Protein AF-A0A368TFW4-F1 (afdb_monomer)

Mean predicted aligned error: 17.04 Å

Solvent-accessible surface area (backbone atoms only — not comparable to full-atom values): 28746 Å² total; per-residue (Å²): 116,70,68,64,53,52,52,52,53,51,52,50,52,54,53,52,58,66,72,67,67,72,83,80,75,79,77,83,87,84,88,86,86,84,82,77,64,47,76,47,78,40,59,46,103,83,73,48,50,38,52,70,18,41,33,41,33,24,38,76,96,69,44,78,70,52,73,53,54,20,38,91,74,5,36,40,76,46,64,74,58,86,94,60,53,45,37,41,40,36,41,39,44,97,95,45,77,50,76,52,74,50,75,55,80,89,58,84,88,70,88,71,88,81,86,79,85,81,70,85,92,66,80,78,73,50,82,61,28,66,27,33,24,32,29,52,56,48,83,82,41,60,89,50,38,79,80,45,50,70,63,49,43,66,22,31,29,33,40,38,63,51,59,43,35,63,33,44,64,45,86,73,63,79,77,48,58,82,68,46,32,46,54,38,82,41,79,43,66,46,64,62,69,52,71,47,80,45,70,35,27,53,52,46,59,56,58,74,43,47,53,91,67,42,27,46,53,34,40,37,53,49,71,61,30,61,62,60,23,80,50,58,85,68,51,43,33,62,61,40,17,51,53,34,20,55,57,35,33,28,30,50,66,84,77,60,82,38,48,90,84,70,77,59,56,54,44,35,38,23,56,26,36,36,55,32,43,38,72,88,61,95,56,93,79,52,36,65,37,38,44,60,52,37,40,62,30,37,36,48,26,31,36,55,18,30,43,67,52,31,73,84,45,42,38,26,46,20,27,33,53,36,29,40,40,74,78,28,48,76,67,90,45,75,50,57,49,50,62,55,46,32,49,55,42,32,59,75,65,56,12,83,83,51,60,59,46,32,71,32,48,31,28,29,51,69,62,55,76,93,50,61,76,54,50,57,66,54,52,50,51,54,52,48,55,44,30,76,73,68,76,42,89,69,53,33,31,33,64,30,31,51,77,78,68,42,72,43,100,83,74,50,81,64,37,49,66,69,57,46,55,53,47,53,55,49,43,55,53,51,41,50,76,68,61,39,61,34,41,16,37,51,59,75,64,86,84,63,73,45,82,69,81,68,92,72,71,101,64,90,66,61,54,53,101,84,70,49,80,63,84,86,80,91,78,82,84,85,78,84,86,72,87,78,81,89,86,88,81,88,79,94,130

pLDDT: mean 77.1, std 22.79, range [19.92, 98.75]

Structure (mmCIF, N/CA/C/O backbone):
data_AF-A0A368TFW4-F1
#
_entry.id   AF-A0A368TFW4-F1
#
loop_
_atom_site.group_PDB
_atom_site.id
_atom_site.type_symbol
_atom_site.label_atom_id
_atom_site.label_alt_id
_atom_site.label_comp_id
_atom_site.label_asym_id
_atom_site.label_entity_id
_atom_site.label_seq_id
_atom_site.pdbx_PDB_ins_code
_atom_site.Cartn_x
_atom_site.Cartn_y
_atom_site.Cartn_z
_atom_site.occupancy
_atom_site.B_iso_or_equiv
_atom_site.auth_seq_id
_atom_site.auth_comp_id
_atom_site.auth_asym_id
_atom_site.auth_atom_id
_atom_site.pdbx_PDB_model_num
ATOM 1 N N . MET A 1 1 ? -26.581 0.869 65.854 1.00 58.53 1 MET A N 1
ATOM 2 C CA . MET A 1 1 ? -27.158 1.339 64.569 1.00 58.53 1 MET A CA 1
ATOM 3 C C . MET A 1 1 ? -26.109 1.580 63.481 1.00 58.53 1 MET A C 1
ATOM 5 O O . MET A 1 1 ? -26.321 1.097 62.381 1.00 58.53 1 MET A O 1
ATOM 9 N N . LYS A 1 2 ? -24.965 2.227 63.761 1.00 63.44 2 LYS A N 1
ATOM 10 C CA . LYS A 1 2 ? -23.959 2.586 62.735 1.00 63.44 2 LYS A CA 1
ATOM 11 C C . LYS A 1 2 ? -23.296 1.399 62.000 1.00 63.44 2 LYS A C 1
ATOM 13 O O . LYS A 1 2 ? -23.147 1.460 60.789 1.00 63.44 2 LYS A O 1
ATOM 18 N N . ALA A 1 3 ? -22.988 0.296 62.691 1.00 66.06 3 ALA A N 1
ATOM 19 C CA . ALA A 1 3 ? -22.341 -0.876 62.075 1.00 66.06 3 ALA A CA 1
ATOM 20 C C . ALA A 1 3 ? -23.249 -1.656 61.100 1.00 66.06 3 ALA A C 1
ATOM 22 O O . ALA A 1 3 ? -22.788 -2.145 60.076 1.00 66.06 3 ALA A O 1
ATOM 23 N N . LYS A 1 4 ? -24.558 -1.724 61.385 1.00 71.19 4 LYS A N 1
ATOM 24 C CA . LYS A 1 4 ? -25.537 -2.389 60.506 1.00 71.19 4 LYS A CA 1
ATOM 25 C C . LYS A 1 4 ? -25.762 -1.608 59.208 1.00 71.19 4 LYS A C 1
ATOM 27 O O . LYS A 1 4 ? -25.954 -2.216 58.165 1.00 71.19 4 LYS A O 1
ATOM 32 N N . LEU A 1 5 ? -25.694 -0.276 59.279 1.00 76.81 5 LEU A N 1
ATOM 33 C CA . LEU A 1 5 ? -25.795 0.593 58.107 1.00 76.81 5 LEU A CA 1
ATOM 34 C C . LEU A 1 5 ? -24.551 0.474 57.215 1.00 76.81 5 LEU A C 1
ATOM 36 O O . LEU A 1 5 ? -24.685 0.358 56.006 1.00 76.81 5 LEU A O 1
ATOM 40 N N . PHE A 1 6 ? -23.356 0.412 57.813 1.00 82.50 6 PHE A N 1
ATOM 41 C CA . PHE A 1 6 ? -22.107 0.206 57.071 1.00 82.50 6 PHE A CA 1
ATOM 42 C C . PHE A 1 6 ? -22.077 -1.138 56.339 1.00 82.50 6 PHE A C 1
ATOM 44 O O . PHE A 1 6 ? -21.709 -1.198 55.171 1.00 82.50 6 PHE A O 1
ATOM 51 N N . PHE A 1 7 ? -22.521 -2.205 57.008 1.00 85.94 7 PHE A N 1
ATOM 52 C CA . PHE A 1 7 ? -22.602 -3.528 56.395 1.00 85.94 7 PHE A CA 1
ATOM 53 C C . PHE A 1 7 ? -23.613 -3.563 55.240 1.00 85.94 7 PHE A C 1
ATOM 55 O O . PHE A 1 7 ? -23.322 -4.122 54.189 1.00 85.94 7 PHE A O 1
ATOM 62 N N . ALA A 1 8 ? -24.767 -2.907 55.395 1.00 85.44 8 ALA A N 1
ATOM 63 C CA . ALA A 1 8 ? -25.769 -2.823 54.334 1.00 85.44 8 ALA A CA 1
ATOM 64 C C . ALA A 1 8 ? -25.259 -2.055 53.101 1.00 85.44 8 ALA A C 1
ATOM 66 O O . ALA A 1 8 ? -25.474 -2.499 51.977 1.00 85.44 8 ALA A O 1
ATOM 67 N N . VAL A 1 9 ? -24.541 -0.944 53.303 1.00 86.31 9 VAL A N 1
ATOM 68 C CA . VAL A 1 9 ? -23.943 -0.163 52.205 1.00 86.31 9 VAL A CA 1
ATOM 69 C C . VAL A 1 9 ? -22.837 -0.952 51.505 1.00 86.31 9 VAL A C 1
ATOM 71 O O . VAL A 1 9 ? -22.772 -0.953 50.280 1.00 86.31 9 VAL A O 1
ATOM 74 N N . PHE A 1 10 ? -22.004 -1.671 52.261 1.00 86.62 10 PHE A N 1
ATOM 75 C CA . PHE A 1 10 ? -20.952 -2.508 51.686 1.00 86.62 10 PHE A CA 1
ATOM 76 C C . PHE A 1 10 ? -21.528 -3.642 50.829 1.00 86.62 10 PHE A C 1
ATOM 78 O O . PHE A 1 10 ? -21.095 -3.832 49.698 1.00 86.62 10 PHE A O 1
ATOM 85 N N . VAL A 1 11 ? -22.559 -4.339 51.320 1.00 88.75 11 VAL A N 1
ATOM 86 C CA . VAL A 1 11 ? -23.254 -5.385 50.550 1.00 88.75 11 VAL A CA 1
ATOM 87 C C . VAL A 1 11 ? -23.915 -4.800 49.300 1.00 88.75 11 VAL A C 1
ATOM 89 O O . VAL A 1 11 ? -23.832 -5.401 48.236 1.00 88.75 11 VAL A O 1
ATOM 92 N N . MET A 1 12 ? -24.516 -3.612 49.394 1.00 86.31 12 MET A N 1
ATOM 93 C CA . MET A 1 12 ? -25.129 -2.944 48.244 1.00 86.31 12 MET A CA 1
ATOM 94 C C . MET A 1 12 ? -24.098 -2.571 47.169 1.00 86.31 12 MET A C 1
ATOM 96 O O . MET A 1 12 ? -24.350 -2.803 45.991 1.00 86.31 12 MET A O 1
ATOM 100 N N . LEU A 1 13 ? -22.929 -2.051 47.557 1.00 83.75 13 LEU A N 1
ATOM 101 C CA . LEU A 1 13 ? -21.840 -1.742 46.622 1.00 83.75 13 LEU A CA 1
ATOM 102 C C . LEU A 1 13 ? -21.283 -3.004 45.954 1.00 83.75 13 LEU A C 1
ATOM 104 O O . LEU A 1 13 ? -20.993 -2.986 44.762 1.00 83.75 13 LEU A O 1
ATOM 108 N N . LEU A 1 14 ? -21.196 -4.107 46.698 1.00 81.50 14 LEU A N 1
ATOM 109 C CA . LEU A 1 14 ? -20.710 -5.390 46.190 1.00 81.50 14 LEU A CA 1
ATOM 110 C C . LEU A 1 14 ? -21.706 -6.017 45.198 1.00 81.50 14 LEU A C 1
ATOM 112 O O . LEU A 1 14 ? -21.310 -6.537 44.157 1.00 81.50 14 LEU A O 1
ATOM 116 N N . VAL A 1 15 ? -23.010 -5.872 45.453 1.00 81.31 15 VAL A N 1
ATOM 117 C CA . VAL A 1 15 ? -24.065 -6.272 44.508 1.00 81.31 15 VAL A CA 1
ATOM 118 C C . VAL A 1 15 ? -24.055 -5.384 43.260 1.00 81.31 15 VAL A C 1
ATOM 120 O O . VAL A 1 15 ? -24.158 -5.911 42.155 1.00 81.31 15 VAL A O 1
ATOM 123 N N . LEU A 1 16 ? -23.861 -4.065 43.400 1.00 77.12 16 LEU A N 1
ATOM 124 C CA . LEU A 1 16 ? -23.712 -3.170 42.246 1.00 77.12 16 LEU A CA 1
ATOM 125 C C . LEU A 1 16 ? -22.474 -3.515 41.405 1.00 77.12 16 LEU A C 1
ATOM 127 O O . LEU A 1 16 ? -22.570 -3.495 40.184 1.00 77.12 16 LEU A O 1
ATOM 131 N N . SER A 1 17 ? -21.345 -3.893 42.019 1.00 72.44 17 SER A N 1
ATOM 132 C CA . SER A 1 17 ? -20.151 -4.301 41.260 1.00 72.44 17 SER A CA 1
ATOM 133 C C . SER A 1 17 ? -20.359 -5.580 40.447 1.00 72.44 17 SER A C 1
ATOM 135 O O . SER A 1 17 ? -19.805 -5.706 39.359 1.00 72.44 17 SER A O 1
ATOM 137 N N . CYS A 1 18 ? -21.202 -6.503 40.921 1.00 66.00 18 CYS A N 1
ATOM 138 C CA . CYS A 1 18 ? -21.540 -7.723 40.184 1.00 66.00 18 CYS A CA 1
ATOM 139 C C . CYS A 1 18 ? -22.518 -7.473 39.023 1.00 66.00 18 CYS A C 1
ATOM 141 O O . CYS A 1 18 ? 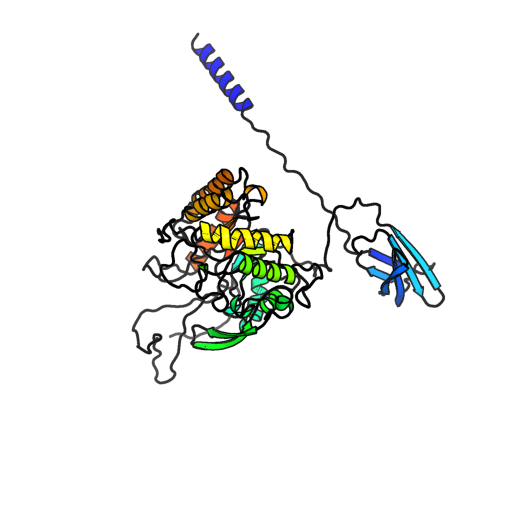-22.589 -8.291 38.112 1.00 66.00 18 CYS A O 1
ATOM 143 N N . LEU A 1 19 ? -23.252 -6.355 39.038 1.00 67.44 19 LEU A N 1
ATOM 144 C CA . LEU A 1 19 ? -24.162 -5.945 37.961 1.00 67.44 19 LEU A CA 1
ATOM 145 C C . LEU A 1 19 ? -23.455 -5.146 36.848 1.00 67.44 19 LEU A C 1
ATOM 147 O O . LEU A 1 19 ? -24.068 -4.885 35.818 1.00 67.44 19 LEU A O 1
ATOM 151 N N . CYS A 1 20 ? -22.178 -4.789 37.035 1.00 54.66 20 CYS A N 1
ATOM 152 C CA . CYS A 1 20 ? -21.348 -4.081 36.051 1.00 54.66 20 CYS A CA 1
ATOM 153 C C . CYS A 1 20 ? -20.426 -5.006 35.233 1.00 54.66 20 CYS A C 1
ATOM 155 O O . CYS A 1 20 ? -19.519 -4.521 34.561 1.00 54.66 20 CYS A O 1
ATOM 157 N N . ILE A 1 21 ? -20.619 -6.327 35.293 1.00 57.03 21 ILE A N 1
ATOM 158 C CA . ILE A 1 21 ? -19.877 -7.266 34.446 1.00 57.03 21 ILE A CA 1
ATOM 159 C C . ILE A 1 21 ? -20.567 -7.267 33.079 1.00 57.03 21 ILE A C 1
ATOM 161 O O . ILE A 1 21 ? -21.636 -7.854 32.922 1.00 57.03 21 ILE A O 1
ATOM 165 N N . SER A 1 22 ? -19.996 -6.552 32.110 1.00 48.38 22 SER A N 1
ATOM 166 C CA . SER A 1 22 ? -20.436 -6.606 30.717 1.00 48.38 22 SER A CA 1
ATOM 167 C C . SER A 1 22 ? -20.271 -8.021 30.156 1.00 48.38 22 SER A C 1
ATOM 169 O O . SER A 1 22 ? -19.372 -8.767 30.548 1.00 48.38 22 SER A O 1
ATOM 171 N N . GLU A 1 23 ? -21.163 -8.398 29.239 1.00 44.56 23 GLU A N 1
ATOM 172 C CA . GLU A 1 23 ? -21.076 -9.661 28.509 1.00 44.56 23 GLU A CA 1
ATOM 173 C C . GLU A 1 23 ? -19.721 -9.753 27.795 1.00 44.56 23 GLU A C 1
ATOM 175 O O . GLU A 1 23 ? -19.417 -8.972 26.893 1.00 44.56 23 GLU A O 1
ATOM 180 N N . VAL A 1 24 ? -18.894 -10.719 28.196 1.00 45.94 24 VAL A N 1
ATOM 181 C CA . VAL A 1 24 ? -17.722 -11.117 27.417 1.00 45.94 24 VAL A CA 1
ATOM 182 C C . VAL A 1 24 ? -18.252 -11.861 26.197 1.00 45.94 24 VAL A C 1
ATOM 184 O O . VAL A 1 24 ? -18.666 -13.018 26.291 1.00 45.94 24 VAL A O 1
ATOM 187 N N . GLY A 1 25 ? -18.293 -11.171 25.059 1.00 39.31 25 GLY A N 1
ATOM 188 C CA . GLY A 1 25 ? -18.660 -11.758 23.779 1.00 39.31 25 GLY A CA 1
ATOM 189 C C . GLY A 1 25 ? -17.682 -12.870 23.415 1.00 39.31 25 GLY A C 1
ATOM 190 O O . GLY A 1 25 ? -16.526 -12.616 23.088 1.00 39.31 25 GLY A O 1
ATOM 191 N N . ALA A 1 26 ? -18.138 -14.119 23.463 1.00 37.06 26 ALA A N 1
ATOM 192 C CA . ALA A 1 26 ? -17.438 -15.213 22.810 1.00 37.06 26 ALA A CA 1
ATOM 193 C C . ALA A 1 26 ? -17.388 -14.909 21.301 1.00 37.06 26 ALA A C 1
ATOM 195 O O . ALA A 1 26 ? -18.423 -14.893 20.632 1.00 37.06 26 ALA A O 1
ATOM 196 N N . HIS A 1 27 ? -16.196 -14.616 20.775 1.00 35.97 27 HIS A N 1
ATOM 197 C CA . HIS A 1 27 ? -15.994 -14.354 19.352 1.00 35.97 27 HIS A CA 1
ATOM 198 C C . HIS A 1 27 ? -16.419 -15.565 18.508 1.00 35.97 27 HIS A C 1
ATOM 200 O O . HIS A 1 27 ? -16.182 -16.723 18.858 1.00 35.97 27 HIS A O 1
ATOM 206 N N . ARG A 1 28 ? -17.099 -15.272 17.398 1.00 35.91 28 ARG A N 1
ATOM 207 C CA . ARG A 1 28 ? -17.723 -16.237 16.488 1.00 35.91 28 ARG A CA 1
ATOM 208 C C . ARG A 1 28 ? -16.647 -17.107 15.823 1.00 35.91 28 ARG A C 1
ATOM 210 O O . ARG A 1 28 ? -15.728 -16.588 15.198 1.00 35.91 28 ARG A O 1
ATOM 217 N N . LEU A 1 29 ? -16.769 -18.428 15.948 1.00 27.78 29 LEU A N 1
ATOM 218 C CA . LEU A 1 29 ? -15.907 -19.397 15.269 1.00 27.78 29 LEU A CA 1
ATOM 219 C C . LEU A 1 29 ? -16.358 -19.540 13.808 1.00 27.78 29 LEU A C 1
ATOM 221 O O . LEU A 1 29 ? -17.495 -19.935 13.553 1.00 27.78 29 LEU A O 1
ATOM 225 N N . HIS A 1 30 ? -15.467 -19.245 12.864 1.00 27.64 30 HIS A N 1
ATOM 226 C CA . HIS A 1 30 ? -15.687 -19.469 11.437 1.00 27.64 30 HIS A CA 1
ATOM 227 C C . HIS A 1 30 ? -14.925 -20.720 10.993 1.00 27.64 30 HIS A C 1
ATOM 229 O O . HIS A 1 30 ? -13.729 -20.846 11.244 1.00 27.64 30 HIS A O 1
ATOM 235 N N . VAL A 1 31 ? -15.624 -21.650 10.341 1.00 27.42 31 VAL A N 1
ATOM 236 C CA . VAL A 1 31 ? -15.033 -22.842 9.721 1.00 27.42 31 VAL A CA 1
ATOM 237 C C . VAL A 1 31 ? -15.202 -22.700 8.215 1.00 27.42 31 VAL A C 1
ATOM 239 O O . VAL A 1 31 ? -16.324 -22.561 7.734 1.00 27.42 31 VAL A O 1
ATOM 242 N N . VAL A 1 32 ? -14.090 -22.732 7.484 1.00 31.92 32 VAL A N 1
ATOM 243 C CA . VAL A 1 32 ? -14.053 -22.725 6.016 1.00 31.92 32 VAL A CA 1
ATOM 244 C C . VAL A 1 32 ? -13.461 -24.056 5.559 1.00 31.92 32 VAL A C 1
ATOM 246 O O . VAL A 1 32 ? -12.475 -24.516 6.131 1.00 31.92 32 VAL A O 1
ATOM 249 N N . HIS A 1 33 ? -14.064 -24.688 4.550 1.00 38.50 33 HIS A N 1
ATOM 250 C CA . HIS A 1 33 ? -13.560 -25.918 3.935 1.00 38.50 33 HIS A CA 1
ATOM 251 C C . HIS A 1 33 ? -13.345 -25.698 2.431 1.00 38.50 33 HIS A C 1
ATOM 253 O O . HIS A 1 33 ? -14.092 -24.954 1.801 1.00 38.50 33 HIS A O 1
ATOM 259 N N . ARG A 1 34 ? -12.328 -26.344 1.850 1.00 46.00 34 ARG A N 1
ATOM 260 C CA . ARG A 1 34 ? -11.967 -26.227 0.428 1.00 46.00 34 ARG A CA 1
ATOM 261 C C . ARG A 1 34 ? -11.634 -27.609 -0.128 1.00 46.00 34 ARG A C 1
ATOM 263 O O . ARG A 1 34 ? -10.999 -28.400 0.561 1.00 46.00 34 ARG A O 1
ATOM 270 N N . ILE A 1 35 ? -12.068 -27.890 -1.355 1.00 57.44 35 ILE A N 1
ATOM 271 C CA . ILE A 1 35 ? -11.681 -29.088 -2.113 1.00 57.44 35 ILE A CA 1
ATOM 272 C C . ILE A 1 35 ? -10.736 -28.609 -3.215 1.00 57.44 35 ILE A C 1
ATOM 274 O O . ILE A 1 35 ? -11.165 -27.878 -4.104 1.00 57.44 35 ILE A O 1
ATOM 278 N N . SER A 1 36 ? -9.451 -28.948 -3.118 1.00 53.94 36 SER A N 1
ATOM 279 C CA . SER A 1 36 ? -8.413 -28.502 -4.061 1.00 53.94 36 SER A CA 1
ATOM 280 C C . SER A 1 36 ? -8.238 -29.432 -5.263 1.00 53.94 36 SER A C 1
ATOM 282 O O . SER A 1 36 ? -7.769 -28.984 -6.304 1.00 53.94 36 SER A O 1
ATOM 284 N N . GLU A 1 37 ? -8.619 -30.704 -5.139 1.00 79.88 37 GLU A N 1
ATOM 285 C CA . GLU A 1 37 ? -8.364 -31.732 -6.150 1.00 79.88 37 GLU A CA 1
ATOM 286 C C . GLU A 1 37 ? -9.423 -32.840 -6.086 1.00 79.88 37 GLU A C 1
ATOM 288 O O . GLU A 1 37 ? -9.891 -33.210 -5.007 1.00 79.88 37 GLU A O 1
ATOM 293 N N . ILE A 1 38 ? -9.819 -33.345 -7.255 1.00 80.38 38 ILE A N 1
ATOM 294 C CA . ILE A 1 38 ? -10.622 -34.553 -7.426 1.00 80.38 38 ILE A CA 1
ATOM 295 C C . ILE A 1 38 ? -9.689 -35.632 -7.964 1.00 80.38 38 ILE A C 1
ATOM 297 O O . ILE A 1 38 ? -9.145 -35.491 -9.057 1.00 80.38 38 ILE A O 1
ATOM 301 N N . GLU A 1 39 ? -9.538 -36.713 -7.207 1.00 88.56 39 GLU A N 1
ATOM 302 C CA . GLU A 1 39 ? -8.779 -37.889 -7.621 1.00 88.56 39 GLU A CA 1
ATOM 303 C C . GLU A 1 39 ? -9.738 -38.987 -8.088 1.00 88.56 39 GLU A C 1
ATOM 305 O O . GLU A 1 39 ? -10.761 -39.261 -7.451 1.00 88.56 39 GLU A O 1
ATOM 310 N N . ILE A 1 40 ? -9.401 -39.623 -9.208 1.00 89.50 40 ILE A N 1
ATOM 311 C CA . ILE A 1 40 ? -10.006 -40.886 -9.627 1.00 89.50 40 ILE A CA 1
ATOM 312 C C . ILE A 1 40 ? -8.944 -41.971 -9.642 1.00 89.50 40 ILE A C 1
ATOM 314 O O . ILE A 1 40 ? -7.808 -41.728 -10.037 1.00 89.50 40 ILE A O 1
ATOM 318 N N . GLU A 1 41 ? -9.346 -43.177 -9.261 1.00 89.50 41 GLU A N 1
ATOM 319 C CA . GLU A 1 41 ? -8.516 -44.373 -9.329 1.00 89.50 41 GLU A CA 1
ATOM 320 C C . GLU A 1 41 ? -9.159 -45.366 -10.300 1.00 89.50 41 GLU A C 1
ATOM 322 O O . GLU A 1 41 ? -10.354 -45.672 -10.210 1.00 89.50 41 GLU A O 1
ATOM 327 N N . ALA A 1 42 ? -8.370 -45.863 -11.247 1.00 87.00 42 ALA A N 1
ATOM 328 C CA . ALA A 1 42 ? -8.790 -46.845 -12.231 1.00 87.00 42 ALA A CA 1
ATOM 329 C C . ALA A 1 42 ? -8.025 -48.157 -12.034 1.00 87.00 42 ALA A C 1
ATOM 331 O O . ALA A 1 42 ? -6.796 -48.195 -12.062 1.00 87.00 42 ALA A O 1
ATOM 332 N N . TYR A 1 43 ? -8.765 -49.257 -11.899 1.00 86.06 43 TYR A N 1
ATOM 333 C CA . TYR A 1 43 ? -8.212 -50.599 -11.727 1.00 86.06 43 TYR A CA 1
ATOM 334 C C . TYR A 1 43 ? -8.988 -51.638 -12.544 1.00 86.06 43 TYR A C 1
ATOM 336 O O . TYR A 1 43 ? -10.198 -51.532 -12.757 1.00 86.06 43 TYR A O 1
ATOM 344 N N . PHE A 1 44 ? -8.294 -52.685 -12.988 1.00 79.31 44 PHE A N 1
ATOM 345 C CA . PHE A 1 44 ? -8.917 -53.865 -13.587 1.00 79.31 44 PHE A CA 1
ATOM 346 C C . PHE A 1 44 ? -9.582 -54.731 -12.507 1.00 79.31 44 PHE A C 1
ATOM 348 O O . PHE A 1 44 ? -9.229 -54.652 -11.333 1.00 79.31 44 PHE A O 1
ATOM 355 N N . GLY A 1 45 ? -10.493 -55.636 -12.892 1.00 66.31 45 GLY A N 1
ATOM 356 C CA . GLY A 1 45 ? -11.282 -56.485 -11.976 1.00 66.31 45 GLY A CA 1
ATOM 357 C C . GLY A 1 45 ? -10.504 -57.420 -11.025 1.00 66.31 45 GLY A C 1
ATOM 358 O O . GLY A 1 45 ? -11.126 -58.178 -10.288 1.00 66.31 45 GLY A O 1
ATOM 359 N N . GLY A 1 46 ? -9.168 -57.374 -11.027 1.00 71.62 46 GLY A N 1
ATOM 360 C CA . GLY A 1 46 ? -8.277 -58.027 -10.061 1.00 71.62 46 GLY A CA 1
ATOM 361 C C . GLY A 1 46 ? -7.514 -57.064 -9.137 1.00 71.62 46 GLY A C 1
ATOM 362 O O . GLY A 1 46 ? -6.594 -57.506 -8.457 1.00 71.62 46 GLY A O 1
ATOM 363 N N . GLY A 1 47 ? -7.845 -55.767 -9.135 1.00 73.94 47 GLY A N 1
ATOM 364 C CA . GLY A 1 47 ? -7.163 -54.733 -8.343 1.00 73.94 47 GLY A CA 1
ATOM 365 C C . GLY A 1 47 ? -5.843 -54.240 -8.944 1.00 73.94 47 GLY A C 1
ATOM 366 O O . GLY A 1 47 ? -5.119 -53.493 -8.300 1.00 73.94 47 GLY A O 1
ATOM 367 N N . THR A 1 48 ? -5.501 -54.663 -10.165 1.00 83.19 48 THR A N 1
ATOM 368 C CA . THR A 1 48 ? -4.328 -54.149 -10.883 1.00 83.19 48 THR A CA 1
ATOM 369 C C . THR A 1 48 ? -4.606 -52.725 -11.369 1.00 83.19 48 THR A C 1
ATOM 371 O O . THR A 1 48 ? -5.587 -52.555 -12.099 1.00 83.19 48 THR A O 1
ATOM 374 N N . PRO A 1 49 ? -3.761 -51.735 -11.035 1.00 86.75 49 PRO A N 1
ATOM 375 C CA . PRO A 1 49 ? -3.919 -50.371 -11.523 1.00 86.75 49 PRO A CA 1
ATOM 376 C C . PRO A 1 49 ? -3.887 -50.274 -13.048 1.00 86.75 49 PRO A C 1
ATOM 378 O O . PRO A 1 49 ? -3.060 -50.906 -13.713 1.00 86.75 49 PRO A O 1
ATOM 381 N N . CYS A 1 50 ? -4.774 -49.459 -13.605 1.00 86.62 50 CYS A N 1
ATOM 382 C CA . CYS A 1 50 ? -4.773 -49.103 -15.016 1.00 86.62 50 CYS A CA 1
ATOM 383 C C . CYS A 1 50 ? -3.743 -47.991 -15.238 1.00 86.62 50 CYS A C 1
ATOM 385 O O . CYS A 1 50 ? -4.102 -46.825 -15.135 1.00 86.62 50 CYS A O 1
ATOM 387 N N . ARG A 1 51 ? -2.481 -48.336 -15.511 1.00 90.25 51 ARG A N 1
ATOM 388 C CA . ARG A 1 51 ? -1.403 -47.367 -15.796 1.00 90.25 51 ARG A CA 1
ATOM 389 C C . ARG A 1 51 ? -1.508 -46.802 -17.207 1.00 90.25 51 ARG A C 1
ATOM 391 O O . ARG A 1 51 ? -1.899 -47.541 -18.115 1.00 90.25 51 ARG A O 1
ATOM 398 N N . ASP A 1 52 ? -1.144 -45.533 -17.377 1.00 91.56 52 ASP A N 1
ATOM 399 C CA . ASP A 1 52 ? -1.129 -44.822 -18.663 1.00 91.56 52 ASP A CA 1
ATOM 400 C C . ASP A 1 52 ? -2.472 -44.894 -19.426 1.00 91.56 52 ASP A C 1
ATOM 402 O O . ASP A 1 52 ? -2.520 -44.844 -20.660 1.00 91.56 52 ASP A O 1
ATOM 406 N N . ALA A 1 53 ? -3.588 -45.059 -18.708 1.00 91.50 53 ALA A N 1
ATOM 407 C CA . ALA A 1 53 ? -4.916 -45.131 -19.303 1.00 91.50 53 ALA A CA 1
ATOM 408 C C . ALA A 1 53 ? -5.391 -43.721 -19.653 1.00 91.50 53 ALA A C 1
ATOM 410 O O . ALA A 1 53 ? -5.279 -42.816 -18.832 1.00 91.50 53 ALA A O 1
ATOM 411 N N . ASN A 1 54 ? -5.952 -43.531 -20.849 1.00 93.81 54 ASN A N 1
ATOM 412 C CA . ASN A 1 54 ? -6.436 -42.222 -21.281 1.00 93.81 54 ASN A CA 1
ATOM 413 C C . ASN A 1 54 ? -7.676 -41.836 -20.463 1.00 93.81 54 ASN A C 1
ATOM 415 O O . ASN A 1 54 ? -8.663 -42.573 -20.439 1.00 93.81 54 ASN A O 1
ATOM 419 N N . VAL A 1 55 ? -7.629 -40.677 -19.812 1.00 95.44 55 VAL A N 1
ATOM 420 C CA . VAL A 1 55 ? -8.726 -40.109 -19.035 1.00 95.44 55 VAL A CA 1
ATOM 421 C C . VAL A 1 55 ? -9.261 -38.876 -19.744 1.00 95.44 55 VAL A C 1
ATOM 423 O O . VAL A 1 55 ? -8.522 -37.930 -19.993 1.00 95.44 55 VAL A O 1
ATOM 426 N N . LYS A 1 56 ? -10.570 -38.846 -19.999 1.00 95.25 56 LYS A N 1
ATOM 427 C CA . LYS A 1 56 ? -11.302 -37.672 -20.488 1.00 95.25 56 LYS A CA 1
ATOM 428 C C . LYS A 1 56 ? -12.363 -37.265 -19.485 1.00 95.25 56 LYS A C 1
ATOM 430 O O . LYS A 1 56 ? -13.259 -38.048 -19.167 1.00 95.25 56 LYS A O 1
ATOM 435 N N . VAL A 1 57 ? -12.288 -36.025 -19.025 1.00 93.31 57 VAL A N 1
ATOM 436 C CA . VAL A 1 57 ? -13.242 -35.437 -18.088 1.00 93.31 57 VAL A CA 1
ATOM 437 C C . VAL A 1 57 ? -14.102 -34.428 -18.834 1.00 93.31 57 VAL A C 1
ATOM 439 O O . VAL A 1 57 ? -13.587 -33.508 -19.464 1.00 93.31 57 VAL A O 1
ATOM 442 N N . TYR A 1 58 ? -15.417 -34.580 -18.747 1.00 90.00 58 TYR A N 1
ATOM 443 C CA . TYR A 1 58 ? -16.399 -33.703 -19.371 1.00 90.00 58 TYR A CA 1
ATOM 444 C C . TYR A 1 58 ? -17.186 -32.945 -18.307 1.00 90.00 58 TYR A C 1
ATOM 446 O O . TYR A 1 58 ? -17.584 -33.517 -17.290 1.00 90.00 58 TYR A O 1
ATOM 454 N N . GLY A 1 59 ? -17.427 -31.663 -18.570 1.00 85.62 59 GLY A N 1
ATOM 455 C CA . GLY A 1 59 ? -18.303 -30.814 -17.773 1.00 85.62 59 GLY A CA 1
ATOM 456 C C . GLY A 1 59 ? -19.746 -30.792 -18.280 1.00 85.62 59 GLY A C 1
ATOM 457 O O . GLY A 1 59 ? -20.157 -31.592 -19.127 1.00 85.62 59 GLY A O 1
ATOM 458 N N . LYS A 1 60 ? -20.521 -29.822 -17.781 1.00 74.75 60 LYS A N 1
ATOM 459 C CA . LYS A 1 60 ? -21.910 -29.578 -18.200 1.00 74.75 60 LYS A CA 1
ATOM 460 C C . LYS A 1 60 ? -22.002 -29.411 -19.728 1.00 74.75 60 LYS A C 1
ATOM 462 O O . LYS A 1 60 ? -21.125 -28.813 -20.343 1.00 74.75 60 LYS A O 1
ATOM 467 N N . GLU A 1 61 ? -23.065 -29.950 -20.327 1.00 73.06 61 GLU A N 1
ATOM 468 C CA . GLU A 1 61 ? -23.338 -29.898 -21.780 1.00 73.06 61 GLU A CA 1
ATOM 469 C C . GLU A 1 61 ? -22.310 -30.628 -22.671 1.00 73.06 61 GLU A C 1
ATOM 471 O O . GLU A 1 61 ? -22.338 -30.491 -23.891 1.00 73.06 61 GLU A O 1
ATOM 476 N N . GLY A 1 62 ? -21.443 -31.470 -22.090 1.00 77.38 62 GLY A N 1
ATOM 477 C CA . GLY A 1 62 ? -20.522 -32.328 -22.846 1.00 77.38 62 GLY A CA 1
ATOM 478 C C . GLY A 1 62 ? -19.230 -31.640 -23.294 1.00 77.38 62 GLY A C 1
ATOM 479 O O . GLY A 1 62 ? -18.501 -32.200 -24.113 1.00 77.38 62 GLY A O 1
ATOM 480 N N . PHE A 1 63 ? -18.921 -30.455 -22.759 1.00 81.69 63 PHE A N 1
ATOM 481 C CA . PHE A 1 63 ? -17.636 -29.791 -22.985 1.00 81.69 63 PHE A CA 1
ATOM 482 C C . PHE A 1 63 ? -16.490 -30.610 -22.373 1.00 81.69 63 PHE A C 1
ATOM 484 O O . PHE A 1 63 ? -16.532 -30.941 -21.186 1.00 81.69 63 PHE A O 1
ATOM 491 N N . LEU A 1 64 ? -15.462 -30.924 -23.168 1.00 88.81 64 LEU A N 1
ATOM 492 C CA . LEU A 1 64 ? -14.249 -31.587 -22.685 1.00 88.81 64 LEU A CA 1
ATOM 493 C C . LEU A 1 64 ? -13.475 -30.622 -21.780 1.00 88.81 64 LEU A C 1
ATOM 495 O O . LEU A 1 64 ? -12.978 -29.601 -22.244 1.00 88.81 64 LEU A O 1
ATOM 499 N N . TYR A 1 65 ? -13.396 -30.947 -20.493 1.00 87.31 65 TYR A N 1
ATOM 500 C CA . TYR A 1 65 ? -12.746 -30.124 -19.481 1.00 87.31 65 TYR A CA 1
ATOM 501 C C . TYR A 1 65 ? -11.236 -30.366 -19.428 1.00 87.31 65 TYR A C 1
ATOM 503 O O . TYR A 1 65 ? -10.465 -29.415 -19.525 1.00 87.31 65 TYR A O 1
ATOM 511 N N . ILE A 1 66 ? -10.823 -31.627 -19.297 1.00 89.19 66 ILE A N 1
ATOM 512 C CA . ILE A 1 66 ? -9.413 -32.019 -19.289 1.00 89.19 66 ILE A CA 1
ATOM 513 C C . ILE A 1 66 ? -9.254 -33.431 -19.860 1.00 89.19 66 ILE A C 1
ATOM 515 O O . ILE A 1 66 ? -10.135 -34.281 -19.705 1.00 89.19 66 ILE A O 1
ATOM 519 N N . GLU A 1 67 ? -8.135 -33.662 -20.539 1.00 94.50 67 GLU A N 1
ATOM 520 C CA . GLU A 1 67 ? -7.680 -34.978 -20.983 1.00 94.50 67 GLU A CA 1
ATOM 521 C C . GLU A 1 67 ? -6.286 -35.238 -20.407 1.00 94.50 67 GLU A C 1
ATOM 523 O O . GLU A 1 67 ? -5.478 -34.314 -20.293 1.00 94.50 67 GLU A O 1
ATOM 528 N N . GLY A 1 68 ? -6.008 -36.481 -20.028 1.00 93.94 68 GLY A N 1
ATOM 529 C CA . GLY A 1 68 ? -4.726 -36.878 -19.463 1.00 93.94 68 GLY A CA 1
ATOM 530 C C . GLY A 1 68 ? -4.559 -38.390 -19.417 1.00 93.94 68 GLY A C 1
ATOM 531 O O . GLY A 1 68 ? -5.284 -39.125 -20.087 1.00 93.94 68 GLY A O 1
ATOM 532 N N . ALA A 1 69 ? -3.593 -38.851 -18.631 1.00 94.50 69 ALA A N 1
ATOM 533 C CA . ALA A 1 69 ? -3.355 -40.268 -18.408 1.00 94.50 69 ALA A CA 1
ATOM 534 C C . ALA A 1 69 ? -3.195 -40.554 -16.915 1.00 94.50 69 ALA A C 1
ATOM 536 O O . ALA A 1 69 ? -2.694 -39.704 -16.178 1.00 94.50 69 ALA A O 1
ATOM 537 N N . THR A 1 70 ? -3.632 -41.731 -16.478 1.00 92.44 70 THR A N 1
ATOM 538 C CA . THR A 1 70 ? -3.384 -42.212 -15.115 1.00 92.44 70 THR A CA 1
ATOM 539 C C . THR A 1 70 ? -1.900 -42.498 -14.870 1.00 92.44 70 THR A C 1
ATOM 541 O O . THR A 1 70 ? -1.180 -42.894 -15.786 1.00 92.44 70 THR A O 1
ATOM 544 N N . ASP A 1 71 ? -1.456 -42.335 -13.626 1.00 90.75 71 ASP A N 1
ATOM 545 C CA . ASP A 1 71 ? -0.086 -42.617 -13.189 1.00 90.75 71 ASP A CA 1
ATOM 546 C C . ASP A 1 71 ? 0.196 -44.123 -12.962 1.00 90.75 71 ASP A C 1
ATOM 548 O O . ASP A 1 71 ? -0.624 -45.002 -13.257 1.00 90.75 71 ASP A O 1
ATOM 552 N N . ASP A 1 72 ? 1.376 -44.437 -12.412 1.00 91.81 72 ASP A N 1
ATOM 553 C CA . ASP A 1 72 ? 1.806 -45.804 -12.082 1.00 91.81 72 ASP A CA 1
ATOM 554 C C . ASP A 1 72 ? 0.931 -46.501 -11.017 1.00 91.81 72 ASP A C 1
ATOM 556 O O . ASP A 1 72 ? 0.945 -47.738 -10.901 1.00 91.81 72 ASP A O 1
ATOM 560 N N . GLU A 1 73 ? 0.156 -45.733 -10.250 1.00 88.56 73 GLU A N 1
ATOM 561 C CA . GLU A 1 73 ? -0.824 -46.210 -9.273 1.00 88.56 73 GLU A CA 1
ATOM 562 C C . GLU A 1 73 ? -2.250 -46.248 -9.844 1.00 88.56 73 GLU A C 1
ATOM 564 O O . GLU A 1 73 ? -3.176 -46.659 -9.149 1.00 88.56 73 GLU A O 1
ATOM 569 N N . GLY A 1 74 ? -2.439 -45.909 -11.125 1.00 88.44 74 GLY A N 1
ATOM 570 C CA . GLY A 1 74 ? -3.749 -45.878 -11.774 1.00 88.44 74 GLY A CA 1
ATOM 571 C C . GLY A 1 74 ? -4.586 -44.660 -11.386 1.00 88.44 74 GLY A C 1
ATOM 572 O O . GLY A 1 74 ? -5.803 -44.678 -11.586 1.00 88.44 74 GLY A O 1
ATOM 573 N N . LYS A 1 75 ? -3.958 -43.617 -10.837 1.00 91.12 75 LYS A N 1
ATOM 574 C CA . LYS A 1 75 ? -4.622 -42.408 -10.356 1.00 91.12 75 LYS A CA 1
ATOM 575 C C . LYS A 1 75 ? -4.535 -41.277 -11.359 1.00 91.12 75 LYS A C 1
ATOM 577 O O . LYS A 1 75 ? -3.565 -41.145 -12.100 1.00 91.12 75 LYS A O 1
ATOM 582 N N . PHE A 1 76 ? -5.564 -40.443 -11.375 1.00 88.00 76 PHE A N 1
ATOM 583 C CA . PHE A 1 76 ? -5.574 -39.197 -12.126 1.00 88.00 76 PHE A CA 1
ATOM 584 C C . PHE A 1 76 ? -6.255 -38.106 -11.297 1.00 88.00 76 PHE A C 1
ATOM 586 O O . PHE A 1 76 ? -7.425 -38.236 -10.930 1.00 88.00 76 PHE A O 1
ATOM 593 N N . GLY A 1 77 ? -5.506 -37.047 -10.996 1.00 88.75 77 GLY A N 1
ATOM 594 C CA . GLY A 1 77 ? -5.973 -35.881 -10.251 1.00 88.75 77 GLY A CA 1
ATOM 595 C C . GLY A 1 77 ? -6.312 -34.716 -11.176 1.00 88.75 77 GLY A C 1
ATOM 596 O O . GLY A 1 77 ? -5.607 -34.454 -12.153 1.00 88.75 77 GLY A O 1
ATOM 597 N N . PHE A 1 78 ? -7.403 -34.007 -10.890 1.00 84.06 78 PHE A N 1
ATOM 598 C CA . PHE A 1 78 ? -7.731 -32.752 -11.565 1.00 84.06 78 PHE A CA 1
ATOM 599 C C . PHE A 1 78 ? -8.438 -31.765 -10.623 1.00 84.06 78 PHE A C 1
ATOM 601 O O . PHE A 1 78 ? -9.220 -32.177 -9.761 1.00 84.06 78 PHE A O 1
ATOM 608 N N . PRO A 1 79 ? -8.208 -30.447 -10.768 1.00 81.00 79 PRO A N 1
ATOM 609 C CA . PRO A 1 79 ? -8.876 -29.456 -9.933 1.00 81.00 79 PRO A CA 1
ATOM 610 C C . PRO A 1 79 ? -10.359 -29.309 -10.325 1.00 81.00 79 PRO A C 1
ATOM 612 O O . PRO A 1 79 ? -10.688 -29.356 -11.512 1.00 81.00 79 PRO A O 1
ATOM 615 N N . PRO A 1 80 ? -11.281 -29.086 -9.371 1.00 78.94 80 PRO A N 1
ATOM 616 C CA . PRO A 1 80 ? -12.654 -28.728 -9.706 1.00 78.94 80 PRO A CA 1
ATOM 617 C C . PRO A 1 80 ? -12.734 -27.295 -10.271 1.00 78.94 80 PRO A C 1
ATOM 619 O O . PRO A 1 80 ? -12.255 -26.338 -9.668 1.00 78.94 80 PRO A O 1
ATOM 622 N N . LYS A 1 81 ? -13.409 -27.120 -11.411 1.00 76.50 81 LYS A N 1
ATOM 623 C CA . LYS A 1 81 ? -13.816 -25.827 -11.976 1.00 76.50 81 LYS A CA 1
ATOM 624 C C . LYS A 1 81 ? -14.985 -25.209 -11.198 1.00 76.50 81 LYS A C 1
ATOM 626 O O . LYS A 1 81 ? -16.025 -25.840 -10.998 1.00 76.50 81 LYS A O 1
ATOM 631 N N . ILE A 1 82 ? -14.837 -23.938 -10.826 1.00 65.62 82 ILE A N 1
ATOM 632 C CA . ILE A 1 82 ? -15.874 -23.138 -10.156 1.00 65.62 82 ILE A CA 1
ATOM 633 C C . ILE A 1 82 ? -17.141 -23.079 -11.023 1.00 65.62 82 ILE A C 1
ATOM 635 O O . ILE A 1 82 ? -17.073 -22.901 -12.239 1.00 65.62 82 ILE A O 1
ATOM 639 N N . GLY A 1 83 ? -18.305 -23.261 -10.393 1.00 65.62 83 GLY A N 1
ATOM 640 C CA . GLY A 1 83 ? -19.607 -23.280 -11.070 1.00 65.62 83 GLY A CA 1
ATOM 641 C C . GLY A 1 83 ? -19.974 -24.613 -11.739 1.00 65.62 83 GLY A C 1
ATOM 642 O O . GLY A 1 83 ? -21.068 -24.731 -12.292 1.00 65.62 83 GLY A O 1
ATOM 643 N N . MET A 1 84 ? -19.111 -25.634 -11.675 1.00 71.69 84 MET A N 1
ATOM 644 C CA . MET A 1 84 ? -19.384 -26.968 -12.212 1.00 71.69 84 MET A CA 1
ATOM 645 C C . MET A 1 84 ? -19.794 -27.933 -11.094 1.00 71.69 84 MET A C 1
ATOM 647 O O . MET A 1 84 ? -18.976 -28.343 -10.277 1.00 71.69 84 MET A O 1
ATOM 651 N N . GLY A 1 85 ? -21.082 -28.283 -11.050 1.00 74.94 85 GLY A N 1
ATOM 652 C CA . GLY A 1 85 ? -21.640 -29.166 -10.016 1.00 74.94 85 GLY A CA 1
ATOM 653 C C . GLY A 1 85 ? -21.496 -30.667 -10.294 1.00 74.94 85 GLY A C 1
ATOM 654 O O . GLY A 1 85 ? -21.734 -31.464 -9.390 1.00 74.94 85 GLY A O 1
ATOM 655 N N . GLU A 1 86 ? -21.125 -31.054 -11.517 1.00 84.88 86 GLU A N 1
ATOM 656 C CA . GLU A 1 86 ? -21.039 -32.451 -11.955 1.00 84.88 86 GLU A CA 1
ATOM 657 C C . GLU A 1 86 ? -19.927 -32.632 -13.002 1.00 84.88 86 GLU A C 1
ATOM 659 O O . GLU A 1 86 ? -19.765 -31.782 -13.883 1.00 84.88 86 GLU A O 1
ATOM 664 N N . TYR A 1 87 ? -19.204 -33.754 -12.925 1.00 89.31 87 TYR A N 1
ATOM 665 C CA . TYR A 1 87 ? -18.239 -34.202 -13.934 1.00 89.31 87 TYR A CA 1
ATOM 666 C C . TYR A 1 87 ? -18.585 -35.597 -14.429 1.00 89.31 87 TYR A C 1
ATOM 668 O O . TYR A 1 87 ? -18.860 -36.488 -13.626 1.00 89.31 87 TYR A O 1
ATOM 676 N N . LYS A 1 88 ? -18.462 -35.823 -15.738 1.00 92.88 88 LYS A N 1
ATOM 677 C CA . LYS A 1 88 ? -18.414 -37.168 -16.315 1.00 92.88 88 LYS A CA 1
ATOM 678 C C . LYS A 1 88 ? -16.967 -37.525 -16.635 1.00 92.88 88 LYS A C 1
ATOM 680 O O . LYS A 1 88 ? -16.345 -36.873 -17.467 1.00 92.88 88 LYS A O 1
ATOM 685 N N . VAL A 1 89 ? -16.448 -38.580 -16.020 1.00 93.69 89 VAL A N 1
ATOM 686 C CA . VAL A 1 89 ? -15.088 -39.082 -16.257 1.00 93.69 89 VAL A CA 1
ATOM 687 C C . VAL A 1 89 ? -15.169 -40.346 -17.098 1.00 93.69 89 VAL A C 1
ATOM 689 O O . VAL A 1 89 ? -15.955 -41.240 -16.793 1.00 93.69 89 VAL A O 1
ATOM 692 N N . VAL A 1 90 ? -14.367 -40.421 -18.154 1.00 95.06 90 VAL A N 1
ATOM 693 C CA . VAL A 1 90 ? -14.241 -41.581 -19.038 1.00 95.06 90 VAL A CA 1
ATOM 694 C C . VAL A 1 90 ? -12.787 -42.031 -19.034 1.00 95.06 90 VAL A C 1
ATOM 696 O O . VAL A 1 90 ? -11.912 -41.239 -19.366 1.00 95.06 90 VAL A O 1
ATOM 699 N N . VAL A 1 91 ? -12.538 -43.292 -18.688 1.00 93.12 91 VAL A N 1
ATOM 700 C CA . VAL A 1 91 ? -11.201 -43.901 -18.685 1.00 93.12 91 VAL A CA 1
ATOM 701 C C . VAL A 1 91 ? -11.148 -44.990 -19.752 1.00 93.12 91 VAL A C 1
ATOM 703 O O . VAL A 1 91 ? -11.994 -45.888 -19.770 1.00 93.12 91 VAL A O 1
ATOM 706 N N . GLU A 1 92 ? -10.162 -44.914 -20.640 1.00 92.62 92 GLU A N 1
ATOM 707 C CA . GLU A 1 92 ? -9.936 -45.835 -21.752 1.00 92.62 92 GLU A CA 1
ATOM 708 C C . GLU A 1 92 ? -8.533 -46.450 -21.648 1.00 92.62 92 GLU A C 1
ATOM 710 O O . GLU A 1 92 ? -7.516 -45.763 -21.697 1.00 92.62 92 GLU A O 1
ATOM 715 N N . ALA A 1 93 ? -8.482 -47.774 -21.532 1.00 86.19 93 ALA A N 1
ATOM 716 C CA . ALA A 1 93 ? -7.263 -48.576 -21.580 1.00 86.19 93 ALA A CA 1
ATOM 717 C C . ALA A 1 93 ? -7.365 -49.575 -22.750 1.00 86.19 93 ALA A C 1
ATOM 719 O O . ALA A 1 93 ? -8.466 -49.802 -23.263 1.00 86.19 93 ALA A O 1
ATOM 720 N N . PRO A 1 94 ? -6.269 -50.211 -23.207 1.00 82.19 94 PRO A N 1
ATOM 721 C CA . PRO A 1 94 ? -6.331 -51.174 -24.306 1.00 82.19 94 PRO A CA 1
ATOM 722 C C . PRO A 1 94 ? -7.414 -52.251 -24.091 1.00 82.19 94 PRO A C 1
ATOM 724 O O . PRO A 1 94 ? -7.330 -53.094 -23.197 1.00 82.19 94 PRO A O 1
ATOM 727 N N . GLY A 1 95 ? -8.471 -52.194 -24.909 1.00 83.06 95 GLY A N 1
ATOM 728 C CA . GLY A 1 95 ? -9.611 -53.116 -24.861 1.00 83.06 95 GLY A CA 1
ATOM 729 C C . GLY A 1 95 ? -10.650 -52.865 -23.758 1.00 83.06 95 GLY A C 1
ATOM 730 O O . GLY A 1 95 ? -11.577 -53.664 -23.646 1.00 83.06 95 GLY A O 1
ATOM 731 N N . HIS A 1 96 ? -10.536 -51.792 -22.965 1.00 84.62 96 HIS A N 1
ATOM 732 C CA . HIS A 1 96 ? -11.410 -51.517 -21.818 1.00 84.62 96 HIS A CA 1
ATOM 733 C C . HIS A 1 96 ? -11.815 -50.040 -21.750 1.00 84.62 96 HIS A C 1
ATOM 735 O O . HIS A 1 96 ? -11.002 -49.148 -21.977 1.00 84.62 96 HIS A O 1
ATOM 741 N N . LYS A 1 97 ? -13.078 -49.781 -21.402 1.00 90.81 97 LYS A N 1
ATOM 742 C CA . LYS A 1 97 ? -13.621 -48.436 -21.195 1.00 90.81 97 LYS A CA 1
ATOM 743 C C . LYS A 1 97 ? -14.544 -48.436 -19.986 1.00 90.81 97 LYS A C 1
ATOM 745 O O . LYS A 1 97 ? -15.419 -49.295 -19.891 1.00 90.81 97 LYS A O 1
ATOM 750 N N . ALA A 1 98 ? -14.370 -47.463 -19.105 1.00 87.12 98 ALA A N 1
ATOM 751 C CA . ALA A 1 98 ? -15.241 -47.227 -17.963 1.00 87.12 98 ALA A CA 1
ATOM 752 C C . ALA A 1 98 ? -15.635 -45.751 -17.903 1.00 87.12 98 ALA A C 1
ATOM 754 O O . ALA A 1 98 ? -14.886 -44.881 -18.346 1.00 87.12 98 ALA A O 1
ATOM 755 N N . GLU A 1 99 ? -16.815 -45.467 -17.360 1.00 91.81 99 GLU A N 1
ATOM 756 C CA . GLU A 1 99 ? -17.254 -44.101 -17.102 1.00 91.81 99 GLU A CA 1
ATOM 757 C C . GLU A 1 99 ? -17.904 -43.978 -15.726 1.00 91.81 99 GLU A C 1
ATOM 759 O O . GLU A 1 99 ? -18.531 -44.919 -15.239 1.00 91.81 99 GLU A O 1
ATOM 764 N N . THR A 1 100 ? -17.745 -42.814 -15.104 1.00 86.81 100 THR A N 1
ATOM 765 C CA . THR A 1 100 ? -18.379 -42.475 -13.829 1.00 86.81 100 THR A CA 1
ATOM 766 C C . THR A 1 100 ? -18.808 -41.014 -13.809 1.00 86.81 100 THR A C 1
ATOM 768 O O . THR A 1 100 ? -18.327 -40.198 -14.600 1.00 86.81 100 THR A O 1
ATOM 771 N N . VAL A 1 101 ? -19.729 -40.694 -12.904 1.00 88.38 101 VAL A N 1
ATOM 772 C CA . VAL A 1 101 ? -20.229 -39.339 -12.680 1.00 88.38 101 VAL A CA 1
ATOM 773 C C . VAL A 1 101 ? -19.893 -38.919 -11.256 1.00 88.38 101 VAL A C 1
ATOM 775 O O . VAL A 1 101 ? -20.234 -39.613 -10.299 1.00 88.38 101 VAL A O 1
ATOM 778 N N . ILE A 1 102 ? -19.233 -37.774 -11.123 1.00 83.25 102 ILE A N 1
ATOM 779 C CA . ILE A 1 102 ? -18.846 -37.179 -9.845 1.00 83.25 102 ILE A CA 1
ATOM 780 C C . ILE A 1 102 ? -19.769 -35.991 -9.590 1.00 83.25 102 ILE A C 1
ATOM 782 O O . ILE A 1 102 ? -19.733 -35.012 -10.331 1.00 83.25 102 ILE A O 1
ATOM 786 N N . ASN A 1 103 ? -20.593 -36.087 -8.545 1.00 81.38 103 ASN A N 1
ATOM 787 C CA . ASN A 1 103 ? -21.543 -35.052 -8.138 1.00 81.38 103 ASN A CA 1
ATOM 788 C C . ASN A 1 103 ? -21.007 -34.255 -6.946 1.00 81.38 103 ASN A C 1
ATOM 790 O O . ASN A 1 103 ? -20.736 -34.823 -5.890 1.00 81.38 103 ASN A O 1
ATOM 794 N N . LEU A 1 104 ? -20.905 -32.934 -7.097 1.00 71.44 104 LEU A N 1
ATOM 795 C CA . LEU A 1 104 ? -20.413 -32.021 -6.059 1.00 71.44 104 LEU A CA 1
ATOM 796 C C . LEU A 1 104 ? -21.542 -31.314 -5.282 1.00 71.44 104 LEU A C 1
ATOM 798 O O . LEU A 1 104 ? -21.277 -30.560 -4.349 1.00 71.44 104 LEU A O 1
ATOM 802 N N . THR A 1 105 ? -22.814 -31.573 -5.607 1.00 56.16 105 THR A N 1
ATOM 803 C CA . THR A 1 105 ? -23.995 -30.875 -5.051 1.00 56.16 105 THR A CA 1
ATOM 804 C C . THR A 1 105 ? -24.393 -31.275 -3.616 1.00 56.16 105 THR A C 1
ATOM 806 O O . THR A 1 105 ? -25.543 -31.102 -3.223 1.00 56.16 105 THR A O 1
ATOM 809 N N . GLY A 1 106 ? -23.461 -31.790 -2.807 1.00 44.59 106 GLY A N 1
ATOM 810 C CA . GLY A 1 106 ? -23.629 -32.018 -1.360 1.00 44.59 106 GLY A CA 1
ATOM 811 C C . GLY A 1 106 ? -23.106 -30.876 -0.478 1.00 44.59 106 GLY A C 1
ATOM 812 O O . GLY A 1 106 ? -23.141 -30.976 0.745 1.00 44.59 106 GLY A O 1
ATOM 813 N N . VAL A 1 107 ? -22.617 -29.800 -1.095 1.00 36.75 107 VAL A N 1
ATOM 814 C CA . VAL A 1 107 ? -22.023 -28.637 -0.436 1.00 36.75 107 VAL A CA 1
ATOM 815 C C . VAL A 1 107 ? -22.799 -27.402 -0.886 1.00 36.75 107 VAL A C 1
ATOM 817 O O . VAL A 1 107 ? -22.856 -27.094 -2.075 1.00 36.75 107 VAL A O 1
ATOM 820 N N . THR A 1 108 ? -23.448 -26.713 0.053 1.00 27.80 108 THR A N 1
ATOM 821 C CA . THR A 1 108 ? -24.114 -25.432 -0.212 1.00 27.80 108 THR A CA 1
ATOM 822 C C . THR A 1 108 ? -23.097 -24.399 -0.697 1.00 27.80 108 THR A C 1
ATOM 824 O O . THR A 1 108 ? -22.044 -24.265 -0.071 1.00 27.80 108 THR A O 1
ATOM 827 N N . PRO A 1 109 ? -23.393 -23.658 -1.777 1.00 32.97 109 PRO A N 1
ATOM 828 C CA . PRO A 1 109 ? -22.438 -22.753 -2.386 1.00 32.97 109 PRO A CA 1
ATOM 829 C C . PRO A 1 109 ? -22.329 -21.490 -1.530 1.00 32.97 109 PRO A C 1
ATOM 831 O O . PRO A 1 109 ? -23.207 -20.631 -1.561 1.00 32.97 109 PRO A O 1
ATOM 834 N N . HIS A 1 110 ? -21.248 -21.384 -0.762 1.00 27.16 110 HIS A N 1
ATOM 835 C CA . HIS A 1 110 ? -20.671 -20.077 -0.496 1.00 27.16 110 HIS A CA 1
ATOM 836 C C . HIS A 1 110 ? -19.588 -19.816 -1.535 1.00 27.16 110 HIS A C 1
ATOM 838 O O . HIS A 1 110 ? -18.782 -20.687 -1.861 1.00 27.16 110 HIS A O 1
ATOM 844 N N . GLU A 1 111 ? -19.689 -18.621 -2.096 1.00 30.84 111 GLU A N 1
ATOM 845 C CA . GLU A 1 111 ? -18.829 -18.028 -3.100 1.00 30.84 111 GLU A CA 1
ATOM 846 C C . GLU A 1 111 ? -17.348 -18.236 -2.789 1.00 30.84 111 GLU A C 1
ATOM 848 O O . GLU A 1 111 ? -16.905 -18.041 -1.658 1.00 30.84 111 GLU A O 1
ATOM 853 N N . ASN A 1 112 ? -16.610 -18.608 -3.833 1.00 27.23 112 ASN A N 1
ATOM 854 C CA . ASN A 1 112 ? -15.386 -17.958 -4.304 1.00 27.23 112 ASN A CA 1
ATOM 855 C C . ASN A 1 112 ? -14.440 -18.997 -4.922 1.00 27.23 112 ASN A C 1
ATOM 857 O O . ASN A 1 112 ? -14.056 -19.984 -4.297 1.00 27.23 112 ASN A O 1
ATOM 861 N N . TYR A 1 113 ? -14.093 -18.778 -6.197 1.00 26.56 113 TYR A N 1
ATOM 862 C CA . TYR A 1 113 ? -12.761 -18.257 -6.531 1.00 26.56 113 TYR A CA 1
ATOM 863 C C . TYR A 1 113 ? -11.688 -18.736 -5.530 1.00 26.56 113 TYR A C 1
ATOM 865 O O . TYR A 1 113 ? -11.688 -18.334 -4.374 1.00 26.56 113 TYR A O 1
ATOM 873 N N . LEU A 1 114 ? -10.759 -19.638 -5.879 1.00 34.53 114 LEU A N 1
ATOM 874 C CA . LEU A 1 114 ? -9.604 -19.325 -6.732 1.00 34.53 114 LEU A CA 1
ATOM 875 C C . LEU A 1 114 ? -8.557 -20.475 -6.706 1.00 34.53 114 LEU A C 1
ATOM 877 O O . LEU A 1 114 ? -8.587 -21.283 -5.788 1.00 34.53 114 LEU A O 1
ATOM 881 N N . LEU A 1 115 ? -7.603 -20.452 -7.651 1.00 27.28 115 LEU A N 1
ATOM 882 C CA . LEU A 1 115 ? -6.133 -20.640 -7.509 1.00 27.28 115 LEU A CA 1
ATOM 883 C C . LEU A 1 115 ? -5.433 -22.028 -7.386 1.00 27.28 115 LEU A C 1
ATOM 885 O O . LEU A 1 115 ? -6.019 -22.990 -6.888 1.00 27.28 115 LEU A O 1
ATOM 889 N N . PRO A 1 116 ? -4.150 -22.092 -7.840 1.00 30.58 116 PRO A N 1
ATOM 890 C CA . PRO A 1 116 ? -3.342 -23.280 -8.134 1.00 30.58 116 PRO A CA 1
ATOM 891 C C . PRO A 1 116 ? -2.825 -24.012 -6.890 1.00 30.58 116 PRO A C 1
ATOM 893 O O . PRO A 1 116 ? -2.931 -23.529 -5.763 1.00 30.58 116 PRO A O 1
ATOM 896 N N . THR A 1 117 ? -2.228 -25.181 -7.135 1.00 29.72 117 THR A N 1
ATOM 897 C CA . THR A 1 117 ? -1.558 -26.055 -6.160 1.00 29.72 117 THR A CA 1
ATOM 898 C C . THR A 1 117 ? -0.624 -25.295 -5.211 1.00 29.72 117 THR A C 1
ATOM 900 O O . THR A 1 117 ? 0.200 -24.507 -5.692 1.00 29.72 117 THR A O 1
ATOM 903 N N . PRO A 1 118 ? -0.692 -25.554 -3.889 1.00 30.28 118 PRO A N 1
ATOM 904 C CA . PRO A 1 118 ? 0.243 -24.975 -2.941 1.00 30.28 118 PRO A CA 1
ATOM 905 C C . PRO A 1 118 ? 1.638 -25.573 -3.168 1.00 30.28 118 PRO A C 1
ATOM 907 O O . PRO A 1 118 ? 1.764 -26.747 -3.530 1.00 30.28 118 PRO A O 1
ATOM 910 N N . PRO A 1 119 ? 2.695 -24.782 -2.967 1.00 33.88 119 PRO A N 1
ATOM 911 C CA . PRO A 1 119 ? 4.056 -25.279 -3.050 1.00 33.88 119 PRO A CA 1
ATOM 912 C C . PRO A 1 119 ? 4.365 -26.141 -1.801 1.00 33.88 119 PRO A C 1
ATOM 914 O O . PRO A 1 119 ? 3.614 -26.088 -0.822 1.00 33.88 119 PRO A O 1
ATOM 917 N N . PRO A 1 120 ? 5.428 -26.970 -1.815 1.00 33.38 120 PRO A N 1
ATOM 918 C CA . PRO A 1 120 ? 5.711 -27.923 -0.741 1.00 33.38 120 PRO A CA 1
ATOM 919 C C . PRO A 1 120 ? 5.723 -27.280 0.657 1.00 33.38 120 PRO A C 1
ATOM 921 O O . PRO A 1 120 ? 6.278 -26.195 0.853 1.00 33.38 120 PRO A O 1
ATOM 924 N N . GLU A 1 121 ? 5.106 -27.966 1.624 1.00 36.50 121 GLU A N 1
ATOM 925 C CA . GLU A 1 121 ? 4.999 -27.535 3.022 1.00 36.50 121 GLU A CA 1
ATOM 926 C C . GLU A 1 121 ? 6.391 -27.313 3.641 1.00 36.50 121 GLU A C 1
ATOM 928 O O . GLU A 1 121 ? 7.209 -28.228 3.752 1.00 36.50 121 GLU A O 1
ATOM 933 N N . GLN A 1 122 ? 6.637 -26.077 4.073 1.00 42.34 122 GLN A N 1
ATOM 934 C CA . GLN A 1 122 ? 7.725 -25.676 4.963 1.00 42.34 122 GLN A CA 1
ATOM 935 C C . GLN A 1 122 ? 7.130 -25.188 6.297 1.00 42.34 122 GLN A C 1
ATOM 937 O O . GLN A 1 122 ? 5.911 -25.007 6.376 1.00 42.34 122 GLN A O 1
ATOM 942 N N . PRO A 1 123 ? 7.937 -25.047 7.373 1.00 37.47 123 PRO A N 1
ATOM 943 C CA . PRO A 1 123 ? 7.432 -24.808 8.722 1.00 37.47 123 PRO A CA 1
ATOM 944 C C . PRO A 1 123 ? 6.466 -23.632 8.710 1.00 37.47 123 PRO A C 1
ATOM 946 O O . PRO A 1 123 ? 6.793 -22.599 8.132 1.00 37.47 123 PRO A O 1
ATOM 949 N N . LYS A 1 124 ? 5.286 -23.803 9.325 1.00 38.41 124 LYS A N 1
ATOM 950 C CA . LYS A 1 124 ? 4.296 -22.731 9.485 1.00 38.41 124 LYS A CA 1
ATOM 951 C C . LYS A 1 124 ? 5.027 -21.432 9.806 1.00 38.41 124 LYS A C 1
ATOM 953 O O . LYS A 1 124 ? 5.731 -21.389 10.821 1.00 38.41 124 LYS A O 1
ATOM 958 N N . ALA A 1 125 ? 4.863 -20.433 8.938 1.00 44.97 125 ALA A N 1
ATOM 959 C CA . ALA A 1 125 ? 5.351 -19.090 9.183 1.00 44.97 125 ALA A CA 1
ATOM 960 C C . ALA A 1 125 ? 5.003 -18.723 10.628 1.00 44.97 125 ALA A C 1
ATOM 962 O O . ALA A 1 125 ? 3.895 -18.979 11.116 1.00 44.97 125 ALA A O 1
ATOM 963 N N . THR A 1 126 ? 5.999 -18.257 11.375 1.00 51.28 126 THR A N 1
ATOM 964 C CA . THR A 1 126 ? 5.742 -17.862 12.760 1.00 51.28 126 THR A CA 1
ATOM 965 C C . THR A 1 126 ? 4.741 -16.707 12.753 1.00 51.28 126 THR A C 1
ATOM 967 O O . THR A 1 126 ? 4.726 -15.908 11.825 1.00 51.28 126 THR A O 1
ATOM 970 N N . PHE A 1 127 ? 3.915 -16.576 13.792 1.00 51.47 127 PHE A N 1
ATOM 971 C CA . PHE A 1 127 ? 2.932 -15.485 13.899 1.00 51.47 127 PHE A CA 1
ATOM 972 C C . PHE A 1 127 ? 3.529 -14.081 13.650 1.00 51.47 127 PHE A C 1
ATOM 974 O O . PHE A 1 127 ? 2.829 -13.183 13.191 1.00 51.47 127 PHE A O 1
ATOM 981 N N . CYS A 1 128 ? 4.821 -13.893 13.940 1.00 56.16 128 CYS A N 1
ATOM 982 C CA . CYS A 1 128 ? 5.546 -12.657 13.652 1.00 56.16 128 CYS A CA 1
ATOM 983 C C . CYS A 1 128 ? 5.898 -12.492 12.165 1.00 56.16 128 CYS A C 1
ATOM 985 O O . CYS A 1 128 ? 5.854 -11.376 11.664 1.00 56.16 128 CYS A O 1
ATOM 987 N N . GLN A 1 129 ? 6.212 -13.576 11.452 1.00 64.44 129 GLN A N 1
ATOM 988 C CA . GLN A 1 129 ? 6.573 -13.539 10.032 1.00 64.44 129 GLN A CA 1
ATOM 989 C C . GLN A 1 129 ? 5.430 -12.979 9.176 1.00 64.44 129 GLN A C 1
ATOM 991 O O . GLN A 1 129 ? 5.663 -12.060 8.405 1.00 64.44 129 GLN A O 1
ATOM 996 N N . ASP A 1 130 ? 4.189 -13.425 9.385 1.00 75.00 130 ASP A N 1
ATOM 997 C CA . ASP A 1 130 ? 3.029 -12.969 8.594 1.00 75.00 130 ASP A CA 1
ATOM 998 C C . ASP A 1 130 ? 2.642 -11.496 8.838 1.00 75.00 130 ASP A C 1
ATOM 1000 O O . ASP A 1 130 ? 1.892 -10.896 8.060 1.00 75.00 130 ASP A O 1
ATOM 1004 N N . ARG A 1 131 ? 3.113 -10.913 9.948 1.00 81.88 131 ARG A N 1
ATOM 1005 C CA . ARG A 1 131 ? 2.752 -9.558 10.397 1.00 81.88 131 ARG A CA 1
ATOM 1006 C C . ARG A 1 131 ? 3.862 -8.533 10.200 1.00 81.88 131 ARG A C 1
ATOM 1008 O O . ARG A 1 131 ? 3.571 -7.337 10.197 1.00 81.88 131 ARG A O 1
ATOM 1015 N N . THR A 1 132 ? 5.102 -8.979 10.025 1.00 88.62 132 THR A N 1
ATOM 1016 C CA . THR A 1 132 ? 6.237 -8.100 9.750 1.00 88.62 132 THR A CA 1
ATOM 1017 C C . THR A 1 132 ? 6.487 -8.015 8.253 1.00 88.62 132 THR A C 1
ATOM 1019 O O . THR A 1 132 ? 6.547 -9.025 7.550 1.00 88.62 132 THR A O 1
ATOM 1022 N N . GLY A 1 133 ? 6.663 -6.791 7.780 1.00 91.44 133 GLY A N 1
ATOM 1023 C CA . GLY A 1 133 ? 7.040 -6.478 6.421 1.00 91.44 133 GLY A CA 1
ATOM 1024 C C . GLY A 1 133 ? 8.332 -5.694 6.319 1.00 91.44 133 GLY A C 1
ATOM 1025 O O . GLY A 1 133 ? 8.921 -5.284 7.321 1.00 91.44 133 GLY A O 1
ATOM 1026 N N . MET A 1 134 ? 8.739 -5.472 5.079 1.00 90.38 134 MET A N 1
ATOM 1027 C CA . MET A 1 134 ? 9.948 -4.736 4.743 1.00 90.38 134 MET A CA 1
ATOM 1028 C C . MET A 1 134 ? 9.677 -3.759 3.602 1.00 90.38 134 MET A C 1
ATOM 1030 O O . MET A 1 134 ? 9.042 -4.138 2.615 1.00 90.38 134 MET A O 1
ATOM 1034 N N . ASN A 1 135 ? 10.160 -2.523 3.727 1.00 89.62 135 ASN A N 1
ATOM 1035 C CA . ASN A 1 135 ? 10.219 -1.599 2.604 1.00 89.62 135 ASN A CA 1
ATOM 1036 C C . ASN A 1 135 ? 11.419 -1.980 1.735 1.00 89.62 135 ASN A C 1
ATOM 1038 O O . ASN A 1 135 ? 12.565 -1.962 2.198 1.00 89.62 135 ASN A O 1
ATOM 1042 N N . ALA A 1 136 ? 11.140 -2.421 0.513 1.00 85.50 136 ALA A N 1
ATOM 1043 C CA . ALA A 1 136 ? 12.141 -3.061 -0.322 1.00 85.50 136 ALA A CA 1
ATOM 1044 C C . ALA A 1 136 ? 12.743 -2.152 -1.382 1.00 85.50 136 ALA A C 1
ATOM 1046 O O . ALA A 1 136 ? 13.704 -2.622 -1.969 1.00 85.50 136 ALA A O 1
ATOM 1047 N N . HIS A 1 137 ? 12.235 -0.934 -1.617 1.00 78.94 137 HIS A N 1
ATOM 1048 C CA . HIS A 1 137 ? 12.722 0.026 -2.623 1.00 78.94 137 HIS A CA 1
ATOM 1049 C C . HIS A 1 137 ? 13.437 -0.619 -3.815 1.00 78.94 137 HIS A C 1
ATOM 1051 O O . HIS A 1 137 ? 14.590 -0.287 -4.107 1.00 78.94 137 HIS A O 1
ATOM 1057 N N . TRP A 1 138 ? 12.806 -1.592 -4.474 1.00 79.50 138 TRP A N 1
ATOM 1058 C CA . TRP A 1 138 ? 13.488 -2.458 -5.438 1.00 79.50 138 TRP A CA 1
ATOM 1059 C C . TRP A 1 138 ? 14.224 -1.669 -6.525 1.00 79.50 138 TRP A C 1
ATOM 1061 O O . TRP A 1 138 ? 15.273 -2.107 -6.996 1.00 79.50 138 TRP A O 1
ATOM 1071 N N . GLN A 1 139 ? 13.707 -0.488 -6.886 1.00 75.56 139 GLN A N 1
ATOM 1072 C CA . GLN A 1 139 ? 14.303 0.425 -7.849 1.00 75.56 139 GLN A CA 1
ATOM 1073 C C . GLN A 1 139 ? 15.748 0.791 -7.512 1.00 75.56 139 GLN A C 1
ATOM 1075 O O . GLN A 1 139 ? 16.473 1.111 -8.442 1.00 75.56 139 GLN A O 1
ATOM 1080 N N . ASN A 1 140 ? 16.149 0.737 -6.234 1.00 73.38 140 ASN A N 1
ATOM 1081 C CA . ASN A 1 140 ? 17.476 1.083 -5.712 1.00 73.38 140 ASN A CA 1
ATOM 1082 C C . ASN A 1 140 ? 18.512 -0.039 -5.839 1.00 73.38 140 ASN A C 1
ATOM 1084 O O . ASN A 1 140 ? 19.702 0.176 -5.603 1.00 73.38 140 ASN A O 1
ATOM 1088 N N . TRP A 1 141 ? 18.073 -1.251 -6.179 1.00 70.44 141 TRP A N 1
ATOM 1089 C CA . TRP A 1 141 ? 18.931 -2.435 -6.208 1.00 70.44 141 TRP A CA 1
ATOM 1090 C C . TRP A 1 141 ? 18.340 -3.563 -7.053 1.00 70.44 141 TRP A C 1
ATOM 1092 O O . TRP A 1 141 ? 18.507 -4.743 -6.739 1.00 70.44 141 TRP A O 1
ATOM 1102 N N . ALA A 1 142 ? 17.663 -3.220 -8.150 1.00 69.38 142 ALA A N 1
ATOM 1103 C CA . ALA A 1 142 ? 17.002 -4.193 -9.016 1.00 69.38 142 ALA A CA 1
ATOM 1104 C C . ALA A 1 142 ? 17.970 -5.288 -9.510 1.00 69.38 142 ALA A C 1
ATOM 1106 O O . ALA A 1 142 ? 17.588 -6.453 -9.602 1.00 69.38 142 ALA A O 1
ATOM 1107 N N . GLU A 1 143 ? 19.245 -4.945 -9.745 1.00 70.44 143 GLU A N 1
ATOM 1108 C CA . GLU A 1 143 ? 20.289 -5.906 -10.135 1.00 70.44 143 GLU A CA 1
ATOM 1109 C C . GLU A 1 143 ? 20.643 -6.913 -9.028 1.00 70.44 143 GLU A C 1
ATOM 1111 O O . GLU A 1 143 ? 20.923 -8.074 -9.320 1.00 70.44 143 GLU A O 1
ATOM 1116 N N . MET A 1 144 ? 20.589 -6.486 -7.763 1.00 71.75 144 MET A N 1
ATOM 1117 C CA . MET A 1 144 ? 20.911 -7.315 -6.596 1.00 71.75 144 MET A CA 1
ATOM 1118 C C . MET A 1 144 ? 19.675 -8.003 -6.027 1.00 71.75 144 MET A C 1
ATOM 1120 O O . MET A 1 144 ? 19.780 -8.768 -5.072 1.00 71.75 144 MET A O 1
ATOM 1124 N N . PHE A 1 145 ? 18.484 -7.763 -6.581 1.00 74.75 145 PHE A N 1
ATOM 1125 C CA . PHE A 1 145 ? 17.275 -8.392 -6.068 1.00 74.75 145 PHE A CA 1
ATOM 1126 C C . PHE A 1 145 ? 17.382 -9.920 -5.940 1.00 74.75 145 PHE A C 1
ATOM 1128 O O . PHE A 1 145 ? 16.930 -10.438 -4.918 1.00 74.75 145 PHE A O 1
ATOM 1135 N N . PRO A 1 146 ? 18.011 -10.668 -6.875 1.00 75.12 146 PRO A N 1
ATOM 1136 C CA . PRO A 1 146 ? 18.249 -12.097 -6.683 1.00 75.12 146 PRO A CA 1
ATOM 1137 C C . PRO A 1 146 ? 18.967 -12.443 -5.366 1.00 75.12 146 PRO A C 1
ATOM 1139 O O . PRO A 1 146 ? 18.625 -13.459 -4.761 1.00 75.12 146 PRO A O 1
ATOM 1142 N N . ASP A 1 147 ? 19.873 -11.584 -4.891 1.00 78.12 147 ASP A N 1
ATOM 1143 C CA . ASP A 1 147 ? 20.652 -11.768 -3.657 1.00 78.12 147 ASP A CA 1
ATOM 1144 C C . ASP A 1 147 ? 19.828 -11.485 -2.389 1.00 78.12 147 ASP A C 1
ATOM 1146 O O . ASP A 1 147 ? 20.094 -12.035 -1.316 1.00 78.12 147 ASP A O 1
ATOM 1150 N N . TYR A 1 148 ? 18.800 -10.637 -2.497 1.00 77.81 148 TYR A N 1
ATOM 1151 C CA . TYR A 1 148 ? 17.906 -10.289 -1.386 1.00 77.81 148 TYR A CA 1
ATOM 1152 C C . TYR A 1 148 ? 16.579 -11.050 -1.409 1.00 77.81 148 TYR A C 1
ATOM 1154 O O . TYR A 1 148 ? 15.886 -11.100 -0.393 1.00 77.81 148 TYR A O 1
ATOM 1162 N N . ARG A 1 149 ? 16.240 -11.699 -2.526 1.00 78.75 149 ARG A N 1
ATOM 1163 C CA . ARG A 1 149 ? 14.973 -12.413 -2.722 1.00 78.75 149 ARG A CA 1
ATOM 1164 C C . ARG A 1 149 ? 14.701 -13.424 -1.615 1.00 78.75 149 ARG A C 1
ATOM 1166 O O . ARG A 1 149 ? 13.586 -13.482 -1.109 1.00 78.75 149 ARG A O 1
ATOM 1173 N N . ASP A 1 150 ? 15.702 -14.210 -1.227 1.00 80.06 150 ASP A N 1
ATOM 1174 C CA . ASP A 1 150 ? 15.516 -15.228 -0.188 1.00 80.06 150 ASP A CA 1
ATOM 1175 C C . ASP A 1 150 ? 15.375 -14.618 1.213 1.00 80.06 150 ASP A C 1
ATOM 1177 O O . ASP A 1 150 ? 14.651 -15.169 2.039 1.00 80.06 150 ASP A O 1
ATOM 1181 N N . LYS A 1 151 ? 15.969 -13.443 1.463 1.00 81.12 151 LYS A N 1
ATOM 1182 C CA . LYS A 1 151 ? 15.744 -12.687 2.705 1.00 81.12 151 LYS A CA 1
ATOM 1183 C C . LYS A 1 151 ? 14.326 -12.127 2.750 1.00 81.12 151 LYS A C 1
ATOM 1185 O O . LYS A 1 151 ? 13.678 -12.189 3.781 1.00 81.12 151 LYS A O 1
ATOM 1190 N N . LEU A 1 152 ? 13.801 -11.639 1.628 1.00 83.12 152 LEU A N 1
ATOM 1191 C CA . LEU A 1 152 ? 12.438 -11.104 1.572 1.00 83.12 152 LEU A CA 1
ATOM 1192 C C . LEU A 1 152 ? 11.359 -12.156 1.872 1.00 83.12 152 LEU A C 1
ATOM 1194 O O . LEU A 1 152 ? 10.305 -11.807 2.395 1.00 83.12 152 LEU A O 1
ATOM 1198 N N . LYS A 1 153 ? 11.633 -13.446 1.636 1.00 83.31 153 LYS A N 1
ATOM 1199 C CA . LYS A 1 153 ? 10.729 -14.555 2.007 1.00 83.31 153 LYS A CA 1
ATOM 1200 C C . LYS A 1 153 ? 10.535 -14.710 3.521 1.00 83.31 153 LYS A C 1
ATOM 1202 O O . LYS A 1 153 ? 9.609 -15.396 3.949 1.00 83.31 153 LYS A O 1
ATOM 1207 N N . THR A 1 154 ? 11.384 -14.095 4.351 1.00 82.12 154 THR A N 1
ATOM 1208 C CA . THR A 1 154 ? 11.211 -14.108 5.814 1.00 82.12 154 THR A CA 1
ATOM 1209 C C . THR A 1 154 ? 10.193 -13.083 6.305 1.00 82.12 154 THR A C 1
ATOM 1211 O O . THR A 1 154 ? 9.956 -13.003 7.508 1.00 82.12 154 THR A O 1
ATOM 1214 N N . PHE A 1 155 ? 9.612 -12.292 5.405 1.00 87.56 155 PHE A N 1
ATOM 1215 C CA . PHE A 1 155 ? 8.576 -11.312 5.700 1.00 87.56 155 PHE A CA 1
ATOM 1216 C C . PHE A 1 155 ? 7.249 -11.764 5.094 1.00 87.56 155 PHE A C 1
ATOM 1218 O O . PHE A 1 155 ? 7.221 -12.443 4.070 1.00 87.56 155 PHE A O 1
ATOM 1225 N N . GLY A 1 156 ? 6.142 -11.396 5.731 1.00 88.56 156 GLY A N 1
ATOM 1226 C CA . GLY A 1 156 ? 4.798 -11.691 5.234 1.00 88.56 156 GLY A CA 1
ATOM 1227 C C . GLY A 1 156 ? 4.351 -10.707 4.159 1.00 88.56 156 GLY A C 1
ATOM 1228 O O . GLY A 1 156 ? 3.500 -11.031 3.334 1.00 88.56 156 GLY A O 1
ATOM 1229 N N . ILE A 1 157 ? 4.936 -9.508 4.152 1.00 93.75 157 ILE A N 1
ATOM 1230 C CA . ILE A 1 157 ? 4.610 -8.455 3.198 1.00 93.75 157 ILE A CA 1
ATOM 1231 C C . ILE A 1 157 ? 5.849 -7.644 2.818 1.00 93.75 157 ILE A C 1
ATOM 1233 O O . ILE A 1 157 ? 6.731 -7.394 3.636 1.00 93.75 157 ILE A O 1
ATOM 1237 N N . VAL A 1 158 ? 5.901 -7.199 1.575 1.00 94.62 158 VAL A N 1
ATOM 1238 C CA . VAL A 1 158 ? 6.837 -6.193 1.099 1.00 94.62 158 VAL A CA 1
ATOM 1239 C C . VAL A 1 158 ? 6.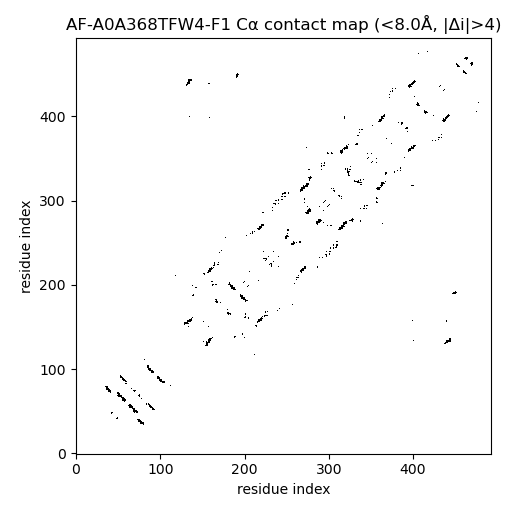052 -4.982 0.651 1.00 94.62 158 VAL A C 1
ATOM 1241 O O . VAL A 1 158 ? 5.056 -5.112 -0.052 1.00 94.62 158 VAL A O 1
ATOM 1244 N N . ARG A 1 159 ? 6.505 -3.811 1.081 1.00 94.75 159 ARG A N 1
ATOM 1245 C CA . ARG A 1 159 ? 5.992 -2.528 0.625 1.00 94.75 159 ARG A CA 1
ATOM 1246 C C . ARG A 1 159 ? 6.937 -1.982 -0.435 1.00 94.75 159 ARG A C 1
ATOM 1248 O O . ARG A 1 159 ? 8.135 -1.888 -0.171 1.00 94.75 159 ARG A O 1
ATOM 1255 N N . ASP A 1 160 ? 6.410 -1.671 -1.614 1.00 92.12 160 ASP A N 1
ATOM 1256 C CA . ASP A 1 160 ? 7.230 -1.173 -2.715 1.00 92.12 160 ASP A CA 1
ATOM 1257 C C . ASP A 1 160 ? 6.433 -0.397 -3.776 1.00 92.12 160 ASP A C 1
ATOM 1259 O O . ASP A 1 160 ? 5.200 -0.360 -3.744 1.00 92.12 160 ASP A O 1
ATOM 1263 N N . GLN A 1 161 ? 7.137 0.225 -4.725 1.00 88.31 161 GLN A N 1
ATOM 1264 C CA . GLN A 1 161 ? 6.534 1.091 -5.741 1.00 88.31 161 GLN A CA 1
ATOM 1265 C C . GLN A 1 161 ? 7.266 1.089 -7.079 1.00 88.31 161 GLN A C 1
ATOM 1267 O O . GLN A 1 161 ? 8.454 0.793 -7.168 1.00 88.31 161 GLN A O 1
ATOM 1272 N N . ALA A 1 162 ? 6.562 1.491 -8.132 1.00 86.81 162 ALA A N 1
ATOM 1273 C CA . ALA A 1 162 ? 7.154 1.873 -9.408 1.00 86.81 162 ALA A CA 1
ATOM 1274 C C . ALA A 1 162 ? 6.715 3.302 -9.765 1.00 86.81 162 ALA A C 1
ATOM 1276 O O . ALA A 1 162 ? 5.804 3.860 -9.155 1.00 86.81 162 ALA A O 1
ATOM 1277 N N . TRP A 1 163 ? 7.390 3.928 -10.726 1.00 86.12 163 TRP A N 1
ATOM 1278 C CA . TRP A 1 163 ? 7.120 5.323 -11.067 1.00 86.12 163 TRP A CA 1
ATOM 1279 C C . TRP A 1 163 ? 5.923 5.439 -12.013 1.00 86.12 163 TRP A C 1
ATOM 1281 O O . TRP A 1 163 ? 5.949 4.878 -13.109 1.00 86.12 163 TRP A O 1
ATOM 1291 N N . TRP A 1 164 ? 4.910 6.217 -11.622 1.00 90.44 164 TRP A N 1
ATOM 1292 C CA . TRP A 1 164 ? 3.748 6.501 -12.471 1.00 90.44 164 TRP A CA 1
ATOM 1293 C C . TRP A 1 164 ? 4.161 7.171 -13.792 1.00 90.44 164 TRP A C 1
ATOM 1295 O O . TRP A 1 164 ? 3.858 6.632 -14.850 1.00 90.44 164 TRP A O 1
ATOM 1305 N N . ILE A 1 165 ? 5.015 8.198 -13.744 1.00 88.06 165 ILE A N 1
ATOM 1306 C CA . ILE A 1 165 ? 5.565 8.872 -14.942 1.00 88.06 165 ILE A CA 1
ATOM 1307 C C . ILE A 1 165 ? 6.172 7.935 -15.999 1.00 88.06 165 ILE A C 1
ATOM 1309 O O . ILE A 1 165 ? 6.165 8.213 -17.196 1.00 88.06 165 ILE A O 1
ATOM 1313 N N . GLY A 1 166 ? 6.727 6.794 -15.578 1.00 88.69 166 GLY A N 1
ATOM 1314 C CA . GLY A 1 166 ? 7.270 5.815 -16.515 1.00 88.69 166 GLY A CA 1
ATOM 1315 C C . GLY A 1 166 ? 6.190 4.970 -17.191 1.00 88.69 166 GLY A C 1
ATOM 1316 O O . GLY A 1 166 ? 6.379 4.571 -18.342 1.00 88.69 166 GLY A O 1
ATOM 1317 N N . LEU A 1 167 ? 5.080 4.722 -16.490 1.00 91.50 167 LEU A N 1
ATOM 1318 C CA . LEU A 1 167 ? 3.909 3.975 -16.949 1.00 91.50 167 LEU A CA 1
ATOM 1319 C C . LEU A 1 167 ? 3.063 4.796 -17.932 1.00 91.50 167 LEU A C 1
ATOM 1321 O O . LEU A 1 167 ? 2.714 4.294 -19.007 1.00 91.50 167 LEU A O 1
ATOM 1325 N N . GLU A 1 168 ? 2.786 6.047 -17.565 1.00 91.25 168 GLU A N 1
ATOM 1326 C CA . GLU A 1 168 ? 1.881 6.980 -18.239 1.00 91.25 168 GLU A CA 1
ATOM 1327 C C . GLU A 1 168 ? 2.624 8.278 -18.630 1.00 91.25 168 GLU A C 1
ATOM 1329 O O . GLU A 1 168 ? 2.417 9.336 -18.062 1.00 91.25 168 GLU A O 1
ATOM 1334 N N . PRO A 1 169 ? 3.519 8.253 -19.633 1.00 85.88 169 PRO A N 1
ATOM 1335 C CA . PRO A 1 169 ? 4.314 9.436 -20.005 1.00 85.88 169 PRO A CA 1
ATOM 1336 C C . PRO A 1 169 ? 3.494 10.567 -20.666 1.00 85.88 169 PRO A C 1
ATOM 1338 O O . PRO A 1 169 ? 4.054 11.565 -21.113 1.00 85.88 169 PRO A O 1
ATOM 1341 N N . LEU A 1 170 ? 2.199 10.347 -20.873 1.00 87.44 170 LEU A N 1
ATOM 1342 C CA . LEU A 1 170 ? 1.183 11.255 -21.399 1.00 87.44 170 LEU A CA 1
ATOM 1343 C C . LEU A 1 170 ? -0.145 10.773 -20.820 1.00 87.44 170 LEU A C 1
ATOM 1345 O O . LEU A 1 170 ? -0.292 9.567 -20.678 1.00 87.44 170 LEU A O 1
ATOM 1349 N N . ASP A 1 171 ? -1.092 11.677 -20.584 1.00 90.69 171 ASP A N 1
ATOM 1350 C CA . ASP A 1 171 ? -2.446 11.350 -20.109 1.00 90.69 171 ASP A CA 1
ATOM 1351 C C . ASP A 1 171 ? -3.121 10.320 -21.042 1.00 90.69 171 ASP A C 1
ATOM 1353 O O . ASP A 1 171 ? -3.320 10.606 -22.228 1.00 90.69 171 ASP A O 1
ATOM 1357 N N . LEU A 1 172 ? -3.378 9.110 -20.536 1.00 92.06 172 LEU A N 1
ATOM 1358 C CA . LEU A 1 172 ? -3.945 7.966 -21.252 1.00 92.06 172 LEU A CA 1
ATOM 1359 C C . LEU A 1 172 ? -5.427 7.817 -20.908 1.00 92.06 172 LEU A C 1
ATOM 1361 O O . LEU A 1 172 ? -5.812 7.749 -19.743 1.00 92.06 172 LEU A O 1
ATOM 1365 N N . GLU A 1 173 ? -6.262 7.617 -21.926 1.00 89.06 173 GLU A N 1
ATOM 1366 C CA . GLU A 1 173 ? -7.700 7.406 -21.741 1.00 89.06 173 GLU A CA 1
ATOM 1367 C C . GLU A 1 173 ? -8.163 6.041 -22.285 1.00 89.06 173 GLU A C 1
ATOM 1369 O O . GLU A 1 173 ? -7.785 5.596 -23.375 1.00 89.06 173 GLU A O 1
ATOM 1374 N N . GLY A 1 174 ? -9.044 5.364 -21.541 1.00 87.00 174 GLY A N 1
ATOM 1375 C CA . GLY A 1 174 ? -9.730 4.144 -21.987 1.00 87.00 174 GLY A CA 1
ATOM 1376 C C . GLY A 1 174 ? -8.790 3.046 -22.508 1.00 87.00 174 GLY A C 1
ATOM 1377 O O . GLY A 1 174 ? -7.906 2.569 -21.801 1.00 87.00 174 GLY A O 1
ATOM 1378 N N . ASP A 1 175 ? -8.970 2.629 -23.767 1.00 89.75 175 ASP A N 1
ATOM 1379 C CA . ASP A 1 175 ? -8.198 1.530 -24.373 1.00 89.75 175 ASP A CA 1
ATOM 1380 C C . ASP A 1 175 ? -6.698 1.851 -24.562 1.00 89.75 175 ASP A C 1
ATOM 1382 O O . ASP A 1 175 ? -5.912 0.959 -24.903 1.00 89.75 175 ASP A O 1
ATOM 1386 N N . GLU A 1 176 ? -6.264 3.101 -24.367 1.00 94.06 176 GLU A N 1
ATOM 1387 C CA . GLU A 1 176 ? -4.846 3.475 -24.434 1.00 94.06 176 GLU A CA 1
ATOM 1388 C C . GLU A 1 176 ? -4.017 2.797 -23.332 1.00 94.06 176 GLU A C 1
ATOM 1390 O O . GLU A 1 176 ? -2.868 2.412 -23.576 1.00 94.06 176 GLU A O 1
ATOM 1395 N N . TRP A 1 177 ? -4.633 2.506 -22.184 1.00 94.06 177 TRP A N 1
ATOM 1396 C CA . TRP A 1 177 ? -4.026 1.776 -21.069 1.00 94.06 177 TRP A CA 1
ATOM 1397 C C . TRP A 1 177 ? -3.582 0.351 -21.422 1.00 94.06 177 TRP A C 1
ATOM 1399 O O . TRP A 1 177 ? -2.611 -0.165 -20.859 1.00 94.06 177 TRP A O 1
ATOM 1409 N N . LEU A 1 178 ? -4.188 -0.270 -22.442 1.00 90.62 178 LEU A N 1
ATOM 1410 C CA . LEU A 1 178 ? -3.738 -1.567 -22.968 1.00 90.62 178 LEU A CA 1
ATOM 1411 C C . LEU A 1 178 ? -2.320 -1.504 -23.562 1.00 90.62 178 LEU A C 1
ATOM 1413 O O . LEU A 1 178 ? -1.676 -2.537 -23.750 1.00 90.62 178 LEU A O 1
ATOM 1417 N N . LYS A 1 179 ? -1.838 -0.298 -23.881 1.00 91.88 179 LYS A N 1
ATOM 1418 C CA . LYS A 1 179 ? -0.510 -0.026 -24.444 1.00 91.88 179 LYS A CA 1
ATOM 1419 C C . LYS A 1 179 ? 0.368 0.807 -23.507 1.00 91.88 179 LYS A C 1
ATOM 1421 O O . LYS A 1 179 ? 1.432 1.248 -23.947 1.00 91.88 179 LYS A O 1
ATOM 1426 N N . ALA A 1 180 ? -0.055 1.016 -22.257 1.00 94.81 180 ALA A N 1
ATOM 1427 C CA . ALA A 1 180 ? 0.753 1.701 -21.257 1.00 94.81 180 ALA A CA 1
ATOM 1428 C C . ALA A 1 180 ? 2.116 1.013 -21.091 1.00 94.81 180 ALA A C 1
ATOM 1430 O O . ALA A 1 180 ? 2.297 -0.177 -21.389 1.00 94.81 180 ALA A O 1
ATOM 1431 N N . LYS A 1 181 ? 3.109 1.771 -20.626 1.00 94.81 181 LYS A N 1
ATOM 1432 C CA . LYS A 1 181 ? 4.479 1.280 -20.461 1.00 94.81 181 LYS A CA 1
ATOM 1433 C C . LYS A 1 181 ? 4.599 0.490 -19.158 1.00 94.81 181 LYS A C 1
ATOM 1435 O O . LYS A 1 181 ? 5.251 0.907 -18.213 1.00 94.81 181 LYS A O 1
ATOM 1440 N N . TRP A 1 182 ? 3.969 -0.678 -19.103 1.00 95.19 182 TRP A N 1
ATOM 1441 C CA . TRP A 1 182 ? 3.953 -1.530 -17.907 1.00 95.19 182 TRP A CA 1
ATOM 1442 C C . TRP A 1 182 ? 5.347 -1.988 -17.450 1.00 95.19 182 TRP A C 1
ATOM 1444 O O . TRP A 1 182 ? 5.565 -2.244 -16.266 1.00 95.19 182 TRP A O 1
ATOM 1454 N N . SER A 1 183 ? 6.294 -2.020 -18.386 1.00 93.75 183 SER A N 1
ATOM 1455 C CA . SER A 1 183 ? 7.732 -2.165 -18.167 1.00 93.75 183 SER A CA 1
ATOM 1456 C C . SER A 1 183 ? 8.463 -1.112 -18.994 1.00 93.75 183 SER A C 1
ATOM 1458 O O . SER A 1 183 ? 8.077 -0.846 -20.138 1.00 93.75 183 SER A O 1
ATOM 1460 N N . TYR A 1 184 ? 9.524 -0.528 -18.445 1.00 90.50 184 TYR A N 1
ATOM 1461 C CA . TYR A 1 184 ? 10.348 0.437 -19.165 1.00 90.50 184 TYR A CA 1
ATOM 1462 C C . TYR A 1 184 ? 11.791 0.441 -18.663 1.00 90.50 184 TYR A C 1
ATOM 1464 O O . TYR A 1 184 ? 12.042 0.290 -17.468 1.00 90.50 184 TYR A O 1
ATOM 1472 N N . PRO A 1 185 ? 12.758 0.710 -19.551 1.00 87.38 185 PRO A N 1
ATOM 1473 C CA . PRO A 1 185 ? 14.139 0.870 -19.142 1.00 87.38 185 PRO A CA 1
ATOM 1474 C C . PRO A 1 185 ? 14.319 2.100 -18.250 1.00 87.38 185 PRO A C 1
ATOM 1476 O O . PRO A 1 185 ? 13.821 3.182 -18.567 1.00 87.38 185 PRO A O 1
ATOM 1479 N N . TYR A 1 186 ? 15.086 1.954 -17.175 1.00 84.38 186 TYR A N 1
ATOM 1480 C CA . TYR A 1 186 ? 15.420 3.040 -16.266 1.00 84.38 186 TYR A CA 1
ATOM 1481 C C . TYR A 1 186 ? 16.907 3.016 -15.926 1.00 84.38 186 TYR A C 1
ATOM 1483 O O . TYR A 1 186 ? 17.498 1.964 -15.673 1.00 84.38 186 TYR A O 1
ATOM 1491 N N . TRP A 1 187 ? 17.510 4.200 -15.935 1.00 80.31 187 TRP A N 1
ATOM 1492 C CA . TRP A 1 187 ? 18.869 4.394 -15.458 1.00 80.31 187 TRP A CA 1
ATOM 1493 C C . TRP A 1 187 ? 18.808 4.877 -14.027 1.00 80.31 187 TRP A C 1
ATOM 1495 O O . TRP A 1 187 ? 18.187 5.901 -13.744 1.00 80.31 187 TRP A O 1
ATOM 1505 N N . GLN A 1 188 ? 19.497 4.178 -13.141 1.00 70.56 188 GLN A N 1
ATOM 1506 C CA . GLN A 1 188 ? 19.718 4.666 -11.799 1.00 70.56 188 GLN A CA 1
ATOM 1507 C C . GLN A 1 188 ? 21.199 4.881 -11.572 1.00 70.56 188 GLN A C 1
ATOM 1509 O O . GLN A 1 188 ? 22.020 4.007 -11.824 1.00 70.56 188 GLN A O 1
ATOM 1514 N N . THR A 1 189 ? 21.527 6.054 -11.050 1.00 67.75 189 THR A N 1
ATOM 1515 C CA . THR A 1 189 ? 22.839 6.298 -10.474 1.00 67.75 189 THR A CA 1
ATOM 1516 C C . THR A 1 189 ? 22.770 5.930 -9.002 1.00 67.75 189 THR A C 1
ATOM 1518 O O . THR A 1 189 ? 22.099 6.606 -8.223 1.00 67.75 189 THR A O 1
ATOM 1521 N N . ALA A 1 190 ? 23.430 4.836 -8.629 1.00 57.22 190 ALA A N 1
ATOM 1522 C CA . ALA A 1 190 ? 23.653 4.503 -7.234 1.00 57.22 190 ALA A CA 1
ATOM 1523 C C . ALA A 1 190 ? 24.421 5.655 -6.563 1.00 57.22 190 ALA A C 1
ATOM 1525 O O . ALA A 1 190 ? 25.194 6.349 -7.236 1.00 57.22 190 ALA A O 1
ATOM 1526 N N . PRO A 1 191 ? 24.296 5.855 -5.241 1.00 48.31 191 PRO A N 1
ATOM 1527 C CA . PRO A 1 191 ? 24.986 6.961 -4.587 1.00 48.31 191 PRO A CA 1
ATOM 1528 C C . PRO A 1 191 ? 26.512 6.866 -4.702 1.00 48.31 191 PRO A C 1
ATOM 1530 O O . PRO A 1 191 ? 27.179 7.877 -4.527 1.00 48.31 191 PRO A O 1
ATOM 1533 N N . CYS A 1 192 ? 27.056 5.688 -5.052 1.00 56.41 192 CYS A N 1
ATOM 1534 C CA . CYS A 1 192 ? 28.458 5.468 -5.413 1.00 56.41 192 CYS A CA 1
ATOM 1535 C C . CYS A 1 192 ? 28.903 6.073 -6.761 1.00 56.41 192 CYS A C 1
ATOM 1537 O O . CYS A 1 192 ? 30.062 5.933 -7.147 1.00 56.41 192 CYS A O 1
ATOM 1539 N N . GLY A 1 193 ? 27.998 6.729 -7.495 1.00 63.00 193 GLY A N 1
ATOM 1540 C CA . GLY A 1 193 ? 28.239 7.301 -8.824 1.00 63.00 193 GLY A CA 1
ATOM 1541 C C . GLY A 1 193 ? 28.157 6.284 -9.966 1.00 63.00 193 GLY A C 1
ATOM 1542 O O . GLY A 1 193 ? 28.167 6.665 -11.140 1.00 63.00 193 GLY A O 1
ATOM 1543 N N . ARG A 1 194 ? 28.038 4.988 -9.652 1.00 68.69 194 ARG A N 1
ATOM 1544 C CA . ARG A 1 194 ? 27.781 3.939 -10.642 1.00 68.69 194 ARG A CA 1
ATOM 1545 C C . ARG A 1 194 ? 26.395 4.153 -11.237 1.00 68.69 194 ARG A C 1
ATOM 1547 O O . ARG A 1 194 ? 25.429 4.298 -10.499 1.00 68.69 194 ARG A O 1
ATOM 1554 N N . THR A 1 195 ? 26.309 4.200 -12.563 1.00 73.81 195 THR A N 1
ATOM 1555 C CA . THR A 1 195 ? 25.023 4.269 -13.261 1.00 73.81 195 THR A CA 1
ATOM 1556 C C . THR A 1 195 ? 24.718 2.906 -13.847 1.00 73.81 195 THR A C 1
ATOM 1558 O O . THR A 1 195 ? 25.459 2.422 -14.702 1.00 73.81 195 THR A O 1
ATOM 1561 N N . ASP A 1 196 ? 23.625 2.320 -13.390 1.00 70.38 196 ASP A N 1
ATOM 1562 C CA . ASP A 1 196 ? 23.156 1.014 -13.806 1.00 70.38 196 ASP A CA 1
ATOM 1563 C C . ASP A 1 196 ? 21.839 1.137 -14.562 1.00 70.38 196 ASP A C 1
ATOM 1565 O O . ASP A 1 196 ? 21.033 2.048 -14.352 1.00 70.38 196 ASP A O 1
ATOM 1569 N N . PHE A 1 197 ? 21.659 0.210 -15.492 1.00 80.19 197 PHE A N 1
ATOM 1570 C CA . PHE A 1 197 ? 20.480 0.110 -16.328 1.00 80.19 197 PHE A CA 1
ATOM 1571 C C . PHE A 1 197 ? 19.672 -1.100 -15.896 1.00 80.19 197 PHE A C 1
ATOM 1573 O O . PHE A 1 197 ? 20.191 -2.218 -15.900 1.00 80.19 197 PHE A O 1
ATOM 1580 N N . TYR A 1 198 ? 18.400 -0.896 -15.578 1.00 78.25 198 TYR A N 1
ATOM 1581 C CA . TYR A 1 198 ? 17.491 -1.994 -15.280 1.00 78.25 198 TYR A CA 1
ATOM 1582 C C . TYR A 1 198 ? 16.128 -1.776 -15.931 1.00 78.25 198 TYR A C 1
ATOM 1584 O O . TYR A 1 198 ? 15.776 -0.675 -16.355 1.00 78.25 198 TYR A O 1
ATOM 1592 N N . ASP A 1 199 ? 15.371 -2.862 -16.046 1.00 84.56 199 ASP A N 1
ATOM 1593 C CA . ASP A 1 199 ? 14.018 -2.828 -16.583 1.00 84.56 199 ASP A CA 1
ATOM 1594 C C . ASP A 1 199 ? 13.040 -2.544 -15.434 1.00 84.56 199 ASP A C 1
ATOM 1596 O O . ASP A 1 199 ? 12.717 -3.421 -14.632 1.00 84.56 199 ASP A O 1
ATOM 1600 N N . SER A 1 200 ? 12.641 -1.279 -15.315 1.00 88.25 200 SER A N 1
ATOM 1601 C CA . SER A 1 200 ? 11.727 -0.763 -14.299 1.00 88.25 200 SER A CA 1
ATOM 1602 C C . SER A 1 200 ? 10.257 -1.018 -14.680 1.00 88.25 200 SER A C 1
ATOM 1604 O O . SER A 1 200 ? 9.956 -1.739 -15.637 1.00 88.25 200 SER A O 1
ATOM 1606 N N . GLY A 1 201 ? 9.332 -0.424 -13.930 1.00 91.69 201 GLY A N 1
ATOM 1607 C CA . GLY A 1 201 ? 7.892 -0.478 -14.169 1.00 91.69 201 GLY A CA 1
ATOM 1608 C C . GLY A 1 201 ? 7.157 -1.523 -13.335 1.00 91.69 201 GLY A C 1
ATOM 1609 O O . GLY A 1 201 ? 7.750 -2.436 -12.753 1.00 91.69 201 GLY A O 1
ATOM 1610 N N . TYR A 1 202 ? 5.837 -1.360 -13.276 1.00 94.88 202 TYR A N 1
ATOM 1611 C CA . TYR A 1 202 ? 4.953 -2.149 -12.422 1.00 94.88 202 TYR A CA 1
ATOM 1612 C C . TYR A 1 202 ? 4.982 -3.645 -12.746 1.00 94.88 202 TYR A C 1
ATOM 1614 O O . TYR A 1 202 ? 5.034 -4.458 -11.829 1.00 94.88 202 TYR A O 1
ATOM 1622 N N . ASP A 1 203 ? 5.050 -4.036 -14.022 1.00 96.06 203 ASP A N 1
ATOM 1623 C CA . ASP A 1 203 ? 5.111 -5.455 -14.385 1.00 96.06 203 ASP A CA 1
ATOM 1624 C C . ASP A 1 203 ? 6.382 -6.117 -13.872 1.00 96.06 203 ASP A C 1
ATOM 1626 O O . ASP A 1 203 ? 6.354 -7.265 -13.438 1.00 96.06 203 ASP A O 1
ATOM 1630 N N . ASN A 1 204 ? 7.513 -5.418 -13.936 1.00 93.19 204 ASN A N 1
ATOM 1631 C CA . ASN A 1 204 ? 8.777 -5.981 -13.480 1.00 93.19 204 ASN A CA 1
ATOM 1632 C C . ASN A 1 204 ? 8.832 -6.064 -11.962 1.00 93.19 204 ASN A C 1
ATOM 1634 O O . ASN A 1 204 ? 9.231 -7.110 -11.454 1.00 93.19 204 ASN A O 1
ATOM 1638 N N . LEU A 1 205 ? 8.311 -5.053 -11.265 1.00 93.12 205 LEU A N 1
ATOM 1639 C CA . LEU A 1 205 ? 8.100 -5.122 -9.825 1.00 93.12 205 LEU A CA 1
ATOM 1640 C C . LEU A 1 205 ? 7.208 -6.318 -9.448 1.00 93.12 205 LEU A C 1
ATOM 1642 O O . LEU A 1 205 ? 7.613 -7.179 -8.671 1.00 93.12 205 LEU A O 1
ATOM 1646 N N . VAL A 1 206 ? 6.012 -6.435 -10.028 1.00 95.81 206 VAL A N 1
ATOM 1647 C CA . VAL A 1 206 ? 5.050 -7.489 -9.662 1.00 95.81 206 VAL A CA 1
ATOM 1648 C C . VAL A 1 206 ? 5.586 -8.885 -9.987 1.00 95.81 206 VAL A C 1
ATOM 1650 O O . VAL A 1 206 ? 5.417 -9.804 -9.178 1.00 95.81 206 VAL A O 1
ATOM 1653 N N . LYS A 1 207 ? 6.290 -9.061 -11.117 1.00 93.69 207 LYS A N 1
ATOM 1654 C CA . LYS A 1 207 ? 6.937 -10.332 -11.505 1.00 93.69 207 LYS A CA 1
ATOM 1655 C C . LYS A 1 207 ? 7.892 -10.862 -10.437 1.00 93.69 207 LYS A C 1
ATOM 1657 O O . LYS A 1 207 ? 7.988 -12.079 -10.267 1.00 93.69 207 LYS A O 1
ATOM 1662 N N . MET A 1 208 ? 8.572 -9.982 -9.704 1.00 90.31 208 MET A N 1
ATOM 1663 C CA . MET A 1 208 ? 9.540 -10.360 -8.668 1.00 90.31 208 MET A CA 1
ATOM 1664 C C . MET A 1 208 ? 8.888 -11.092 -7.483 1.00 90.31 208 MET A C 1
ATOM 1666 O O . MET A 1 208 ? 9.554 -11.873 -6.798 1.00 90.31 208 MET A O 1
ATOM 1670 N N . TYR A 1 209 ? 7.575 -10.923 -7.297 1.00 92.38 209 TYR A N 1
ATOM 1671 C CA . TYR A 1 209 ? 6.803 -11.500 -6.194 1.00 92.38 209 TYR A CA 1
ATOM 1672 C C . TYR A 1 209 ? 5.813 -12.598 -6.631 1.00 92.38 209 TYR A C 1
ATOM 1674 O O . TYR A 1 209 ? 4.903 -12.951 -5.887 1.00 92.38 209 TYR A O 1
ATOM 1682 N N . GLN A 1 210 ? 5.995 -13.187 -7.821 1.00 93.06 210 GLN A N 1
ATOM 1683 C CA . GLN A 1 210 ? 5.112 -14.245 -8.347 1.00 93.06 210 GLN A CA 1
ATOM 1684 C C . GLN A 1 210 ? 5.486 -15.671 -7.908 1.00 93.06 210 GLN A C 1
ATOM 1686 O O . GLN A 1 210 ? 4.770 -16.621 -8.238 1.00 93.06 210 GLN A O 1
ATOM 1691 N N . ASP A 1 211 ? 6.601 -15.852 -7.190 1.00 88.81 211 ASP A N 1
ATOM 1692 C CA . ASP A 1 211 ? 6.941 -17.146 -6.594 1.00 88.81 211 ASP A CA 1
ATOM 1693 C C . ASP A 1 211 ? 5.927 -17.503 -5.503 1.00 88.81 211 ASP A C 1
ATOM 1695 O O . ASP A 1 211 ? 5.411 -16.630 -4.806 1.00 88.81 211 ASP A O 1
ATOM 1699 N N . ALA A 1 212 ? 5.627 -18.789 -5.343 1.00 85.88 212 ALA A N 1
ATOM 1700 C CA . ALA A 1 212 ? 4.606 -19.235 -4.402 1.00 85.88 212 ALA A CA 1
ATOM 1701 C C . ALA A 1 212 ? 4.965 -18.936 -2.931 1.00 85.88 212 ALA A C 1
ATOM 1703 O O . ALA A 1 212 ? 4.076 -18.918 -2.085 1.00 85.88 212 ALA A O 1
ATOM 1704 N N . TYR A 1 213 ? 6.242 -18.658 -2.645 1.00 83.75 213 TYR A N 1
ATOM 1705 C CA . TYR A 1 213 ? 6.747 -18.292 -1.323 1.00 83.75 213 TYR A CA 1
ATOM 1706 C C . TYR A 1 213 ? 7.118 -16.815 -1.183 1.00 83.75 213 TYR A C 1
ATOM 1708 O O . TYR A 1 213 ? 7.661 -16.427 -0.151 1.00 83.75 213 TYR A O 1
ATOM 1716 N N . SER A 1 214 ? 6.885 -15.982 -2.201 1.00 89.56 214 SER A N 1
ATOM 1717 C CA . SER A 1 214 ? 7.139 -14.546 -2.061 1.00 89.56 214 SER A CA 1
ATOM 1718 C C . SER A 1 214 ? 6.247 -13.929 -0.965 1.00 89.56 214 SER A C 1
ATOM 1720 O O . SER A 1 214 ? 5.127 -14.403 -0.744 1.00 89.56 214 SER A O 1
ATOM 1722 N N . PRO A 1 215 ? 6.691 -12.858 -0.295 1.00 91.75 215 PRO A N 1
ATOM 1723 C CA . PRO A 1 215 ? 5.802 -12.046 0.533 1.00 91.75 215 PRO A CA 1
ATOM 1724 C C . PRO A 1 215 ? 4.628 -11.497 -0.290 1.00 91.75 215 PRO A C 1
ATOM 1726 O O . PRO A 1 215 ? 4.710 -11.413 -1.519 1.00 91.75 215 PRO A O 1
ATOM 1729 N N . ASP A 1 216 ? 3.541 -11.111 0.378 1.00 94.75 216 ASP A N 1
ATOM 1730 C CA . ASP A 1 216 ? 2.511 -10.281 -0.252 1.00 94.75 216 ASP A CA 1
ATOM 1731 C C . ASP A 1 216 ? 3.122 -8.945 -0.694 1.00 94.75 216 ASP A C 1
ATOM 1733 O O . ASP A 1 216 ? 3.995 -8.410 -0.014 1.00 94.75 216 ASP A O 1
ATOM 1737 N N . LEU A 1 217 ? 2.650 -8.375 -1.801 1.00 96.38 217 LEU A N 1
ATOM 1738 C CA . LEU A 1 217 ? 3.064 -7.041 -2.234 1.00 96.38 217 LEU A CA 1
ATOM 1739 C C . LEU A 1 217 ? 2.020 -6.007 -1.797 1.00 96.38 217 LEU A C 1
ATOM 1741 O O . LEU A 1 217 ? 0.850 -6.111 -2.168 1.00 96.38 217 LEU A O 1
ATOM 1745 N N . LEU A 1 218 ? 2.456 -5.019 -1.017 1.00 97.69 218 LEU A N 1
ATOM 1746 C CA . LEU A 1 218 ? 1.785 -3.739 -0.830 1.00 97.69 218 LEU A CA 1
ATOM 1747 C C . LEU A 1 218 ? 2.347 -2.757 -1.850 1.00 97.69 218 LEU A C 1
ATOM 1749 O O . LEU A 1 218 ? 3.498 -2.335 -1.741 1.00 97.69 218 LEU A O 1
ATOM 1753 N N . LEU A 1 219 ? 1.520 -2.411 -2.828 1.00 96.81 219 LEU A N 1
ATOM 1754 C CA . LEU A 1 219 ? 1.881 -1.493 -3.892 1.00 96.81 219 LEU A CA 1
ATOM 1755 C C . LEU A 1 219 ? 1.520 -0.061 -3.491 1.00 96.81 219 LEU A C 1
ATOM 1757 O O . LEU A 1 219 ? 0.353 0.244 -3.229 1.00 96.81 219 LEU A O 1
ATOM 1761 N N . ILE A 1 220 ? 2.515 0.818 -3.459 1.00 93.94 220 ILE A N 1
ATOM 1762 C CA . ILE A 1 220 ? 2.299 2.243 -3.216 1.00 93.94 220 ILE A CA 1
ATOM 1763 C C . ILE A 1 220 ? 1.967 2.906 -4.550 1.00 93.94 220 ILE A C 1
ATOM 1765 O O . ILE A 1 220 ? 2.763 2.893 -5.490 1.00 93.94 220 ILE A O 1
ATOM 1769 N N . LEU A 1 221 ? 0.793 3.519 -4.626 1.00 93.38 221 LEU A N 1
ATOM 1770 C CA . LEU A 1 221 ? 0.316 4.254 -5.790 1.00 93.38 221 LEU A CA 1
ATOM 1771 C C . LEU A 1 221 ? 0.624 5.739 -5.607 1.00 93.38 221 LEU A C 1
ATOM 1773 O O . LEU A 1 221 ? -0.274 6.568 -5.425 1.00 93.38 221 LEU A O 1
ATOM 1777 N N . SER A 1 222 ? 1.926 6.044 -5.615 1.00 75.75 222 SER A N 1
ATOM 1778 C CA . SER A 1 222 ? 2.438 7.408 -5.483 1.00 75.75 222 SER A CA 1
ATOM 1779 C C . SER A 1 222 ? 2.001 8.269 -6.667 1.00 75.75 222 SER A C 1
ATOM 1781 O O . SER A 1 222 ? 1.900 7.817 -7.807 1.00 75.75 222 SER A O 1
ATOM 1783 N N . ILE A 1 223 ? 1.713 9.528 -6.365 1.00 69.38 223 ILE A N 1
ATOM 1784 C CA . ILE A 1 223 ? 0.933 10.437 -7.205 1.00 69.38 223 ILE A CA 1
ATOM 1785 C C . ILE A 1 223 ? 1.792 11.279 -8.149 1.00 69.38 223 ILE A C 1
ATOM 1787 O O . ILE A 1 223 ? 1.324 12.298 -8.643 1.00 69.38 223 ILE A O 1
ATOM 1791 N N . LYS A 1 224 ? 3.060 10.917 -8.367 1.00 75.25 224 LYS A N 1
ATOM 1792 C CA . LYS A 1 224 ? 4.005 11.739 -9.134 1.00 75.25 224 LYS A CA 1
ATOM 1793 C C . LYS A 1 224 ? 4.001 11.369 -10.607 1.00 75.25 224 LYS A C 1
ATOM 1795 O O . LYS A 1 224 ? 4.641 10.398 -11.007 1.00 75.25 224 LYS A O 1
ATOM 1800 N N . ASP A 1 225 ? 3.371 12.232 -11.392 1.00 86.19 225 ASP A N 1
ATOM 1801 C CA . ASP A 1 225 ? 3.501 12.245 -12.839 1.00 86.19 225 ASP A CA 1
ATOM 1802 C C . ASP A 1 225 ? 3.648 13.679 -13.361 1.00 86.19 225 ASP A C 1
ATOM 1804 O O . ASP A 1 225 ? 2.673 14.406 -13.556 1.00 86.19 225 ASP A O 1
ATOM 1808 N N . THR A 1 226 ? 4.898 14.109 -13.544 1.00 86.19 226 THR A N 1
ATOM 1809 C CA . THR A 1 226 ? 5.189 15.459 -14.043 1.00 86.19 226 THR A CA 1
ATOM 1810 C C . THR A 1 226 ? 5.009 15.607 -15.549 1.00 86.19 226 THR A C 1
ATOM 1812 O O . THR A 1 226 ? 5.044 16.741 -16.031 1.00 86.19 226 THR A O 1
ATOM 1815 N N . ASP A 1 227 ? 4.839 14.500 -16.277 1.00 87.25 227 ASP A N 1
ATOM 1816 C CA . ASP A 1 227 ? 4.554 14.531 -17.711 1.00 87.25 227 ASP A CA 1
ATOM 1817 C C . ASP A 1 227 ? 3.057 14.782 -17.952 1.00 87.25 227 ASP A C 1
ATOM 1819 O O . ASP A 1 227 ? 2.701 15.525 -18.870 1.00 87.25 227 ASP A O 1
ATOM 1823 N N . VAL A 1 228 ? 2.192 14.260 -17.073 1.00 88.25 228 VAL A N 1
ATOM 1824 C CA . VAL A 1 228 ? 0.753 14.573 -17.040 1.00 88.25 228 VAL A CA 1
ATOM 1825 C C . VAL A 1 228 ? 0.496 15.972 -16.464 1.00 88.25 228 VAL A C 1
ATOM 1827 O O . VAL A 1 228 ? -0.209 16.778 -17.078 1.00 88.25 228 VAL A O 1
ATOM 1830 N N . ALA A 1 229 ? 1.082 16.304 -15.306 1.00 87.25 229 ALA A N 1
ATOM 1831 C CA . ALA A 1 229 ? 0.936 17.627 -14.698 1.00 87.25 229 ALA A CA 1
ATOM 1832 C C . ALA A 1 229 ? 2.186 18.071 -13.923 1.00 87.25 229 ALA A C 1
ATOM 1834 O O . ALA A 1 229 ? 2.643 17.409 -12.996 1.00 87.25 229 ALA A O 1
ATOM 1835 N N . PHE A 1 230 ? 2.711 19.258 -14.248 1.00 83.69 230 PHE A N 1
ATOM 1836 C CA . PHE A 1 230 ? 3.940 19.774 -13.629 1.00 83.69 230 PHE A CA 1
ATOM 1837 C C . PHE A 1 230 ? 3.838 19.941 -12.103 1.00 83.69 230 PHE A C 1
ATOM 1839 O O . PHE A 1 230 ? 4.795 19.637 -11.385 1.00 83.69 230 PHE A O 1
ATOM 1846 N N . ASP A 1 231 ? 2.706 20.451 -11.602 1.00 83.31 231 ASP A N 1
ATOM 1847 C CA . ASP A 1 231 ? 2.394 20.401 -10.175 1.00 83.31 231 ASP A CA 1
ATOM 1848 C C . ASP A 1 231 ? 1.510 19.190 -9.904 1.00 83.31 231 ASP A C 1
ATOM 1850 O O . ASP A 1 231 ? 0.445 19.017 -10.490 1.00 83.31 231 ASP A O 1
ATOM 1854 N N . ILE A 1 232 ? 1.937 18.376 -8.951 1.00 78.69 232 ILE A N 1
ATOM 1855 C CA . ILE A 1 232 ? 1.210 17.193 -8.522 1.00 78.69 232 ILE A CA 1
ATOM 1856 C C . ILE A 1 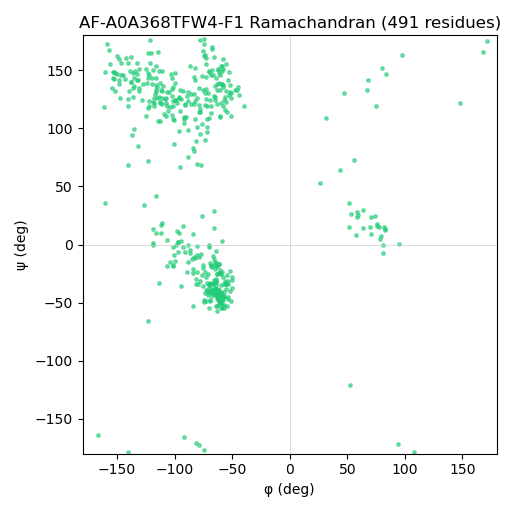232 ? -0.220 17.520 -8.074 1.00 78.69 232 ILE A C 1
ATOM 1858 O O . ILE A 1 232 ? -1.133 16.721 -8.261 1.00 78.69 232 ILE A O 1
ATOM 1862 N N . ASN A 1 233 ? -0.444 18.716 -7.524 1.00 83.50 233 ASN A N 1
ATOM 1863 C CA . ASN A 1 233 ? -1.760 19.172 -7.083 1.00 83.50 233 ASN A CA 1
ATOM 1864 C C . ASN A 1 233 ? -2.738 19.434 -8.238 1.00 83.50 233 ASN A C 1
ATOM 1866 O O . ASN A 1 233 ? -3.947 19.525 -7.984 1.00 83.50 233 ASN A O 1
ATOM 1870 N N . 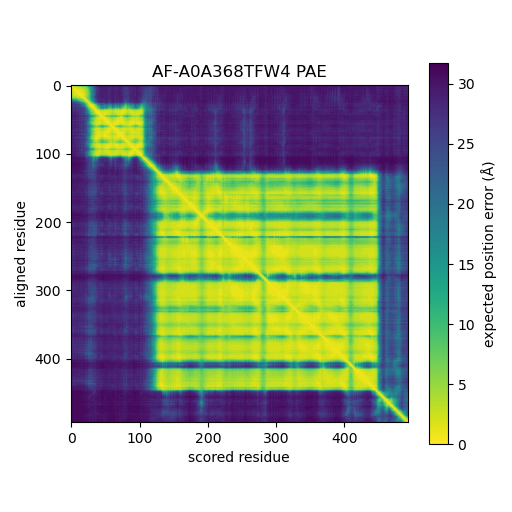ASP A 1 234 ? -2.228 19.540 -9.469 1.00 88.81 234 ASP A N 1
ATOM 1871 C CA . ASP A 1 234 ? -3.013 19.758 -10.683 1.00 88.81 234 ASP A CA 1
ATOM 1872 C C . ASP A 1 234 ? -3.492 18.444 -11.320 1.00 88.81 234 ASP A C 1
ATOM 1874 O O . ASP A 1 234 ? -4.440 18.475 -12.101 1.00 88.81 234 ASP A O 1
ATOM 1878 N N . ILE A 1 235 ? -2.925 17.290 -10.935 1.00 90.69 235 ILE A N 1
ATOM 1879 C CA . ILE A 1 235 ? -3.472 15.977 -11.314 1.00 90.69 235 ILE A CA 1
ATOM 1880 C C . ILE A 1 235 ? -4.897 15.870 -10.769 1.00 90.69 235 ILE A C 1
ATOM 1882 O O . ILE A 1 235 ? -5.136 15.965 -9.554 1.00 90.69 235 ILE A O 1
ATOM 1886 N N . THR A 1 236 ? -5.845 15.659 -11.674 1.00 93.38 236 THR A N 1
ATOM 1887 C CA . THR A 1 236 ? -7.275 15.650 -11.370 1.00 93.38 236 THR A CA 1
ATOM 1888 C C . THR A 1 236 ? -7.710 14.363 -10.665 1.00 93.38 236 THR A C 1
ATOM 1890 O O . THR A 1 236 ? -6.988 13.368 -10.609 1.00 93.38 236 THR A O 1
ATOM 1893 N N . ALA A 1 237 ? -8.923 14.378 -10.105 1.00 95.31 237 ALA A N 1
ATOM 1894 C CA . ALA A 1 237 ? -9.522 13.180 -9.524 1.00 95.31 237 ALA A CA 1
ATOM 1895 C C . ALA A 1 237 ? -9.812 12.098 -10.581 1.00 95.31 237 ALA A C 1
ATOM 1897 O O . ALA A 1 237 ? -9.772 10.922 -10.246 1.00 95.31 237 ALA A O 1
ATOM 1898 N N . GLU A 1 238 ? -10.104 12.492 -11.825 1.00 94.94 238 GLU A N 1
ATOM 1899 C CA . GLU A 1 238 ? -10.380 11.573 -12.939 1.00 94.94 238 GLU A CA 1
ATOM 1900 C C . GLU A 1 238 ? -9.091 10.890 -13.403 1.00 94.94 238 GLU A C 1
ATOM 1902 O O . GLU A 1 238 ? -9.028 9.669 -13.392 1.00 94.94 238 GLU A O 1
ATOM 1907 N N . GLN A 1 239 ? -8.019 11.654 -13.630 1.00 94.00 239 GLN A N 1
ATOM 1908 C CA . GLN A 1 239 ? -6.700 11.099 -13.972 1.00 94.00 239 GLN A CA 1
ATOM 1909 C C . GLN A 1 239 ? -6.194 10.116 -12.909 1.00 94.00 239 GLN A C 1
ATOM 1911 O O . GLN A 1 239 ? -5.733 9.022 -13.218 1.00 94.00 239 GLN A O 1
ATOM 1916 N N . TYR A 1 240 ? -6.326 10.468 -11.624 1.00 95.75 240 TYR A N 1
ATOM 1917 C CA . TYR A 1 240 ? -5.927 9.547 -10.560 1.00 95.75 240 TYR A CA 1
ATOM 1918 C C . TYR A 1 240 ? -6.854 8.327 -10.450 1.00 95.75 240 TYR A C 1
ATOM 1920 O O . TYR A 1 240 ? -6.391 7.243 -10.102 1.00 95.75 240 TYR A O 1
ATOM 1928 N N . TYR A 1 241 ? -8.153 8.484 -10.730 1.00 97.19 241 TYR A N 1
ATOM 1929 C CA . TYR A 1 241 ? -9.080 7.355 -10.800 1.00 97.19 241 TYR A CA 1
ATOM 1930 C C . TYR A 1 241 ? -8.647 6.376 -11.895 1.00 97.19 241 TYR A C 1
ATOM 1932 O O . TYR A 1 241 ? -8.517 5.190 -11.606 1.00 97.19 241 TYR A O 1
ATOM 1940 N N . ASP A 1 242 ? -8.385 6.865 -13.107 1.00 95.56 242 ASP A N 1
ATOM 1941 C CA . ASP A 1 242 ? -8.031 6.028 -14.257 1.00 95.56 242 ASP A CA 1
ATOM 1942 C C . ASP A 1 242 ? -6.714 5.286 -14.016 1.00 95.56 242 ASP A C 1
ATOM 1944 O O . ASP A 1 242 ? -6.662 4.059 -14.144 1.00 95.56 242 ASP A O 1
ATOM 1948 N N . TYR A 1 243 ? -5.691 5.988 -13.526 1.00 96.31 243 TYR A N 1
ATOM 1949 C CA . TYR A 1 243 ? -4.429 5.372 -13.124 1.00 96.31 243 TYR A CA 1
ATOM 1950 C C . TYR A 1 243 ? -4.616 4.247 -12.101 1.00 96.31 243 TYR A C 1
ATOM 1952 O O . TYR A 1 243 ? -4.147 3.124 -12.310 1.00 96.31 243 TYR A O 1
ATOM 1960 N N . VAL A 1 244 ? -5.322 4.514 -10.996 1.00 97.94 244 VAL A N 1
ATOM 1961 C CA . VAL A 1 244 ? -5.530 3.498 -9.957 1.00 97.94 244 VAL A CA 1
ATOM 1962 C C . VAL A 1 244 ? -6.373 2.340 -10.492 1.00 97.94 244 VAL A C 1
ATOM 1964 O O . VAL A 1 244 ? -6.057 1.189 -10.196 1.00 97.94 244 VAL A O 1
ATOM 1967 N N . TYR A 1 245 ? -7.411 2.612 -11.289 1.00 98.00 245 TYR A N 1
ATOM 1968 C CA . TYR A 1 245 ? -8.272 1.580 -11.867 1.00 98.00 245 TYR A CA 1
ATOM 1969 C C . TYR A 1 245 ? -7.436 0.618 -12.708 1.00 98.00 245 TYR A C 1
ATOM 1971 O O . TYR A 1 245 ? -7.461 -0.587 -12.471 1.00 98.00 245 TYR A O 1
ATOM 1979 N N . HIS A 1 246 ? -6.642 1.148 -13.640 1.00 97.50 246 HIS A N 1
ATOM 1980 C CA . HIS A 1 246 ? -5.880 0.326 -14.571 1.00 97.50 246 HIS A CA 1
ATOM 1981 C C . HIS A 1 246 ? -4.708 -0.404 -13.918 1.00 97.50 246 HIS A C 1
ATOM 1983 O O . HIS A 1 246 ? -4.409 -1.531 -14.317 1.00 97.50 246 HIS A O 1
ATOM 1989 N N . VAL A 1 247 ? -4.065 0.178 -12.900 1.00 97.69 247 VAL A N 1
ATOM 1990 C CA . VAL A 1 247 ? -3.061 -0.554 -12.118 1.00 97.69 247 VAL A CA 1
ATOM 1991 C C . VAL A 1 247 ? -3.707 -1.700 -11.334 1.00 97.69 247 VAL A C 1
ATOM 1993 O O . VAL A 1 247 ? -3.152 -2.795 -11.316 1.00 97.69 247 VAL A O 1
ATOM 1996 N N . VAL A 1 248 ? -4.870 -1.491 -10.708 1.00 98.50 248 VAL A N 1
ATOM 1997 C CA . VAL A 1 248 ? -5.541 -2.547 -9.930 1.00 98.50 248 VAL A CA 1
ATOM 1998 C C . VAL A 1 248 ? -6.081 -3.653 -10.838 1.00 98.50 248 VAL A C 1
ATOM 2000 O O . VAL A 1 248 ? -5.784 -4.813 -10.569 1.00 98.50 248 VAL A O 1
ATOM 2003 N N . GLU A 1 249 ? -6.784 -3.304 -11.920 1.00 97.44 249 GLU A N 1
ATOM 2004 C CA . GLU A 1 249 ? -7.300 -4.238 -12.940 1.00 97.44 249 GLU A CA 1
ATOM 2005 C C . GLU A 1 249 ? -6.188 -5.158 -13.444 1.00 97.44 249 GLU A C 1
ATOM 2007 O O . GLU A 1 249 ? -6.307 -6.374 -13.450 1.00 97.44 249 GLU A O 1
ATOM 2012 N N . ARG A 1 250 ? -5.035 -4.588 -13.806 1.00 98.06 250 ARG A N 1
ATOM 2013 C CA . ARG A 1 250 ? -3.933 -5.373 -14.364 1.00 98.06 250 ARG A CA 1
ATOM 2014 C C . ARG A 1 250 ? -3.402 -6.459 -13.421 1.00 98.06 250 ARG A C 1
ATOM 2016 O O . ARG A 1 250 ? -2.754 -7.408 -13.878 1.00 98.06 250 ARG A O 1
ATOM 2023 N N . TYR A 1 251 ? -3.582 -6.290 -12.115 1.00 98.50 251 TYR A N 1
ATOM 2024 C CA . TYR A 1 251 ? -3.006 -7.165 -11.100 1.00 98.50 251 TYR A CA 1
ATOM 2025 C C . TYR A 1 251 ? -4.058 -7.866 -10.235 1.00 98.50 251 TYR A C 1
ATOM 2027 O O . TYR A 1 251 ? -3.687 -8.442 -9.208 1.00 98.50 251 TYR A O 1
ATOM 2035 N N . ASP A 1 252 ? -5.336 -7.860 -10.621 1.00 96.88 252 ASP A N 1
ATOM 2036 C CA . ASP A 1 252 ? -6.408 -8.469 -9.829 1.00 96.88 252 ASP A CA 1
ATOM 2037 C C . ASP A 1 252 ? -6.582 -9.982 -10.053 1.00 96.88 252 ASP A C 1
ATOM 2039 O O . ASP A 1 252 ? -7.051 -10.682 -9.144 1.00 96.88 252 ASP A O 1
ATOM 2043 N N . GLY A 1 253 ? -6.108 -10.511 -11.186 1.00 96.56 253 GLY A N 1
ATOM 2044 C CA . GLY A 1 253 ? -6.130 -11.932 -11.515 1.00 96.56 253 GLY A CA 1
ATOM 2045 C C . GLY A 1 253 ? -7.502 -12.480 -11.890 1.00 96.56 253 GLY A C 1
ATOM 2046 O O . GLY A 1 253 ? -7.738 -13.680 -11.691 1.00 96.56 253 GLY A O 1
ATOM 2047 N N . ASP A 1 254 ? -8.418 -11.644 -12.376 1.00 94.62 254 ASP A N 1
ATOM 2048 C CA . ASP A 1 254 ? -9.753 -12.069 -12.798 1.00 94.62 254 ASP A CA 1
ATOM 2049 C C . ASP A 1 254 ? -9.786 -12.691 -14.217 1.00 94.62 254 ASP A C 1
ATOM 2051 O O . ASP A 1 254 ? -10.769 -13.342 -14.603 1.00 94.62 254 ASP A O 1
ATOM 2055 N N . GLY A 1 255 ? -8.676 -12.596 -14.957 1.00 93.56 255 GLY A N 1
ATOM 2056 C CA . GLY A 1 255 ? -8.495 -13.081 -16.322 1.00 93.56 255 GLY A CA 1
ATOM 2057 C C . GLY A 1 255 ? -8.729 -12.033 -17.416 1.00 93.56 255 GLY A C 1
ATOM 2058 O O . GLY A 1 255 ? -8.616 -12.376 -18.600 1.00 93.56 255 GLY A O 1
ATOM 2059 N N . ILE A 1 256 ? -9.058 -10.791 -17.063 1.00 91.12 256 ILE A N 1
ATOM 2060 C CA . ILE A 1 256 ? -9.317 -9.667 -17.962 1.00 91.12 256 ILE A CA 1
ATOM 2061 C C . ILE A 1 256 ? -8.142 -8.696 -17.861 1.00 91.12 256 ILE A C 1
ATOM 2063 O O . ILE A 1 256 ? -7.796 -8.223 -16.796 1.00 91.12 256 ILE A O 1
ATOM 2067 N N . ASN A 1 257 ? -7.472 -8.429 -18.987 1.00 90.50 257 ASN A N 1
ATOM 2068 C CA . ASN A 1 257 ? -6.352 -7.475 -19.079 1.00 90.50 257 ASN A CA 1
ATOM 2069 C C . ASN A 1 257 ? -5.207 -7.644 -18.052 1.00 90.50 257 ASN A C 1
ATOM 2071 O O . ASN A 1 257 ? -4.334 -6.776 -17.956 1.00 90.50 257 ASN A O 1
ATOM 2075 N N . ASP A 1 258 ? -5.162 -8.792 -17.375 1.00 96.50 258 ASP A N 1
ATOM 2076 C CA . ASP A 1 258 ? -4.122 -9.176 -16.437 1.00 96.50 258 ASP A CA 1
ATOM 2077 C C . ASP A 1 258 ? -2.723 -9.051 -17.040 1.00 96.50 258 ASP A C 1
ATOM 2079 O O . ASP A 1 258 ? -2.478 -9.321 -18.227 1.00 96.50 258 ASP A O 1
ATOM 2083 N N . MET A 1 259 ? -1.756 -8.743 -16.177 1.00 97.19 259 MET A N 1
ATOM 2084 C CA . MET A 1 259 ? -0.348 -8.906 -16.506 1.00 97.19 259 MET A CA 1
ATOM 2085 C C . MET A 1 259 ? -0.102 -10.328 -17.053 1.00 97.19 259 MET A C 1
ATOM 2087 O O . MET A 1 259 ? -0.393 -11.320 -16.375 1.00 97.19 259 MET A O 1
ATOM 2091 N N . PRO A 1 260 ? 0.499 -10.481 -18.248 1.00 94.94 260 PRO A N 1
ATOM 2092 C CA . PRO A 1 260 ? 0.811 -11.798 -18.785 1.00 94.94 260 PRO A CA 1
ATOM 2093 C C . PRO A 1 260 ? 1.671 -12.623 -17.819 1.00 94.94 260 PRO A C 1
ATOM 2095 O O . PRO A 1 260 ? 2.775 -12.228 -17.445 1.00 94.94 260 PRO A O 1
ATOM 2098 N N . GLY A 1 261 ? 1.172 -13.802 -17.444 1.00 94.69 261 GLY A N 1
ATOM 2099 C CA . GLY A 1 261 ? 1.855 -14.694 -16.507 1.00 94.69 261 GLY A CA 1
ATOM 2100 C C . GLY A 1 261 ? 1.646 -14.358 -15.029 1.00 94.69 261 GLY A C 1
ATOM 2101 O O . GLY A 1 261 ? 2.358 -14.928 -14.200 1.00 94.69 261 GLY A O 1
ATOM 2102 N N . LEU A 1 262 ? 0.688 -13.485 -14.692 1.00 96.75 262 LEU A N 1
ATOM 2103 C CA . LEU A 1 262 ? 0.231 -13.272 -13.321 1.00 96.75 262 LEU A CA 1
ATOM 2104 C C . LEU A 1 262 ? -0.254 -14.600 -12.716 1.00 96.75 262 LEU A C 1
ATOM 2106 O O . LEU A 1 262 ? -1.099 -15.302 -13.269 1.00 96.75 262 LEU A O 1
ATOM 2110 N N . LYS A 1 263 ? 0.332 -14.965 -11.579 1.00 95.25 263 LYS A N 1
ATOM 2111 C CA . LYS A 1 263 ? -0.008 -16.148 -10.772 1.00 95.25 263 LYS A CA 1
ATOM 2112 C C . LYS A 1 263 ? -0.587 -15.753 -9.421 1.00 95.25 263 LYS A C 1
ATOM 2114 O O . LYS A 1 263 ? -1.399 -16.487 -8.862 1.00 95.25 263 LYS A O 1
ATOM 2119 N N . ARG A 1 264 ? -0.117 -14.628 -8.882 1.00 95.06 264 ARG A N 1
ATOM 2120 C CA . ARG A 1 264 ? -0.475 -14.075 -7.582 1.00 95.06 264 ARG A CA 1
ATOM 2121 C C . ARG A 1 264 ? -0.968 -12.642 -7.769 1.00 95.06 264 ARG A C 1
ATOM 2123 O O . ARG A 1 264 ? -0.140 -11.787 -8.097 1.00 95.06 264 ARG A O 1
ATOM 2130 N N . PRO A 1 265 ? -2.268 -12.395 -7.557 1.00 96.56 265 PRO A N 1
ATOM 2131 C CA . PRO A 1 265 ? -2.824 -11.052 -7.580 1.00 96.56 265 PRO A CA 1
ATOM 2132 C C . PRO A 1 265 ? -2.175 -10.132 -6.546 1.00 96.56 265 PRO A C 1
ATOM 2134 O O . PRO A 1 265 ? -1.787 -10.580 -5.462 1.00 96.56 265 PRO A O 1
ATOM 2137 N N . VAL A 1 266 ? -2.116 -8.841 -6.859 1.00 98.12 266 VAL A N 1
ATOM 2138 C CA . VAL A 1 266 ? -1.810 -7.789 -5.888 1.00 98.12 266 VAL A CA 1
ATOM 2139 C C . VAL A 1 266 ? -3.130 -7.316 -5.301 1.00 98.12 266 VAL A C 1
ATOM 2141 O O . VAL A 1 266 ? -4.013 -6.855 -6.016 1.00 98.12 266 VAL A O 1
ATOM 2144 N N . ILE A 1 267 ? -3.278 -7.448 -3.985 1.00 97.62 267 ILE A N 1
ATOM 2145 C CA . ILE A 1 267 ? -4.524 -7.091 -3.295 1.00 97.62 267 ILE A CA 1
ATOM 2146 C C . ILE A 1 267 ? -4.335 -5.988 -2.261 1.00 97.62 267 ILE A C 1
ATOM 2148 O O . ILE A 1 267 ? -5.309 -5.624 -1.620 1.00 97.62 267 ILE A O 1
ATOM 2152 N N . PHE A 1 268 ? -3.126 -5.466 -2.058 1.00 98.44 268 PHE A N 1
ATOM 2153 C CA . PHE A 1 268 ? -2.860 -4.418 -1.074 1.00 98.44 268 PHE A CA 1
ATOM 2154 C C . PHE A 1 268 ? -2.346 -3.168 -1.780 1.00 98.44 268 PHE A C 1
ATOM 2156 O O . PHE A 1 268 ? -1.315 -3.217 -2.451 1.00 98.44 268 PHE A O 1
ATOM 2163 N N . PHE A 1 269 ? -3.052 -2.056 -1.593 1.00 98.50 269 PHE A N 1
ATOM 2164 C CA . PHE A 1 269 ? -2.743 -0.783 -2.233 1.00 98.50 269 PHE A CA 1
ATOM 2165 C C . PHE A 1 269 ? -2.714 0.349 -1.209 1.00 98.50 269 PHE A C 1
ATOM 2167 O O . PHE A 1 269 ? -3.611 0.469 -0.369 1.00 98.50 269 PHE A O 1
ATOM 2174 N N . GLU A 1 270 ? -1.694 1.195 -1.304 1.00 97.38 270 GLU A N 1
ATOM 2175 C CA . GLU A 1 270 ? -1.566 2.429 -0.530 1.00 97.38 270 GLU A CA 1
ATOM 2176 C C . GLU A 1 270 ? -1.680 3.633 -1.465 1.00 97.38 270 GLU A C 1
ATOM 2178 O O . GLU A 1 270 ? -0.942 3.737 -2.443 1.00 97.38 270 GLU A O 1
ATOM 2183 N N . LEU A 1 271 ? -2.631 4.530 -1.204 1.00 96.38 271 LEU A N 1
ATOM 2184 C CA . LEU A 1 271 ? -2.930 5.649 -2.100 1.00 96.38 271 LEU A CA 1
ATOM 2185 C C . LEU A 1 271 ? -2.061 6.870 -1.783 1.00 96.38 271 LEU A C 1
ATOM 2187 O O . LEU A 1 271 ? -2.546 7.832 -1.193 1.00 96.38 271 LEU A O 1
ATOM 2191 N N . GLY A 1 272 ? -0.787 6.821 -2.171 1.00 91.44 272 GLY A N 1
ATOM 2192 C CA . GLY A 1 272 ? 0.207 7.875 -1.927 1.00 91.44 272 GLY A CA 1
ATOM 2193 C C . GLY A 1 272 ? 1.253 7.498 -0.872 1.00 91.44 272 GLY A C 1
ATOM 2194 O O . GLY A 1 272 ? 1.228 6.390 -0.339 1.00 91.44 272 GLY A O 1
ATOM 2195 N N . ASN A 1 273 ? 2.164 8.427 -0.574 1.00 89.81 273 ASN A N 1
ATOM 2196 C CA . ASN A 1 273 ? 3.215 8.281 0.436 1.00 89.81 273 ASN A CA 1
ATOM 2197 C C . ASN A 1 273 ? 3.443 9.577 1.234 1.00 89.81 273 ASN A C 1
ATOM 2199 O O . ASN A 1 273 ? 3.741 10.617 0.646 1.00 89.81 273 ASN A O 1
ATOM 2203 N N . GLU A 1 274 ? 3.358 9.489 2.563 1.00 85.19 274 GLU A N 1
ATOM 2204 C CA . GLU A 1 274 ? 3.587 10.569 3.530 1.00 85.19 274 GLU A CA 1
ATOM 2205 C C . GLU A 1 274 ? 2.948 11.897 3.126 1.00 85.19 274 GLU A C 1
ATOM 2207 O O . GLU A 1 274 ? 3.631 12.887 2.851 1.00 85.19 274 GLU A O 1
ATOM 2212 N N . VAL A 1 275 ? 1.612 11.917 3.062 1.00 82.62 275 VAL A N 1
ATOM 2213 C CA . VAL A 1 275 ? 0.928 13.148 2.667 1.00 82.62 275 VAL A CA 1
ATOM 2214 C C . VAL A 1 275 ? 0.976 14.189 3.787 1.00 82.62 275 VAL A C 1
ATOM 2216 O O . VAL A 1 275 ? 0.422 13.971 4.864 1.00 82.62 275 VAL A O 1
ATOM 2219 N N . ASP A 1 276 ? 1.571 15.349 3.494 1.00 77.44 276 ASP A N 1
ATOM 2220 C CA . ASP A 1 276 ? 1.724 16.483 4.412 1.00 77.44 276 ASP A CA 1
ATOM 2221 C C . ASP A 1 276 ? 1.141 17.792 3.845 1.00 77.44 276 ASP A C 1
ATOM 2223 O O . ASP A 1 276 ? 1.167 18.059 2.644 1.00 77.44 276 ASP A O 1
ATOM 2227 N N . CYS A 1 277 ? 0.677 18.685 4.730 1.00 69.75 277 CYS A N 1
ATOM 2228 C CA . CYS A 1 277 ? -0.018 19.927 4.355 1.00 69.75 277 CYS A CA 1
ATOM 2229 C C . CYS A 1 277 ? 0.802 20.944 3.543 1.00 69.75 277 CYS A C 1
ATOM 2231 O O . CYS A 1 277 ? 0.203 21.790 2.874 1.00 69.75 277 CYS A O 1
ATOM 2233 N N . LYS A 1 278 ? 2.141 20.960 3.639 1.00 65.12 278 LYS A N 1
ATOM 2234 C CA . LYS A 1 278 ? 2.966 21.954 2.933 1.00 65.12 278 LYS A CA 1
ATOM 2235 C C . LYS A 1 278 ? 4.280 21.413 2.407 1.00 65.12 278 LYS A C 1
ATOM 2237 O O . LYS A 1 278 ? 5.043 20.740 3.085 1.00 65.12 278 LYS A O 1
ATOM 2242 N N . ARG A 1 279 ? 4.598 21.926 1.224 1.00 54.47 279 ARG A N 1
ATOM 2243 C CA . ARG A 1 279 ? 5.881 21.836 0.541 1.00 54.47 279 ARG A CA 1
ATOM 2244 C C . ARG A 1 279 ? 6.869 22.831 1.153 1.00 54.47 279 ARG A C 1
ATOM 2246 O O . ARG A 1 279 ? 6.881 24.003 0.779 1.00 54.47 279 ARG A O 1
ATOM 2253 N N . THR A 1 280 ? 7.698 22.395 2.097 1.00 50.69 280 THR A N 1
ATOM 2254 C CA . THR A 1 280 ? 8.834 23.217 2.568 1.00 50.69 280 THR A CA 1
ATOM 2255 C C . THR A 1 280 ? 10.058 23.055 1.661 1.00 50.69 280 THR A C 1
ATOM 2257 O O . THR A 1 280 ? 10.853 23.988 1.527 1.00 50.69 280 THR A O 1
ATOM 2260 N N . ARG A 1 281 ? 10.162 21.920 0.951 1.00 48.78 281 ARG A N 1
ATOM 2261 C CA . ARG A 1 281 ? 11.073 21.652 -0.174 1.00 48.78 281 ARG A CA 1
ATOM 2262 C C . ARG A 1 281 ? 10.391 20.718 -1.175 1.00 48.78 281 ARG A C 1
ATOM 2264 O O . ARG A 1 281 ? 9.460 20.007 -0.828 1.00 48.78 281 ARG A O 1
ATOM 2271 N N . GLN A 1 282 ? 10.825 20.757 -2.432 1.00 47.28 282 GLN A N 1
ATOM 2272 C CA . GLN A 1 282 ? 10.378 19.839 -3.480 1.00 47.28 282 GLN A CA 1
ATOM 2273 C C . GLN A 1 282 ? 11.086 18.491 -3.267 1.00 47.28 282 GLN A C 1
ATOM 2275 O O . GLN A 1 282 ? 12.005 18.157 -4.006 1.00 47.28 282 GLN A O 1
ATOM 2280 N N . ASP A 1 283 ? 10.745 17.785 -2.186 1.00 52.34 283 ASP A N 1
ATOM 2281 C CA . ASP A 1 283 ? 11.240 16.427 -1.969 1.00 52.34 283 ASP A CA 1
ATOM 2282 C C . ASP A 1 283 ? 10.527 15.470 -2.937 1.00 52.34 283 ASP A C 1
ATOM 2284 O O . ASP A 1 283 ? 9.308 15.523 -3.141 1.00 52.34 283 ASP A O 1
ATOM 2288 N N . VAL A 1 284 ? 11.307 14.607 -3.577 1.00 51.16 284 VAL A N 1
ATOM 2289 C CA . VAL A 1 284 ? 10.819 13.597 -4.518 1.00 51.16 284 VAL A CA 1
ATOM 2290 C C . VAL A 1 284 ? 10.178 12.403 -3.810 1.00 51.16 284 VAL A C 1
ATOM 2292 O O . VAL A 1 284 ? 9.471 11.647 -4.470 1.00 51.16 284 VAL A O 1
ATOM 2295 N N . ASN A 1 285 ? 10.268 12.309 -2.481 1.00 57.41 285 ASN A N 1
ATOM 2296 C CA . ASN A 1 285 ? 9.801 11.143 -1.728 1.00 57.41 285 ASN A CA 1
ATOM 2297 C C . ASN A 1 285 ? 8.438 11.316 -1.023 1.00 57.41 285 ASN A C 1
ATOM 2299 O O . ASN A 1 285 ? 7.816 10.316 -0.689 1.00 57.41 285 ASN A O 1
ATOM 2303 N N . HIS A 1 286 ? 7.950 12.549 -0.822 1.00 66.81 286 HIS A N 1
ATOM 2304 C CA . HIS A 1 286 ? 6.708 12.828 -0.071 1.00 66.81 286 HIS A CA 1
ATOM 2305 C C . HIS A 1 286 ? 5.633 13.467 -0.957 1.00 66.81 286 HIS A C 1
ATOM 2307 O O . HIS A 1 286 ? 5.956 14.176 -1.922 1.00 66.81 286 HIS A O 1
ATOM 2313 N N . ASP A 1 287 ? 4.369 13.272 -0.599 1.00 70.69 287 ASP A N 1
ATOM 2314 C CA . ASP A 1 287 ? 3.223 13.899 -1.248 1.00 70.69 287 ASP A CA 1
ATOM 2315 C C . ASP A 1 287 ? 2.803 15.165 -0.483 1.00 70.69 287 ASP A C 1
ATOM 2317 O O . ASP A 1 287 ? 2.370 15.128 0.660 1.00 70.69 287 ASP A O 1
ATOM 2321 N N . TYR A 1 288 ? 2.915 16.343 -1.092 1.00 79.94 288 TYR A N 1
ATOM 2322 C CA . TYR A 1 288 ? 2.592 17.598 -0.398 1.00 79.94 288 TYR A CA 1
ATOM 2323 C C . TYR A 1 288 ? 1.201 18.098 -0.786 1.00 79.94 288 TYR A C 1
ATOM 2325 O O . TYR A 1 288 ? 1.075 18.908 -1.709 1.00 79.94 288 TYR A O 1
ATOM 2333 N N . MET A 1 289 ? 0.169 17.617 -0.087 1.00 84.94 289 MET A N 1
ATOM 2334 C CA . MET A 1 289 ? -1.232 17.966 -0.337 1.00 84.94 289 MET A CA 1
ATOM 2335 C C . MET A 1 289 ? -1.973 18.340 0.949 1.00 84.94 289 MET A C 1
ATOM 2337 O O . MET A 1 289 ? -1.832 17.705 1.998 1.00 84.94 289 MET A O 1
ATOM 2341 N N . SER A 1 290 ? -2.846 19.344 0.849 1.00 89.00 290 SER A N 1
ATOM 2342 C CA . SER A 1 290 ? -3.812 19.632 1.911 1.00 89.00 290 SER A CA 1
ATOM 2343 C C . SER A 1 290 ? -4.729 18.415 2.150 1.00 89.00 290 SER A C 1
ATOM 2345 O O . SER A 1 290 ? -4.968 17.654 1.210 1.00 89.00 290 SER A O 1
ATOM 2347 N N . PRO A 1 291 ? -5.296 18.224 3.357 1.00 92.12 291 PRO A N 1
ATOM 2348 C CA . PRO A 1 291 ? -6.247 17.144 3.609 1.00 92.12 291 PRO A CA 1
ATOM 2349 C C . PRO A 1 291 ? -7.457 17.187 2.676 1.00 92.12 291 PRO A C 1
ATOM 2351 O O . PRO A 1 291 ? -7.944 16.136 2.273 1.00 92.12 291 PRO A O 1
ATOM 2354 N N . GLU A 1 292 ? -7.917 18.383 2.290 1.00 93.19 292 GLU A N 1
ATOM 2355 C CA . GLU A 1 292 ? -9.007 18.533 1.320 1.00 93.19 292 GLU A CA 1
ATOM 2356 C C . GLU A 1 292 ? -8.587 17.993 -0.050 1.00 93.19 292 GLU A C 1
ATOM 2358 O O . GLU A 1 292 ? -9.273 17.138 -0.612 1.00 93.19 292 GLU A O 1
ATOM 2363 N N . ASP A 1 293 ? -7.454 18.457 -0.583 1.00 92.06 293 ASP A N 1
ATOM 2364 C CA . ASP A 1 293 ? -6.976 18.024 -1.895 1.00 92.06 293 ASP A CA 1
ATOM 2365 C C . ASP A 1 293 ? -6.661 16.529 -1.904 1.00 92.06 293 ASP A C 1
ATOM 2367 O O . ASP A 1 293 ? -7.057 15.829 -2.834 1.00 92.06 293 ASP A O 1
ATOM 2371 N N . TYR A 1 294 ? -6.005 16.016 -0.862 1.00 94.00 294 TYR A N 1
ATOM 2372 C CA . TYR A 1 294 ? -5.724 14.592 -0.734 1.00 94.00 294 TYR A CA 1
ATOM 2373 C C . TYR A 1 294 ? -7.015 13.770 -0.726 1.00 94.00 294 TYR A C 1
ATOM 2375 O O . TYR A 1 294 ? -7.163 12.836 -1.515 1.00 94.00 294 TYR A O 1
ATOM 2383 N N . VAL A 1 295 ? -7.998 14.141 0.100 1.00 96.62 295 VAL A N 1
ATOM 2384 C CA . VAL A 1 295 ? -9.264 13.404 0.166 1.00 96.62 295 VAL A CA 1
ATOM 2385 C C . VAL A 1 295 ? -9.997 13.448 -1.173 1.00 96.62 295 VAL A C 1
ATOM 2387 O O . VAL A 1 295 ? -10.424 12.407 -1.674 1.00 96.62 295 VAL A O 1
ATOM 2390 N N . ARG A 1 296 ? -10.125 14.630 -1.782 1.00 96.12 296 ARG A N 1
ATOM 2391 C CA . ARG A 1 296 ? -10.965 14.833 -2.972 1.00 96.12 296 ARG A CA 1
ATOM 2392 C C . ARG A 1 296 ? -10.307 14.367 -4.266 1.00 96.12 296 ARG A C 1
ATOM 2394 O O . ARG A 1 296 ? -11.016 13.896 -5.151 1.00 96.12 296 ARG A O 1
ATOM 2401 N N . LYS A 1 297 ? -8.984 14.493 -4.384 1.00 94.12 297 LYS A N 1
ATOM 2402 C CA . LYS A 1 297 ? -8.245 14.190 -5.617 1.00 94.12 297 LYS A CA 1
ATOM 2403 C C . LYS A 1 297 ? -7.489 12.869 -5.572 1.00 94.12 297 LYS A C 1
ATOM 2405 O O . LYS A 1 297 ? -7.095 12.413 -6.639 1.00 94.12 297 LYS A O 1
ATOM 2410 N N . ARG A 1 298 ? -7.283 12.263 -4.392 1.00 95.00 298 ARG A N 1
ATOM 2411 C CA . ARG A 1 298 ? -6.555 10.989 -4.237 1.00 95.00 298 ARG A CA 1
ATOM 2412 C C . ARG A 1 298 ? -7.369 9.911 -3.550 1.00 95.00 298 ARG A C 1
ATOM 2414 O O . ARG A 1 298 ? -7.731 8.932 -4.190 1.00 95.00 298 ARG A O 1
ATOM 2421 N N . LEU A 1 299 ? -7.706 10.098 -2.278 1.00 97.69 299 LEU A N 1
ATOM 2422 C CA . LEU A 1 299 ? -8.307 9.039 -1.467 1.00 97.69 299 LEU A CA 1
ATOM 2423 C C . LEU A 1 299 ? -9.657 8.572 -2.029 1.00 97.69 299 LEU A C 1
ATOM 2425 O O . LEU A 1 299 ? -9.863 7.380 -2.231 1.00 97.69 299 LEU A O 1
ATOM 2429 N N . ILE A 1 300 ? -10.575 9.504 -2.309 1.00 98.44 300 ILE A N 1
ATOM 2430 C CA . ILE A 1 300 ? -11.899 9.181 -2.860 1.00 98.44 300 ILE A CA 1
ATOM 2431 C C . ILE A 1 300 ? -11.801 8.534 -4.248 1.00 98.44 300 ILE A C 1
ATOM 2433 O O . ILE A 1 300 ? -12.358 7.443 -4.409 1.00 98.44 300 ILE A O 1
ATOM 2437 N N . PRO A 1 301 ? -11.165 9.166 -5.258 1.00 98.31 301 PRO A N 1
ATOM 2438 C CA . PRO A 1 301 ? -11.074 8.566 -6.585 1.00 98.31 301 PRO A CA 1
ATOM 2439 C C . PRO A 1 301 ? -10.302 7.248 -6.562 1.00 98.31 301 PRO A C 1
ATOM 2441 O O . PRO A 1 301 ? -10.809 6.266 -7.091 1.00 98.31 301 PRO A O 1
ATOM 2444 N N . GLY A 1 302 ? -9.166 7.174 -5.864 1.00 98.19 302 GLY A N 1
ATOM 2445 C CA . GLY A 1 302 ? -8.364 5.955 -5.775 1.00 98.19 302 GLY A CA 1
ATOM 2446 C C . GLY A 1 302 ? -9.101 4.803 -5.091 1.00 98.19 302 GLY A C 1
ATOM 2447 O O . GLY A 1 302 ? -9.094 3.687 -5.601 1.00 98.19 302 GLY A O 1
ATOM 2448 N N . TYR A 1 303 ? -9.825 5.051 -3.990 1.00 98.75 303 TYR A N 1
ATOM 2449 C CA . TYR A 1 303 ? -10.626 4.003 -3.348 1.00 98.75 303 TYR A CA 1
ATOM 2450 C C . TYR A 1 303 ? -11.724 3.495 -4.282 1.00 98.75 303 TYR A C 1
ATOM 2452 O O . TYR A 1 303 ? -11.915 2.290 -4.425 1.00 98.75 303 TYR A O 1
ATOM 2460 N N . LYS A 1 304 ? -12.449 4.406 -4.941 1.00 98.62 304 LYS A N 1
ATOM 2461 C CA . LYS A 1 304 ? -13.521 4.029 -5.870 1.00 98.62 304 LYS A CA 1
ATOM 2462 C C . LYS A 1 304 ? -12.987 3.276 -7.086 1.00 98.62 304 LYS A C 1
ATOM 2464 O O . LYS A 1 304 ? -13.629 2.318 -7.501 1.00 98.62 304 LYS A O 1
ATOM 2469 N N . ALA A 1 305 ? -11.848 3.691 -7.627 1.00 98.62 305 ALA A N 1
ATOM 2470 C CA . ALA A 1 305 ? -11.178 3.043 -8.746 1.00 98.62 305 ALA A CA 1
ATOM 2471 C C . ALA A 1 305 ? -10.740 1.624 -8.384 1.00 98.62 305 ALA A C 1
ATOM 2473 O O . ALA A 1 305 ? -11.153 0.664 -9.030 1.00 98.62 305 ALA A O 1
ATOM 2474 N N . ALA A 1 306 ? -10.007 1.483 -7.278 1.00 98.69 306 ALA A N 1
ATOM 2475 C CA . ALA A 1 306 ? -9.525 0.194 -6.808 1.00 98.69 306 ALA A CA 1
ATOM 2476 C C . ALA A 1 306 ? -10.676 -0.780 -6.526 1.00 98.69 306 ALA A C 1
ATOM 2478 O O . ALA A 1 306 ? -10.626 -1.930 -6.945 1.00 98.69 306 ALA A O 1
ATOM 2479 N N . LYS A 1 307 ? -11.755 -0.315 -5.880 1.00 98.44 307 LYS A N 1
ATOM 2480 C CA . LYS A 1 307 ? -12.942 -1.146 -5.622 1.00 98.44 307 LYS A CA 1
ATOM 2481 C C . LYS A 1 307 ? -13.763 -1.463 -6.867 1.00 98.44 307 LYS A C 1
ATOM 2483 O O . LYS A 1 307 ? -14.483 -2.458 -6.847 1.00 98.44 307 LYS A O 1
ATOM 2488 N N . ALA A 1 308 ? -13.700 -0.623 -7.898 1.00 97.62 308 ALA A N 1
ATOM 2489 C CA . ALA A 1 308 ? -14.364 -0.880 -9.170 1.00 97.62 308 ALA A CA 1
ATOM 2490 C C . ALA A 1 308 ? -13.645 -1.972 -9.969 1.00 97.62 308 ALA A C 1
ATOM 2492 O O . ALA A 1 308 ? -14.329 -2.837 -10.503 1.00 97.62 308 ALA A O 1
ATOM 2493 N N . ALA A 1 309 ? -12.309 -1.952 -9.994 1.00 97.31 309 ALA A N 1
ATOM 2494 C CA . ALA A 1 309 ? -11.501 -3.004 -10.606 1.00 97.31 309 ALA A CA 1
ATOM 2495 C C . ALA A 1 309 ? -11.568 -4.299 -9.776 1.00 97.31 309 ALA A C 1
ATOM 2497 O O . ALA A 1 309 ? -12.035 -5.332 -10.238 1.00 97.31 309 ALA A O 1
ATOM 2498 N N . ASN A 1 310 ? -11.239 -4.224 -8.483 1.00 97.81 310 ASN A N 1
ATOM 2499 C CA . ASN A 1 310 ? -11.229 -5.381 -7.595 1.00 97.81 310 ASN A CA 1
ATOM 2500 C C . ASN A 1 310 ? -11.893 -5.080 -6.247 1.00 97.81 310 ASN A C 1
ATOM 2502 O O . ASN A 1 310 ? -11.278 -4.576 -5.307 1.00 97.81 310 ASN A O 1
ATOM 2506 N N . ALA A 1 311 ? -13.153 -5.492 -6.093 1.00 96.38 311 ALA A N 1
ATOM 2507 C CA . ALA A 1 311 ? -13.903 -5.302 -4.849 1.00 96.38 311 ALA A CA 1
ATOM 2508 C C . ALA A 1 311 ? -13.243 -5.954 -3.611 1.00 96.38 311 ALA A C 1
ATOM 2510 O O . ALA A 1 311 ? -13.492 -5.515 -2.482 1.00 96.38 311 ALA A O 1
ATOM 2511 N N . ASN A 1 312 ? -12.399 -6.974 -3.810 1.00 95.94 312 ASN A N 1
ATOM 2512 C CA . ASN A 1 312 ? -11.723 -7.714 -2.743 1.00 95.94 312 ASN A CA 1
ATOM 2513 C C . ASN A 1 312 ? -10.352 -7.138 -2.362 1.00 95.94 312 ASN A C 1
ATOM 2515 O O . ASN A 1 312 ? -9.760 -7.611 -1.389 1.00 95.94 312 ASN A O 1
ATOM 2519 N N . CYS A 1 313 ? -9.834 -6.141 -3.087 1.00 97.94 313 CYS A N 1
ATOM 2520 C CA . CYS A 1 313 ? -8.572 -5.511 -2.714 1.00 97.94 313 CYS A CA 1
ATOM 2521 C C . CYS A 1 313 ? -8.704 -4.761 -1.380 1.00 97.94 313 CYS A C 1
ATOM 2523 O O . CYS A 1 313 ? -9.798 -4.427 -0.929 1.00 97.94 313 CYS A O 1
ATOM 2525 N N . ILE A 1 314 ? -7.581 -4.476 -0.743 1.00 98.69 314 ILE A N 1
ATOM 2526 C CA . ILE A 1 314 ? -7.450 -3.723 0.495 1.00 98.69 314 ILE A CA 1
ATOM 2527 C C . ILE A 1 314 ? -6.783 -2.400 0.157 1.00 98.69 314 ILE A C 1
ATOM 2529 O O . ILE A 1 314 ? -5.660 -2.373 -0.345 1.00 98.69 314 ILE A O 1
ATOM 2533 N N . VAL A 1 315 ? -7.478 -1.312 0.462 1.00 98.69 315 VAL A N 1
ATOM 2534 C CA . VAL A 1 315 ? -7.024 0.047 0.174 1.00 98.69 315 VAL A CA 1
ATOM 2535 C C . VAL A 1 315 ? -6.718 0.781 1.473 1.00 98.69 315 VAL A C 1
ATOM 2537 O O . VAL A 1 315 ? -7.523 0.771 2.409 1.00 98.69 315 VAL A O 1
ATOM 2540 N N . MET A 1 316 ? -5.565 1.437 1.521 1.00 98.31 316 MET A N 1
ATOM 2541 C CA . MET A 1 316 ? -5.100 2.246 2.645 1.00 98.31 316 MET A CA 1
ATOM 2542 C C . MET A 1 316 ? -4.841 3.691 2.218 1.00 98.31 316 MET A C 1
ATOM 2544 O O . MET A 1 316 ? -4.586 3.973 1.046 1.00 98.31 316 MET A O 1
ATOM 2548 N N . CYS A 1 317 ? -4.904 4.609 3.186 1.00 96.62 317 CYS A N 1
ATOM 2549 C CA . CYS A 1 317 ? -4.419 5.974 2.998 1.00 96.62 317 CYS A CA 1
ATOM 2550 C C . CYS A 1 317 ? -2.890 6.007 2.838 1.00 96.62 317 CYS A C 1
ATOM 2552 O O . CYS A 1 317 ? -2.233 5.013 3.100 1.00 96.62 317 CYS A O 1
ATOM 2554 N N . ALA A 1 318 ? -2.343 7.157 2.459 1.00 93.31 318 ALA A N 1
ATOM 2555 C CA . ALA A 1 318 ? -0.959 7.380 2.051 1.00 93.31 318 ALA A CA 1
ATOM 2556 C C . ALA A 1 318 ? 0.150 7.191 3.110 1.00 93.31 318 ALA A C 1
ATOM 2558 O O . ALA A 1 318 ? 1.139 7.907 3.033 1.00 93.31 318 ALA A O 1
ATOM 2559 N N . GLY A 1 319 ? -0.009 6.341 4.13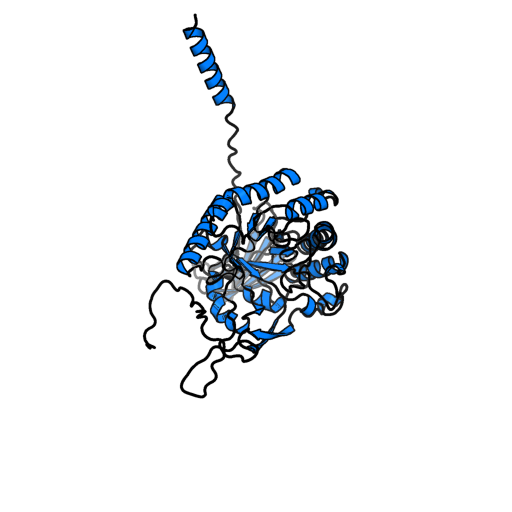0 1.00 91.12 319 GLY A N 1
ATOM 2560 C CA . GLY A 1 319 ? 1.016 6.177 5.167 1.00 91.12 319 GLY A CA 1
ATOM 2561 C C . GLY A 1 319 ? 1.366 7.506 5.842 1.00 91.12 319 GLY A C 1
ATOM 2562 O O . GLY A 1 319 ? 2.394 8.115 5.569 1.00 91.12 319 GLY A O 1
ATOM 2563 N N . LEU A 1 320 ? 0.468 8.030 6.678 1.00 92.56 320 LEU A N 1
ATOM 2564 C CA . LEU A 1 320 ? 0.619 9.389 7.221 1.00 92.56 320 LEU A CA 1
ATOM 2565 C C . LEU A 1 320 ? 1.883 9.515 8.092 1.00 92.56 320 LEU A C 1
ATOM 2567 O O . LEU A 1 320 ? 2.068 8.694 8.983 1.00 92.56 320 LEU A O 1
ATOM 2571 N N . GLY A 1 321 ? 2.692 10.566 7.910 1.00 87.81 321 GLY A N 1
ATOM 2572 C CA . GLY A 1 321 ? 3.958 10.768 8.641 1.00 87.81 321 GLY A CA 1
ATOM 2573 C C . GLY A 1 321 ? 3.823 11.048 10.148 1.00 87.81 321 GLY A C 1
ATOM 2574 O O . GLY A 1 321 ? 4.771 10.872 10.904 1.00 87.81 321 GLY A O 1
ATOM 2575 N N . MET A 1 322 ? 2.642 11.476 10.611 1.00 91.31 322 MET A N 1
ATOM 2576 C CA . MET A 1 322 ? 2.283 11.727 12.025 1.00 91.31 322 MET A CA 1
ATOM 2577 C C . MET A 1 322 ? 3.152 12.740 12.801 1.00 91.31 322 MET A C 1
ATOM 2579 O O . MET A 1 322 ? 2.975 12.890 14.009 1.00 91.31 322 MET A O 1
ATOM 2583 N N . GLU A 1 323 ? 4.063 13.472 12.154 1.00 86.06 323 GLU A N 1
ATOM 2584 C CA . GLU A 1 323 ? 4.963 14.437 12.817 1.00 86.06 323 GLU A CA 1
ATOM 2585 C C . GLU A 1 323 ? 4.799 15.885 12.343 1.00 86.06 323 GLU A C 1
ATOM 2587 O O . GLU A 1 323 ? 5.471 16.787 12.850 1.00 86.06 323 GLU A O 1
ATOM 2592 N N . SER A 1 324 ? 3.874 16.130 11.419 1.00 83.06 324 SER A N 1
ATOM 2593 C CA . SER A 1 324 ? 3.567 17.457 10.883 1.00 83.06 324 SER A CA 1
ATOM 2594 C C . SER A 1 324 ? 2.290 18.016 11.505 1.00 83.06 324 SER A C 1
ATOM 2596 O O . SER A 1 324 ? 1.338 17.278 11.743 1.00 83.06 324 SER A O 1
ATOM 2598 N N . ASN A 1 325 ? 2.242 19.326 11.749 1.00 84.62 325 ASN A N 1
ATOM 2599 C CA . ASN A 1 325 ? 0.985 20.006 12.078 1.00 84.62 325 ASN A CA 1
ATOM 2600 C C . ASN A 1 325 ? 0.138 20.261 10.813 1.00 84.62 325 ASN A C 1
ATOM 2602 O O . ASN A 1 325 ? 0.586 20.077 9.681 1.00 84.62 325 ASN A O 1
ATOM 2606 N N . ILE A 1 326 ? -1.072 20.804 10.985 1.00 83.38 326 ILE A N 1
ATOM 2607 C CA . ILE A 1 326 ? -1.957 21.157 9.856 1.00 83.38 326 ILE A CA 1
ATOM 2608 C C . ILE A 1 326 ? -1.419 22.287 8.956 1.00 83.38 326 ILE A C 1
ATOM 2610 O O . ILE A 1 326 ? -1.942 22.537 7.872 1.00 83.38 326 ILE A O 1
ATOM 2614 N N . ALA A 1 327 ? -0.382 23.002 9.390 1.00 79.38 327 ALA A N 1
ATOM 2615 C CA . ALA A 1 327 ? 0.327 23.972 8.568 1.00 79.38 327 ALA A CA 1
ATOM 2616 C C . ALA A 1 327 ? 1.480 23.334 7.772 1.00 79.38 327 ALA A C 1
ATOM 2618 O O . ALA A 1 327 ? 2.125 24.061 7.019 1.00 79.38 327 ALA A O 1
ATOM 2619 N N . GLY A 1 328 ? 1.711 22.023 7.910 1.00 75.62 328 GLY A N 1
ATOM 2620 C CA . GLY A 1 328 ? 2.771 21.256 7.256 1.00 75.62 328 GLY A CA 1
ATOM 2621 C C . GLY A 1 328 ? 4.159 21.461 7.862 1.00 75.62 328 GLY A C 1
ATOM 2622 O O . GLY A 1 328 ? 5.152 21.148 7.214 1.00 75.62 328 GLY A O 1
ATOM 2623 N N . ASP A 1 329 ? 4.243 22.021 9.070 1.00 80.25 329 ASP A N 1
ATOM 2624 C CA . ASP A 1 329 ? 5.512 22.160 9.780 1.00 80.25 329 ASP A CA 1
ATOM 2625 C C . ASP A 1 329 ? 5.769 20.898 10.610 1.00 80.25 329 ASP A C 1
ATOM 2627 O O . ASP A 1 329 ? 4.902 20.488 11.389 1.00 80.25 329 ASP A O 1
ATOM 2631 N N . HIS A 1 330 ? 6.972 20.328 10.498 1.00 80.56 330 HIS A N 1
ATOM 2632 C CA . HIS A 1 330 ? 7.427 19.255 11.385 1.00 80.56 330 HIS A CA 1
ATOM 2633 C C . HIS A 1 330 ? 7.498 19.781 12.824 1.00 80.56 330 HIS A C 1
ATOM 2635 O O . HIS A 1 330 ? 8.190 20.763 13.107 1.00 80.56 330 HIS A O 1
ATOM 2641 N N . VAL A 1 331 ? 6.746 19.165 13.738 1.00 80.69 331 VAL A N 1
ATOM 2642 C CA . VAL A 1 331 ? 6.629 19.618 15.136 1.00 80.69 331 VAL A CA 1
ATOM 2643 C C . VAL A 1 331 ? 7.550 18.875 16.101 1.00 80.69 331 VAL A C 1
ATOM 2645 O O . VAL A 1 331 ? 7.498 19.136 17.309 1.00 80.69 331 VAL A O 1
ATOM 2648 N N . GLY A 1 332 ? 8.380 17.955 15.601 1.00 76.94 332 GLY A N 1
ATOM 2649 C CA . GLY A 1 332 ? 9.329 17.187 16.409 1.00 76.94 332 GLY A CA 1
ATOM 2650 C C . GLY A 1 332 ? 8.684 16.160 17.343 1.00 76.94 332 GLY A C 1
ATOM 2651 O O . GLY A 1 332 ? 9.329 15.728 18.297 1.00 76.94 332 GLY A O 1
ATOM 2652 N N . ARG A 1 333 ? 7.403 15.827 17.142 1.00 84.88 333 ARG A N 1
ATOM 2653 C CA . ARG A 1 333 ? 6.666 14.852 17.957 1.00 84.88 333 ARG A CA 1
ATOM 2654 C C . ARG A 1 333 ? 5.485 14.254 17.201 1.00 84.88 333 ARG A C 1
ATOM 2656 O O . ARG A 1 333 ? 4.888 14.920 16.355 1.00 84.88 333 ARG A O 1
ATOM 2663 N N . PHE A 1 334 ? 5.091 13.060 17.629 1.00 91.94 334 PHE A N 1
ATOM 2664 C CA . PHE A 1 334 ? 3.876 12.399 17.171 1.00 91.94 334 PHE A CA 1
ATOM 2665 C C . PHE A 1 334 ? 2.626 13.253 17.442 1.00 91.94 334 PHE A C 1
ATOM 2667 O O . PHE A 1 334 ? 2.478 13.826 18.528 1.00 91.94 334 PHE A O 1
ATOM 2674 N N . ASN A 1 335 ? 1.724 13.320 16.469 1.00 92.94 335 ASN A N 1
ATOM 2675 C CA . ASN A 1 335 ? 0.416 13.954 16.565 1.00 92.94 335 ASN A CA 1
ATOM 2676 C C . ASN A 1 335 ? -0.551 13.377 15.511 1.00 92.94 335 ASN A C 1
ATOM 2678 O O . ASN A 1 335 ? -0.136 12.692 14.580 1.00 92.94 335 ASN A O 1
ATOM 2682 N N . THR A 1 336 ? -1.843 13.672 15.650 1.00 95.31 336 THR A N 1
ATOM 2683 C CA . THR A 1 336 ? -2.906 13.206 14.745 1.00 95.31 336 THR A CA 1
ATOM 2684 C C . THR A 1 336 ? -3.533 14.337 13.923 1.00 95.31 336 THR A C 1
ATOM 2686 O O . THR A 1 336 ? -4.610 14.140 13.366 1.00 95.31 336 THR A O 1
ATOM 2689 N N . ASP A 1 337 ? -2.897 15.510 13.814 1.00 94.06 337 ASP A N 1
ATOM 2690 C CA . ASP A 1 337 ? -3.514 16.719 13.241 1.00 94.06 337 ASP A CA 1
ATOM 2691 C C . ASP A 1 337 ? -3.973 16.501 11.788 1.00 94.06 337 ASP A C 1
ATOM 2693 O O . ASP A 1 337 ? -5.097 16.860 11.420 1.00 94.06 337 ASP A O 1
ATOM 2697 N N . TYR A 1 338 ? -3.123 15.883 10.957 1.00 93.94 338 TYR A N 1
ATOM 2698 C CA . TYR A 1 338 ? -3.472 15.576 9.566 1.00 93.94 338 TYR A CA 1
ATOM 2699 C C . TYR A 1 338 ? -4.579 14.519 9.484 1.00 93.94 338 TYR A C 1
ATOM 2701 O O . TYR A 1 338 ? -5.535 14.691 8.730 1.00 93.94 338 TYR A O 1
ATOM 2709 N N . LEU A 1 339 ? -4.491 13.451 10.288 1.00 96.12 339 LEU A N 1
ATOM 2710 C CA . LEU A 1 339 ? -5.500 12.387 10.351 1.00 96.12 339 LEU A CA 1
ATOM 2711 C C . LEU A 1 339 ? -6.877 12.943 10.745 1.00 96.12 339 LEU A C 1
ATOM 2713 O O . LEU A 1 339 ? -7.882 12.620 10.111 1.00 96.12 339 LEU A O 1
ATOM 2717 N N . GLU A 1 340 ? -6.925 13.810 11.757 1.00 96.56 340 GLU A N 1
ATOM 2718 C CA . GLU A 1 340 ? -8.155 14.458 12.207 1.00 96.56 340 GLU A CA 1
ATOM 2719 C C . GLU A 1 340 ? -8.763 15.311 11.083 1.00 96.56 340 GLU A C 1
ATOM 2721 O O . GLU A 1 340 ? -9.957 15.205 10.783 1.00 96.56 340 GLU A O 1
ATOM 2726 N N . ALA A 1 341 ? -7.951 16.141 10.424 1.00 95.81 341 ALA A N 1
ATOM 2727 C CA . ALA A 1 341 ? -8.414 16.969 9.317 1.00 95.81 341 ALA A CA 1
ATOM 2728 C C . ALA A 1 341 ? -8.865 16.134 8.111 1.00 95.81 341 ALA A C 1
ATOM 2730 O O . ALA A 1 341 ? -9.923 16.407 7.546 1.00 95.81 341 ALA A O 1
ATOM 2731 N N . MET A 1 342 ? -8.136 15.070 7.775 1.00 96.38 342 MET A N 1
ATOM 2732 C CA . MET A 1 342 ? -8.515 14.116 6.736 1.00 96.38 342 MET A CA 1
ATOM 2733 C C . MET A 1 342 ? -9.889 13.499 7.033 1.00 96.38 342 MET A C 1
ATOM 2735 O O . MET A 1 342 ? -10.752 13.481 6.158 1.00 96.38 342 MET A O 1
ATOM 2739 N N . TYR A 1 343 ? -10.161 13.070 8.270 1.00 98.19 343 TYR A N 1
ATOM 2740 C CA . TYR A 1 343 ? -11.487 12.560 8.641 1.00 98.19 343 TYR A CA 1
ATOM 2741 C C . TYR A 1 343 ? -12.597 13.613 8.548 1.00 98.19 343 TYR A C 1
ATOM 2743 O O . TYR A 1 343 ? -13.730 13.279 8.183 1.00 98.19 343 TYR A O 1
ATOM 2751 N N . ARG A 1 344 ? -12.315 14.885 8.861 1.00 97.56 344 ARG A N 1
ATOM 2752 C CA . ARG A 1 344 ? -13.290 15.974 8.661 1.00 97.56 344 ARG A CA 1
ATOM 2753 C C . ARG A 1 344 ? -13.659 16.111 7.187 1.00 97.56 344 ARG A C 1
ATOM 2755 O O . ARG A 1 344 ? -14.844 16.244 6.887 1.00 97.56 344 ARG A O 1
ATOM 2762 N N . GLU A 1 345 ? -12.683 16.024 6.292 1.00 97.81 345 GLU A N 1
ATOM 2763 C CA . GLU A 1 345 ? -12.906 16.078 4.845 1.00 97.81 345 GLU A CA 1
ATOM 2764 C C . GLU A 1 345 ? -13.623 14.826 4.322 1.00 97.81 345 GLU A C 1
ATOM 2766 O O . GLU A 1 345 ? -14.587 14.932 3.563 1.00 97.81 345 GLU A O 1
ATOM 2771 N N . ILE A 1 346 ? -13.266 13.632 4.804 1.00 98.50 346 ILE A N 1
ATOM 2772 C CA . ILE A 1 346 ? -13.957 12.379 4.458 1.00 98.50 346 ILE A CA 1
ATOM 2773 C C . ILE A 1 346 ? -15.445 12.443 4.831 1.00 98.50 346 ILE A C 1
ATOM 2775 O O . ILE A 1 346 ? -16.307 12.061 4.037 1.00 98.50 346 ILE A O 1
ATOM 2779 N N . LYS A 1 347 ? -15.777 12.947 6.027 1.00 97.12 347 LYS A N 1
ATOM 2780 C CA . LYS A 1 347 ? -17.175 13.067 6.479 1.00 97.12 347 LYS A CA 1
ATOM 2781 C C . LYS A 1 347 ? -17.980 14.070 5.655 1.00 97.12 347 LYS A C 1
ATOM 2783 O O . LYS A 1 347 ? -19.171 13.851 5.459 1.00 97.12 347 LYS A O 1
ATOM 2788 N N . GLN A 1 348 ? -17.348 15.137 5.167 1.00 97.25 348 GLN A N 1
ATOM 2789 C CA . GLN A 1 348 ? -17.988 16.105 4.269 1.00 97.25 348 GLN A CA 1
ATOM 2790 C C . GLN A 1 348 ? -18.290 15.518 2.881 1.00 97.25 348 GLN A C 1
ATOM 2792 O O . GLN A 1 348 ? -19.134 16.052 2.170 1.00 97.25 348 GLN A O 1
ATOM 2797 N N . ASN A 1 349 ? -17.637 14.411 2.516 1.00 97.06 349 ASN A N 1
ATOM 2798 C CA . ASN A 1 349 ? -17.760 13.751 1.219 1.00 97.06 349 ASN A CA 1
ATOM 2799 C C . ASN A 1 349 ? -18.353 12.331 1.349 1.00 97.06 349 ASN A C 1
ATOM 2801 O O . ASN A 1 349 ? -17.884 11.391 0.709 1.00 97.06 349 ASN A O 1
ATOM 2805 N N . ASP A 1 350 ? -19.370 12.158 2.198 1.00 94.31 350 ASP A N 1
ATOM 2806 C CA . ASP A 1 350 ? -20.142 10.911 2.357 1.00 94.31 350 ASP A CA 1
ATOM 2807 C C . ASP A 1 350 ? -19.327 9.666 2.762 1.00 94.31 350 ASP A C 1
ATOM 2809 O O . ASP A 1 350 ? -19.725 8.532 2.488 1.00 94.31 350 ASP A O 1
ATOM 2813 N N . GLY A 1 351 ? -18.206 9.843 3.470 1.00 93.81 351 GLY A N 1
ATOM 2814 C CA . GLY A 1 351 ? -17.296 8.749 3.829 1.00 93.81 351 GLY A CA 1
ATOM 2815 C C . GLY A 1 351 ? -17.958 7.527 4.468 1.00 93.81 351 GLY A C 1
ATOM 2816 O O . GLY A 1 351 ? -17.608 6.398 4.134 1.00 93.81 351 GLY A O 1
ATOM 2817 N N . SER A 1 352 ? -18.972 7.719 5.318 1.00 94.19 352 SER A N 1
ATOM 2818 C CA . SER A 1 352 ? -19.681 6.605 5.971 1.00 94.19 352 SER A CA 1
ATOM 2819 C C . SER A 1 352 ? -20.310 5.598 4.993 1.00 94.19 352 SER A C 1
ATOM 2821 O O . SER A 1 352 ? -20.399 4.415 5.319 1.00 94.19 352 SER A O 1
ATOM 2823 N N . ALA A 1 353 ? -20.688 6.030 3.783 1.00 95.25 353 ALA A N 1
ATOM 2824 C CA . ALA A 1 353 ? -21.260 5.159 2.755 1.00 95.25 353 ALA A CA 1
ATOM 2825 C C . ALA A 1 353 ? -20.210 4.271 2.060 1.00 95.25 353 ALA A C 1
ATOM 2827 O O . ALA A 1 353 ? -20.569 3.265 1.453 1.00 95.25 353 ALA A O 1
ATOM 2828 N N . TYR A 1 354 ? -18.924 4.616 2.173 1.00 95.75 354 TYR A N 1
ATOM 2829 C CA . TYR A 1 354 ? -17.812 3.981 1.458 1.00 95.75 354 TYR A CA 1
ATOM 2830 C C . TYR A 1 354 ? -16.705 3.511 2.406 1.00 95.75 354 TYR A C 1
ATOM 2832 O O . TYR A 1 354 ? -15.527 3.589 2.076 1.00 95.75 354 TYR A O 1
ATOM 2840 N N . ASN A 1 355 ? -17.065 3.075 3.618 1.00 96.44 355 ASN A N 1
ATOM 2841 C CA . ASN A 1 355 ? -16.103 2.649 4.644 1.00 96.44 355 ASN A CA 1
ATOM 2842 C C . ASN A 1 355 ? -14.992 3.691 4.897 1.00 96.44 355 ASN A C 1
ATOM 2844 O O . ASN A 1 355 ? -13.841 3.341 5.136 1.00 96.44 355 ASN A O 1
ATOM 2848 N N . TYR A 1 356 ? -15.336 4.978 4.829 1.00 98.44 356 TYR A N 1
ATOM 2849 C CA . TYR A 1 356 ? -14.417 6.109 4.976 1.00 98.44 356 TYR A CA 1
ATOM 2850 C C . TYR A 1 356 ? -13.282 6.122 3.939 1.00 98.44 356 TYR A C 1
ATOM 2852 O O . TYR A 1 356 ? -12.234 6.712 4.178 1.00 98.44 356 TYR A O 1
ATOM 2860 N N . TYR A 1 357 ? -13.517 5.501 2.777 1.00 98.56 357 TYR A N 1
ATOM 2861 C CA . TYR A 1 357 ? -12.593 5.400 1.644 1.00 98.56 357 TYR A CA 1
ATOM 2862 C C . TYR A 1 357 ? -11.256 4.723 1.976 1.00 98.56 357 TYR A C 1
ATOM 2864 O O . TYR A 1 357 ? -10.257 4.943 1.299 1.00 98.56 357 TYR A O 1
ATOM 2872 N N . MET A 1 358 ? -11.228 3.891 3.019 1.00 97.81 358 MET A N 1
ATOM 2873 C CA . MET A 1 358 ? -10.061 3.093 3.385 1.00 97.81 358 MET A CA 1
ATOM 2874 C C . MET A 1 358 ? -10.493 1.842 4.148 1.00 97.81 358 MET A C 1
ATOM 2876 O O . MET A 1 358 ? -11.310 1.906 5.066 1.00 97.81 358 MET A O 1
ATOM 2880 N N . ASP A 1 359 ? -9.939 0.686 3.805 1.00 98.62 359 ASP A N 1
ATOM 2881 C CA . ASP A 1 359 ? -10.230 -0.564 4.511 1.00 98.62 359 ASP A CA 1
ATOM 2882 C C . ASP A 1 359 ? -9.414 -0.686 5.798 1.00 98.62 359 ASP A C 1
ATOM 2884 O O . ASP A 1 359 ? -9.876 -1.278 6.776 1.00 98.62 359 ASP A O 1
ATOM 2888 N N . LYS A 1 360 ? -8.224 -0.076 5.806 1.00 98.38 360 LYS A N 1
ATOM 2889 C CA . LYS A 1 360 ? -7.315 0.016 6.951 1.00 98.38 360 LYS A CA 1
ATOM 2890 C C . LYS A 1 360 ? -6.683 1.407 6.991 1.00 98.38 360 LYS A C 1
ATOM 2892 O O . LYS A 1 360 ? -6.601 2.080 5.965 1.00 98.38 360 LYS A O 1
ATOM 2897 N N . VAL A 1 361 ? -6.240 1.829 8.170 1.00 98.50 361 VAL A N 1
ATOM 2898 C CA . VAL A 1 361 ? -5.500 3.087 8.345 1.00 98.50 361 VAL A CA 1
ATOM 2899 C C . VAL A 1 361 ? -4.010 2.783 8.304 1.00 98.50 361 VAL A C 1
ATOM 2901 O O . VAL A 1 361 ? -3.546 1.950 9.081 1.00 98.50 361 VAL A O 1
ATOM 2904 N N . ALA A 1 362 ? -3.271 3.456 7.426 1.00 98.06 362 ALA A N 1
ATOM 2905 C CA . ALA A 1 362 ? -1.820 3.351 7.339 1.00 98.06 362 ALA A CA 1
ATOM 2906 C C . ALA A 1 362 ? -1.150 4.615 7.890 1.00 98.06 362 ALA A C 1
ATOM 2908 O O . ALA A 1 362 ? -1.532 5.737 7.543 1.00 98.06 362 ALA A O 1
ATOM 2909 N N . ILE A 1 363 ? -0.160 4.421 8.759 1.00 97.00 363 ILE A N 1
ATOM 2910 C CA . ILE A 1 363 ? 0.663 5.484 9.345 1.00 97.00 363 ILE A CA 1
ATOM 2911 C C . ILE A 1 363 ? 2.138 5.105 9.268 1.00 97.00 363 ILE A C 1
ATOM 2913 O O . ILE A 1 363 ? 2.483 3.922 9.260 1.00 97.00 363 ILE A O 1
ATOM 2917 N N . HIS A 1 364 ? 3.005 6.103 9.292 1.00 92.75 364 HIS A N 1
ATOM 2918 C CA . HIS A 1 364 ? 4.432 5.940 9.502 1.00 92.75 364 HIS A CA 1
ATOM 2919 C C . HIS A 1 364 ? 4.783 6.330 10.937 1.00 92.75 364 HIS A C 1
ATOM 2921 O O . HIS A 1 364 ? 4.141 7.184 11.556 1.00 92.75 364 HIS A O 1
ATOM 2927 N N . TYR A 1 365 ? 5.774 5.650 11.505 1.00 91.19 365 TYR A N 1
ATOM 2928 C CA . TYR A 1 365 ? 6.164 5.818 12.897 1.00 91.19 365 TYR A CA 1
ATOM 2929 C C . TYR A 1 365 ? 7.681 5.984 13.020 1.00 91.19 365 TYR A C 1
ATOM 2931 O O . TYR A 1 365 ? 8.415 5.033 13.289 1.00 91.19 365 TYR A O 1
ATOM 2939 N N . TYR A 1 366 ? 8.137 7.224 12.853 1.00 84.00 366 TYR A N 1
ATOM 2940 C CA . TYR A 1 366 ? 9.538 7.633 13.035 1.00 84.00 366 TYR A CA 1
ATOM 2941 C C . TYR A 1 366 ? 9.800 8.343 14.374 1.00 84.00 366 TYR A C 1
ATOM 2943 O O . TYR A 1 366 ? 10.939 8.672 14.716 1.00 84.00 366 TYR A O 1
ATOM 2951 N N . SER A 1 367 ? 8.752 8.543 15.174 1.00 78.12 367 SER A N 1
ATOM 2952 C CA . SER A 1 367 ? 8.814 9.308 16.416 1.00 78.12 367 SER A CA 1
ATOM 2953 C C . SER A 1 367 ? 9.338 8.510 17.609 1.00 78.12 367 SER A C 1
ATOM 2955 O O . SER A 1 367 ? 9.060 7.326 17.780 1.00 78.12 367 SER A O 1
ATOM 2957 N N . GLU A 1 368 ? 9.952 9.224 18.557 1.00 76.50 368 GLU A N 1
ATOM 2958 C CA . GLU A 1 368 ? 10.120 8.769 19.947 1.00 76.50 368 GLU A CA 1
ATOM 2959 C C . GLU A 1 368 ? 10.998 7.509 20.130 1.0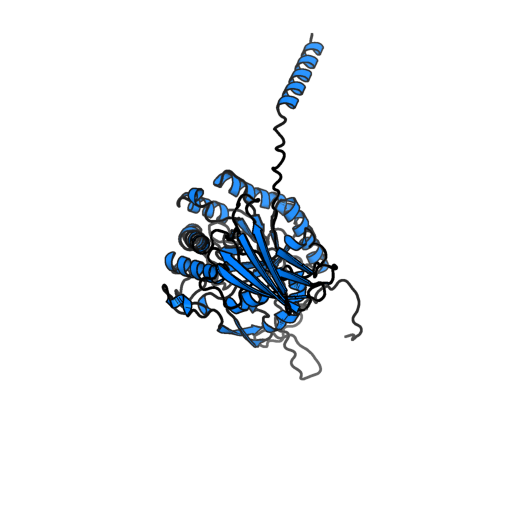0 76.50 368 GLU A C 1
ATOM 2961 O O . GLU A 1 368 ? 10.836 6.778 21.107 1.00 76.50 368 GLU A O 1
ATOM 2966 N N . TYR A 1 369 ? 11.985 7.269 19.257 1.00 74.94 369 TYR A N 1
ATOM 2967 C CA . TYR A 1 369 ? 12.925 6.126 19.360 1.00 74.94 369 TYR A CA 1
ATOM 2968 C C . TYR A 1 369 ? 13.823 6.156 20.607 1.00 74.94 369 TYR A C 1
ATOM 2970 O O . TYR A 1 369 ? 14.369 5.132 21.016 1.00 74.94 369 TYR A O 1
ATOM 2978 N N . GLN A 1 370 ? 13.924 7.303 21.284 1.00 76.88 370 GLN A N 1
ATOM 2979 C CA . GLN A 1 370 ? 14.537 7.405 22.614 1.00 76.88 370 GLN A CA 1
ATOM 2980 C C . GLN A 1 370 ? 13.654 6.829 23.734 1.00 76.88 370 GLN A C 1
ATOM 2982 O O . GLN A 1 370 ? 14.176 6.458 24.782 1.00 76.88 370 GLN A O 1
ATOM 2987 N N . ASN A 1 371 ? 12.335 6.757 23.531 1.00 83.31 371 ASN A N 1
ATOM 2988 C CA . ASN A 1 371 ? 11.346 6.310 24.515 1.00 83.31 371 ASN A CA 1
ATOM 2989 C C . ASN A 1 371 ? 10.264 5.453 23.828 1.00 83.31 371 ASN A C 1
ATOM 2991 O O . ASN A 1 371 ? 9.115 5.898 23.713 1.00 83.31 371 ASN A O 1
ATOM 2995 N N . PRO A 1 372 ? 10.606 4.240 23.354 1.00 81.81 372 PRO A N 1
ATOM 2996 C CA . PRO A 1 372 ? 9.726 3.453 22.494 1.00 81.81 372 PRO A CA 1
ATOM 2997 C C . PRO A 1 372 ? 8.372 3.119 23.137 1.00 81.81 372 PRO A C 1
ATOM 2999 O O . PRO A 1 372 ? 7.380 2.976 22.430 1.00 81.81 372 PRO A O 1
ATOM 3002 N N . GLU A 1 373 ? 8.289 3.077 24.468 1.00 88.38 373 GLU A N 1
ATOM 3003 C CA . GLU A 1 373 ? 7.057 2.838 25.231 1.00 88.38 373 GLU A CA 1
ATOM 3004 C C . GLU A 1 373 ? 5.964 3.894 24.997 1.00 88.38 373 GLU A C 1
ATOM 3006 O O . GLU A 1 373 ? 4.785 3.599 25.183 1.00 88.38 373 GLU A O 1
ATOM 3011 N N . LYS A 1 374 ? 6.311 5.107 24.538 1.00 90.19 374 LYS A N 1
ATOM 3012 C CA . LYS A 1 374 ? 5.317 6.140 24.191 1.00 90.19 374 LYS A CA 1
ATOM 3013 C C . LYS A 1 374 ? 4.374 5.721 23.062 1.00 90.19 374 LYS A C 1
ATOM 3015 O O . LYS A 1 374 ? 3.309 6.317 22.914 1.00 90.19 374 LYS A O 1
ATOM 3020 N N . ILE A 1 375 ? 4.736 4.689 22.300 1.00 90.94 375 ILE A N 1
ATOM 3021 C CA . ILE A 1 375 ? 3.901 4.160 21.225 1.00 90.94 375 ILE A CA 1
ATOM 3022 C C . ILE A 1 375 ? 2.506 3.753 21.706 1.00 90.94 375 ILE A C 1
ATOM 3024 O O . ILE A 1 375 ? 1.551 3.961 20.973 1.00 90.94 375 ILE A O 1
ATOM 3028 N N . GLU A 1 376 ? 2.351 3.266 22.942 1.00 93.00 376 GLU A N 1
ATOM 3029 C CA . GLU A 1 376 ? 1.032 2.936 23.503 1.00 93.00 376 GLU A CA 1
ATOM 3030 C C . GLU A 1 376 ? 0.105 4.160 23.479 1.00 93.00 376 GLU A C 1
ATOM 3032 O O . GLU A 1 376 ? -0.975 4.127 22.896 1.00 93.00 376 GLU A O 1
ATOM 3037 N N . GLN A 1 377 ? 0.571 5.292 24.011 1.00 95.25 377 GLN A N 1
ATOM 3038 C CA . GLN A 1 377 ? -0.205 6.535 24.038 1.00 95.25 377 GLN A CA 1
ATOM 3039 C C . GLN A 1 377 ? -0.437 7.113 22.638 1.00 95.25 377 GLN A C 1
ATOM 3041 O O . GLN A 1 377 ? -1.478 7.718 22.383 1.00 95.25 377 GLN A O 1
ATOM 3046 N N . ASN A 1 378 ? 0.526 6.951 21.732 1.00 95.75 378 ASN A N 1
ATOM 3047 C CA . ASN A 1 378 ? 0.429 7.448 20.361 1.00 95.75 378 ASN A CA 1
ATOM 3048 C C . ASN A 1 378 ? -0.580 6.637 19.536 1.00 95.75 378 ASN A C 1
ATOM 3050 O O . ASN A 1 378 ? -1.428 7.208 18.854 1.00 95.75 378 ASN A O 1
ATOM 3054 N N . ILE A 1 379 ? -0.557 5.309 19.649 1.00 96.81 379 ILE A N 1
ATOM 3055 C CA . ILE A 1 379 ? -1.513 4.438 18.959 1.00 96.81 379 ILE A CA 1
ATOM 3056 C C . ILE A 1 379 ? -2.923 4.591 19.536 1.00 96.81 379 ILE A C 1
ATOM 3058 O O . ILE A 1 379 ? -3.887 4.571 18.771 1.00 96.81 379 ILE A O 1
ATOM 3062 N N . GLU A 1 380 ? -3.076 4.829 20.841 1.00 97.38 380 GLU A N 1
ATOM 3063 C CA . GLU A 1 380 ? -4.392 5.139 21.413 1.00 97.38 380 GLU A CA 1
ATOM 3064 C C . GLU A 1 380 ? -4.984 6.457 20.889 1.00 97.38 380 GLU A C 1
ATOM 3066 O O . GLU A 1 380 ? -6.199 6.539 20.697 1.00 97.38 380 GLU A O 1
ATOM 3071 N N . GLN A 1 381 ? -4.162 7.464 20.568 1.00 97.75 381 GLN A N 1
ATOM 3072 C CA . GLN A 1 381 ? -4.646 8.671 19.881 1.00 97.75 381 GLN A CA 1
ATOM 3073 C C . GLN A 1 381 ? -5.208 8.327 18.494 1.00 97.75 381 GLN A C 1
ATOM 3075 O O . GLN A 1 381 ? -6.321 8.733 18.169 1.00 97.75 381 GLN A O 1
ATOM 3080 N N . VAL A 1 382 ? -4.504 7.503 17.709 1.00 98.25 382 VAL A N 1
ATOM 3081 C CA . VAL A 1 382 ? -4.974 7.063 16.381 1.00 98.25 382 VAL A CA 1
ATOM 3082 C C . VAL A 1 382 ? -6.278 6.273 16.481 1.00 98.25 382 VAL A C 1
ATOM 3084 O O . VAL A 1 382 ? -7.235 6.568 15.766 1.00 98.25 382 VAL A O 1
ATOM 3087 N N . LYS A 1 383 ? -6.357 5.296 17.393 1.00 98.56 383 LYS A N 1
ATOM 3088 C CA . LYS A 1 383 ? -7.585 4.519 17.627 1.00 98.56 383 LYS A CA 1
ATOM 3089 C C . LYS A 1 383 ? -8.748 5.407 18.051 1.00 98.56 383 LYS A C 1
ATOM 3091 O O . LYS A 1 383 ? -9.866 5.209 17.580 1.00 98.56 383 LYS A O 1
ATOM 3096 N N . THR A 1 384 ? -8.487 6.391 18.910 1.00 98.50 384 THR A N 1
ATOM 3097 C CA . THR A 1 384 ? -9.496 7.357 19.355 1.00 98.50 384 THR A CA 1
ATOM 3098 C C . THR A 1 384 ? -10.034 8.164 18.177 1.00 98.50 384 THR A C 1
ATOM 3100 O O . THR A 1 384 ? -11.251 8.271 18.032 1.00 98.50 384 THR A O 1
ATOM 3103 N N . GLU A 1 385 ? -9.166 8.658 17.289 1.00 98.25 385 GLU A N 1
ATOM 3104 C CA . GLU A 1 385 ? -9.599 9.360 16.076 1.00 98.25 385 GLU A CA 1
ATOM 3105 C C . GLU A 1 385 ? -10.440 8.467 15.158 1.00 98.25 385 GLU A C 1
ATOM 3107 O O . GLU A 1 385 ? -11.499 8.890 14.692 1.00 98.25 385 GLU A O 1
ATOM 3112 N N . ILE A 1 386 ? -10.039 7.210 14.953 1.00 98.56 386 ILE A N 1
ATOM 3113 C CA . ILE A 1 386 ? -10.817 6.238 14.172 1.00 98.56 386 ILE A CA 1
ATOM 3114 C C . ILE A 1 386 ? -12.205 6.041 14.793 1.00 98.56 386 ILE A C 1
ATOM 3116 O O . ILE A 1 386 ? -13.216 6.240 14.123 1.00 98.56 386 ILE A O 1
ATOM 3120 N N . VAL A 1 387 ? -12.286 5.694 16.079 1.00 98.44 387 VAL A N 1
ATOM 3121 C CA . VAL A 1 387 ? -13.562 5.386 16.745 1.00 98.44 387 VAL A CA 1
ATOM 3122 C C . VAL A 1 387 ? -14.472 6.614 16.810 1.00 98.44 387 VAL A C 1
ATOM 3124 O O . VAL A 1 387 ? -15.674 6.491 16.577 1.00 98.44 387 VAL A O 1
ATOM 3127 N N . ASN A 1 388 ? -13.926 7.806 17.060 1.00 98.19 388 ASN A N 1
ATOM 3128 C CA . ASN A 1 388 ? -14.704 9.047 17.101 1.00 98.19 388 ASN A CA 1
ATOM 3129 C C . ASN A 1 388 ? -15.326 9.405 15.744 1.00 98.19 388 ASN A C 1
ATOM 3131 O O . ASN A 1 388 ? -16.391 10.025 15.699 1.00 98.19 388 ASN A O 1
ATOM 3135 N N . ASN A 1 389 ? -14.669 9.043 14.639 1.00 97.94 389 ASN A N 1
ATOM 3136 C CA . ASN A 1 389 ? -15.133 9.365 13.292 1.00 97.94 389 ASN A CA 1
ATOM 3137 C C . ASN A 1 389 ? -15.960 8.239 12.653 1.00 97.94 389 ASN A C 1
ATOM 3139 O O . ASN A 1 389 ? -16.931 8.532 11.948 1.00 97.94 389 ASN A O 1
ATOM 3143 N N . GLU A 1 390 ? -15.614 6.978 12.916 1.00 97.44 390 GLU A N 1
ATOM 3144 C CA . GLU A 1 390 ? -16.231 5.794 12.308 1.00 97.44 390 GLU A CA 1
ATOM 3145 C C . GLU A 1 390 ? -17.250 5.074 13.195 1.00 97.44 390 GLU A C 1
ATOM 3147 O O . GLU A 1 390 ? -18.056 4.286 12.698 1.00 97.44 390 GLU A O 1
ATOM 3152 N N . GLY A 1 391 ? -17.222 5.309 14.509 1.00 97.19 391 GLY A N 1
ATOM 3153 C CA . GLY A 1 391 ? -18.061 4.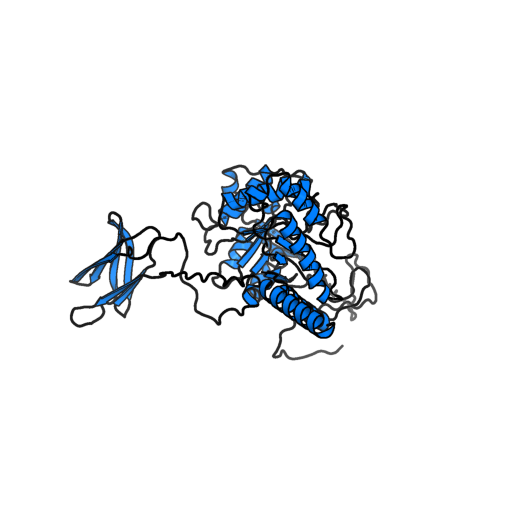606 15.485 1.00 97.19 391 GLY A CA 1
ATOM 3154 C C . GLY A 1 391 ? -17.682 3.136 15.703 1.00 97.19 391 GLY A C 1
ATOM 3155 O O . GLY A 1 391 ? -18.432 2.403 16.347 1.00 97.19 391 GLY A O 1
ATOM 3156 N N . LYS A 1 392 ? -16.546 2.689 15.158 1.00 96.31 392 LYS A N 1
ATOM 3157 C CA . LYS A 1 392 ? -16.024 1.320 15.251 1.00 96.31 392 LYS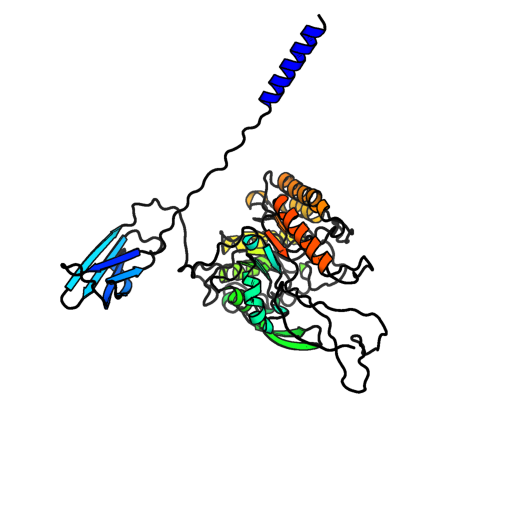 A CA 1
ATOM 3158 C C . LYS A 1 392 ? -14.500 1.324 15.187 1.00 96.31 392 LYS A C 1
ATOM 3160 O O . LYS A 1 392 ? -13.900 2.284 14.714 1.00 96.31 392 LYS A O 1
ATOM 3165 N N . GLU A 1 393 ? -13.890 0.230 15.626 1.00 96.94 393 GLU A N 1
ATOM 3166 C CA . GLU A 1 393 ? -12.467 -0.012 15.394 1.00 96.94 393 GLU A CA 1
ATOM 3167 C C . GLU A 1 393 ? -12.195 -0.303 13.910 1.00 96.94 393 GLU A C 1
ATOM 3169 O O . GLU A 1 393 ? -13.027 -0.880 13.200 1.00 96.94 393 GLU A O 1
ATOM 3174 N N . LYS A 1 394 ? -10.998 0.071 13.461 1.00 97.81 394 LYS A N 1
ATOM 3175 C CA . LYS A 1 394 ? -10.449 -0.245 12.142 1.00 97.81 394 LYS A CA 1
ATOM 3176 C C . LYS A 1 394 ? -9.003 -0.690 12.314 1.00 97.81 394 LYS A C 1
ATOM 3178 O O . LYS A 1 394 ? -8.293 -0.168 13.172 1.00 97.81 394 LYS A O 1
ATOM 3183 N N . ALA A 1 395 ? -8.583 -1.666 11.514 1.00 98.12 395 ALA A N 1
ATOM 3184 C CA . ALA A 1 395 ? -7.213 -2.154 11.551 1.00 98.12 395 ALA A CA 1
ATOM 3185 C C . ALA A 1 395 ? -6.225 -1.038 11.186 1.00 98.12 395 ALA A C 1
ATOM 3187 O O . ALA A 1 395 ? -6.462 -0.272 10.249 1.00 98.12 395 ALA A O 1
ATOM 3188 N N . ILE A 1 396 ? -5.114 -0.989 11.920 1.00 98.56 396 ILE A N 1
ATOM 3189 C CA . ILE A 1 396 ? -4.019 -0.044 11.697 1.00 98.56 396 ILE A CA 1
ATOM 3190 C C . ILE A 1 396 ? -2.812 -0.820 11.189 1.00 98.56 396 ILE A C 1
ATOM 3192 O 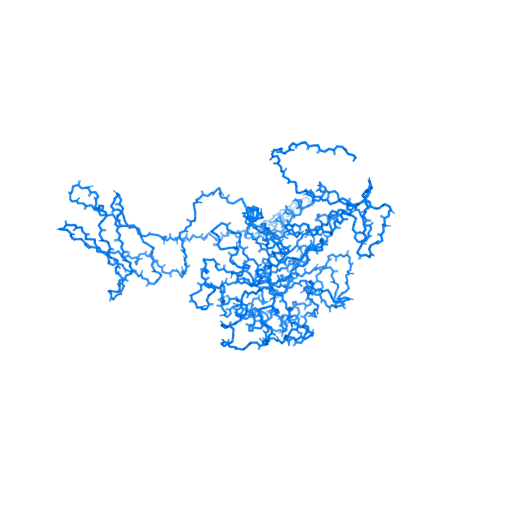O . ILE A 1 396 ? -2.448 -1.853 11.762 1.00 98.56 396 ILE A O 1
ATOM 3196 N N . TRP A 1 397 ? -2.202 -0.319 10.124 1.00 98.25 397 TRP A N 1
ATOM 3197 C CA . TRP A 1 397 ? -0.906 -0.755 9.629 1.00 98.25 397 TRP A CA 1
ATOM 3198 C C . TRP A 1 397 ? 0.112 0.352 9.871 1.00 98.25 397 TRP A C 1
ATOM 3200 O O . TRP A 1 397 ? -0.165 1.526 9.637 1.00 98.25 397 TRP A O 1
ATOM 3210 N N . ILE A 1 398 ? 1.292 -0.034 10.348 1.00 96.94 398 ILE A N 1
ATOM 3211 C CA . ILE A 1 398 ? 2.449 0.857 10.363 1.00 96.94 398 ILE A CA 1
ATOM 3212 C C . ILE A 1 398 ? 3.254 0.518 9.115 1.00 96.94 398 ILE A C 1
ATOM 3214 O O . ILE A 1 398 ? 3.947 -0.500 9.093 1.00 96.94 398 ILE A O 1
ATOM 3218 N N . THR A 1 399 ? 3.069 1.297 8.051 1.00 96.38 399 THR A N 1
ATOM 3219 C CA . THR A 1 399 ? 3.629 1.019 6.719 1.00 96.38 399 THR A CA 1
ATOM 3220 C C . THR A 1 399 ? 5.069 1.494 6.563 1.00 96.38 399 THR A C 1
ATOM 3222 O O . THR A 1 399 ? 5.750 1.027 5.653 1.00 96.38 399 THR A O 1
ATOM 3225 N N . GLU A 1 400 ? 5.571 2.277 7.519 1.00 92.06 400 GLU A N 1
ATOM 3226 C CA . GLU A 1 400 ? 6.998 2.487 7.741 1.00 92.06 400 GLU A CA 1
ATOM 3227 C C . GLU A 1 400 ? 7.303 2.720 9.225 1.00 92.06 400 GLU A C 1
ATOM 3229 O O . GLU A 1 400 ? 6.599 3.452 9.924 1.00 92.06 400 GLU A O 1
ATOM 3234 N N . PHE A 1 401 ? 8.378 2.112 9.713 1.00 88.81 401 PHE A N 1
ATOM 3235 C CA . PHE A 1 401 ? 9.051 2.516 10.942 1.00 88.81 401 PHE A CA 1
ATOM 3236 C C . PHE A 1 401 ? 10.524 2.125 10.870 1.00 88.81 401 PHE A C 1
ATOM 3238 O O . PHE A 1 401 ? 10.894 1.108 10.283 1.00 88.81 401 PHE A O 1
ATOM 3245 N N . GLY A 1 402 ? 11.371 2.915 11.507 1.00 83.75 402 GLY A N 1
ATOM 3246 C CA . GLY A 1 402 ? 12.810 2.712 11.491 1.00 83.75 402 GLY A CA 1
ATOM 3247 C C . GLY A 1 402 ? 13.509 3.897 12.127 1.00 83.75 402 GLY A C 1
ATOM 3248 O O . GLY A 1 402 ? 12.873 4.876 12.510 1.00 83.75 402 GLY A O 1
ATOM 3249 N N . PHE A 1 403 ? 14.822 3.809 12.275 1.00 75.75 403 PHE A N 1
ATOM 3250 C CA . PHE A 1 403 ? 15.647 4.958 12.636 1.00 75.75 403 PHE A CA 1
ATOM 3251 C C . PHE A 1 403 ? 17.101 4.674 12.253 1.00 75.75 403 PHE A C 1
ATOM 3253 O O . PHE A 1 403 ? 17.504 3.511 12.276 1.00 75.75 403 PHE A O 1
ATOM 3260 N N . PRO A 1 404 ? 17.891 5.694 11.888 1.00 72.81 404 PRO A N 1
ATOM 3261 C CA . PRO A 1 404 ? 19.241 5.489 11.373 1.00 72.81 404 PRO A CA 1
ATOM 3262 C C . PRO A 1 404 ? 20.234 5.070 12.470 1.00 72.81 404 PRO A C 1
ATOM 3264 O O . PRO A 1 404 ? 20.067 5.396 13.649 1.00 72.81 404 PRO A O 1
ATOM 3267 N N . THR A 1 405 ? 21.311 4.394 12.064 1.00 68.12 405 THR A N 1
ATOM 3268 C CA . THR A 1 405 ? 22.562 4.330 12.837 1.00 68.12 405 THR A CA 1
ATOM 3269 C C . THR A 1 405 ? 23.442 5.533 12.476 1.00 68.12 405 THR A C 1
ATOM 3271 O O . THR A 1 405 ? 23.317 6.108 11.395 1.00 68.12 405 THR A O 1
ATOM 3274 N N . GLY A 1 406 ? 24.315 5.970 13.387 1.00 62.75 406 GLY A N 1
ATOM 3275 C CA . GLY A 1 406 ? 25.175 7.140 13.145 1.00 62.75 406 GLY A CA 1
ATOM 3276 C C . GLY A 1 406 ? 24.616 8.477 13.654 1.00 62.75 406 GLY A C 1
ATOM 3277 O O . GLY A 1 406 ? 23.659 8.529 14.426 1.00 62.75 406 GLY A O 1
ATOM 3278 N N . ALA A 1 407 ? 25.284 9.580 13.298 1.00 55.66 407 ALA A N 1
ATOM 3279 C CA . ALA A 1 407 ? 24.877 10.918 13.724 1.00 55.66 407 ALA A CA 1
ATOM 3280 C C . ALA A 1 407 ? 23.603 11.345 12.983 1.00 55.66 407 ALA A C 1
ATOM 3282 O O . ALA A 1 407 ? 23.606 11.470 11.760 1.00 55.66 407 ALA A O 1
ATOM 3283 N N . ASN A 1 408 ? 22.526 11.613 13.724 1.00 51.94 408 ASN A N 1
ATOM 3284 C CA . ASN A 1 408 ? 21.325 12.213 13.145 1.00 51.94 408 ASN A CA 1
ATOM 3285 C C . ASN A 1 408 ? 21.656 13.558 12.483 1.00 51.94 408 ASN A C 1
ATOM 3287 O O . ASN A 1 408 ? 22.527 14.289 12.963 1.00 51.94 408 ASN A O 1
ATOM 3291 N N . LYS A 1 409 ? 20.892 13.927 11.443 1.00 48.03 409 LYS A N 1
ATOM 3292 C CA . LYS A 1 409 ? 20.974 15.244 10.773 1.00 48.03 409 LYS A CA 1
ATOM 3293 C C . LYS A 1 409 ? 20.878 16.423 11.760 1.00 48.03 409 LYS A C 1
ATOM 3295 O O . LYS A 1 409 ? 21.419 17.490 11.487 1.00 48.03 409 LYS A O 1
ATOM 3300 N N . ASP A 1 410 ? 20.281 16.191 12.930 1.00 48.69 410 ASP A N 1
ATOM 3301 C CA . ASP A 1 410 ? 20.088 17.173 14.003 1.00 48.69 410 ASP A CA 1
ATOM 3302 C C . ASP A 1 410 ? 21.159 17.123 15.114 1.00 48.69 410 ASP A C 1
ATOM 3304 O O . ASP A 1 410 ? 20.997 17.744 16.164 1.00 48.69 410 ASP A O 1
ATOM 3308 N N . GLY A 1 411 ? 22.254 16.373 14.931 1.00 47.56 411 GLY A N 1
ATOM 3309 C CA . GLY A 1 411 ? 23.343 16.278 15.917 1.00 47.56 411 GLY A CA 1
ATOM 3310 C C . GLY A 1 411 ? 22.974 15.514 17.198 1.00 47.56 411 GLY A C 1
ATOM 3311 O O . GLY A 1 411 ? 23.572 15.740 18.251 1.00 47.56 411 GLY A O 1
ATOM 3312 N N . GLY A 1 412 ? 21.965 14.640 17.119 1.00 53.78 412 GLY A N 1
ATOM 3313 C CA . GLY A 1 412 ? 21.480 13.813 18.227 1.00 53.78 412 GLY A CA 1
ATOM 3314 C C . GLY A 1 412 ? 22.391 12.634 18.603 1.00 53.78 412 GLY A C 1
ATOM 3315 O O . GLY A 1 412 ? 23.473 12.448 18.049 1.00 53.78 412 GLY A O 1
ATOM 3316 N N . PHE A 1 413 ? 21.926 11.829 19.568 1.00 55.09 413 PHE A N 1
ATOM 3317 C CA . PHE A 1 413 ? 22.594 10.604 20.032 1.00 55.09 413 PHE A CA 1
ATOM 3318 C C . PHE A 1 413 ? 22.926 9.671 18.860 1.00 55.09 413 PHE A C 1
ATOM 3320 O O . PHE A 1 413 ? 22.048 9.335 18.071 1.00 55.09 413 PHE A O 1
ATOM 3327 N N . VAL A 1 414 ? 24.182 9.227 18.787 1.00 61.75 414 VAL A N 1
ATOM 3328 C CA . VAL A 1 414 ? 24.633 8.222 17.820 1.00 61.75 414 VAL A CA 1
ATOM 3329 C C . VAL A 1 414 ? 24.186 6.846 18.306 1.00 61.75 414 VAL A C 1
ATOM 3331 O O . VAL A 1 414 ? 24.619 6.392 19.369 1.00 61.75 414 VAL A O 1
ATOM 3334 N N . TYR A 1 415 ? 23.319 6.183 17.546 1.00 66.00 415 TYR A N 1
ATOM 3335 C CA . TYR A 1 415 ? 22.927 4.802 17.819 1.00 66.00 415 TYR A CA 1
ATOM 3336 C C . TYR A 1 415 ? 23.933 3.844 17.180 1.00 66.00 415 TYR A C 1
ATOM 3338 O O . TYR A 1 415 ? 24.256 3.979 15.999 1.00 66.00 415 TYR A O 1
ATOM 3346 N N . SER A 1 416 ? 24.425 2.882 17.967 1.00 76.00 416 SER A N 1
ATOM 3347 C CA . SER A 1 416 ? 25.084 1.689 17.434 1.00 76.00 416 SER A CA 1
ATOM 3348 C C . SER A 1 416 ? 24.044 0.763 16.805 1.00 76.00 416 SER A C 1
ATOM 3350 O O . SER A 1 416 ? 22.864 0.823 17.158 1.00 76.00 416 SER A O 1
ATOM 3352 N N . GLU A 1 417 ? 24.486 -0.145 15.941 1.00 77.12 417 GLU A N 1
ATOM 3353 C CA . GLU A 1 417 ? 23.636 -1.211 15.396 1.00 77.12 417 GLU A CA 1
ATOM 3354 C C . GLU A 1 417 ? 22.975 -2.047 16.502 1.00 77.12 417 GLU A C 1
ATOM 3356 O O . GLU A 1 417 ? 21.802 -2.396 16.412 1.00 77.12 417 GLU A O 1
ATOM 3361 N N . GLU A 1 418 ? 23.695 -2.317 17.596 1.00 77.12 418 GLU A N 1
ATOM 3362 C CA . GLU A 1 418 ? 23.153 -3.047 18.747 1.00 77.12 418 GLU A CA 1
ATOM 3363 C C . GLU A 1 418 ? 21.985 -2.290 19.400 1.00 77.12 418 GLU A C 1
ATOM 3365 O O . GLU A 1 418 ? 20.937 -2.873 19.698 1.00 77.12 418 GLU A O 1
ATOM 3370 N N . ASN A 1 419 ? 22.125 -0.970 19.572 1.00 76.19 419 ASN A N 1
ATOM 3371 C CA . ASN A 1 419 ? 21.031 -0.144 20.074 1.00 76.19 419 ASN A CA 1
ATOM 3372 C C . ASN A 1 419 ? 19.872 -0.100 19.070 1.00 76.19 419 ASN A C 1
ATOM 3374 O O . ASN A 1 419 ? 18.712 -0.143 19.486 1.00 76.19 419 ASN A O 1
ATOM 3378 N N . GLN A 1 420 ? 20.179 -0.050 17.769 1.00 82.19 420 GLN A N 1
ATOM 3379 C CA . GLN A 1 420 ? 19.179 -0.066 16.709 1.00 82.19 420 GLN A CA 1
ATOM 3380 C C . GLN A 1 420 ? 18.325 -1.337 16.762 1.00 82.19 420 GLN A C 1
ATOM 3382 O O . GLN A 1 420 ? 17.104 -1.271 16.924 1.00 82.19 420 GLN A O 1
ATOM 3387 N N . ALA A 1 421 ? 18.979 -2.498 16.748 1.00 80.62 421 ALA A N 1
ATOM 3388 C CA . ALA A 1 421 ? 18.341 -3.805 16.834 1.00 80.62 421 ALA A CA 1
ATOM 3389 C C . ALA A 1 421 ? 17.486 -3.955 18.106 1.00 80.62 421 ALA A C 1
ATOM 3391 O O . ALA A 1 421 ? 16.365 -4.471 18.052 1.00 80.62 421 ALA A O 1
ATOM 3392 N N . SER A 1 422 ? 17.980 -3.463 19.248 1.00 80.38 422 SER A N 1
ATOM 3393 C CA . SER A 1 422 ? 17.261 -3.501 20.527 1.00 80.38 422 SER A CA 1
ATOM 3394 C C . SER A 1 422 ? 15.946 -2.714 20.487 1.00 80.38 422 SER A C 1
ATOM 3396 O O . SER A 1 422 ? 14.896 -3.231 20.878 1.00 80.38 422 SER A O 1
ATOM 3398 N N . VAL A 1 423 ? 15.963 -1.478 19.981 1.00 79.81 423 VAL A N 1
ATOM 3399 C CA . VAL A 1 423 ? 14.748 -0.647 19.904 1.00 79.81 423 VAL A CA 1
ATOM 3400 C C . VAL A 1 423 ? 13.797 -1.155 18.824 1.00 79.81 423 VAL A C 1
ATOM 3402 O O . VAL A 1 423 ? 12.604 -1.218 19.096 1.00 79.81 423 VAL A O 1
ATOM 3405 N N . LEU A 1 424 ? 14.280 -1.584 17.650 1.00 83.56 424 LEU A N 1
ATOM 3406 C CA . LEU A 1 424 ? 13.417 -2.165 16.610 1.00 83.56 424 LEU A CA 1
ATOM 3407 C C . LEU A 1 424 ? 12.681 -3.411 17.122 1.00 83.56 424 LEU A C 1
ATOM 3409 O O . LEU A 1 424 ? 11.472 -3.543 16.932 1.00 83.56 424 LEU A O 1
ATOM 3413 N N . THR A 1 425 ? 13.378 -4.283 17.856 1.00 83.38 425 THR A N 1
ATOM 3414 C CA . THR A 1 425 ? 12.769 -5.465 18.488 1.00 83.38 425 THR A CA 1
ATOM 3415 C C . THR A 1 425 ? 11.703 -5.067 19.512 1.00 83.38 425 THR A C 1
ATOM 3417 O O . THR A 1 425 ? 10.619 -5.654 19.552 1.00 83.38 425 THR A O 1
ATOM 3420 N N . ARG A 1 426 ? 11.981 -4.043 20.331 1.00 84.50 426 ARG A N 1
ATOM 3421 C CA . ARG A 1 426 ? 11.012 -3.501 21.297 1.00 84.50 426 ARG A CA 1
ATOM 3422 C C . ARG A 1 426 ? 9.806 -2.880 20.599 1.00 84.50 426 ARG A C 1
ATOM 3424 O O . ARG A 1 426 ? 8.687 -3.126 21.038 1.00 84.50 426 ARG A O 1
ATOM 3431 N N . TYR A 1 427 ? 10.007 -2.136 19.514 1.00 84.12 427 TYR A N 1
ATOM 3432 C CA . TYR A 1 427 ? 8.917 -1.566 18.729 1.00 84.12 427 TYR A CA 1
ATOM 3433 C C . TYR A 1 427 ? 8.010 -2.634 18.155 1.00 84.12 427 TYR A C 1
ATOM 3435 O O . TYR A 1 427 ? 6.811 -2.557 18.388 1.00 84.12 427 TYR A O 1
ATOM 3443 N N . LEU A 1 428 ? 8.556 -3.662 17.506 1.00 85.75 428 LEU A N 1
ATOM 3444 C CA . LEU A 1 428 ? 7.754 -4.769 16.982 1.00 85.75 428 LEU A CA 1
ATOM 3445 C C . LEU A 1 428 ? 6.873 -5.393 18.075 1.00 85.75 428 LEU A C 1
ATOM 3447 O O . LEU A 1 428 ? 5.666 -5.557 17.891 1.00 85.75 428 LEU A O 1
ATOM 3451 N N . ALA A 1 429 ? 7.447 -5.674 19.250 1.00 85.88 429 ALA A N 1
ATOM 3452 C CA . ALA A 1 429 ? 6.691 -6.212 20.378 1.00 85.88 429 ALA A CA 1
ATOM 3453 C C . ALA A 1 429 ? 5.583 -5.252 20.848 1.00 85.88 429 ALA A C 1
ATOM 3455 O O . ALA A 1 429 ? 4.434 -5.664 21.015 1.00 85.88 429 ALA A O 1
ATOM 3456 N N . LEU A 1 430 ? 5.910 -3.970 21.036 1.00 88.56 430 LEU A N 1
ATOM 3457 C CA . LEU A 1 430 ? 4.962 -2.960 21.503 1.00 88.56 430 LEU A CA 1
ATOM 3458 C C . LEU A 1 430 ? 3.850 -2.699 20.480 1.00 88.56 430 LEU A C 1
ATOM 3460 O O . LEU A 1 430 ? 2.687 -2.627 20.866 1.00 88.56 430 LEU A O 1
ATOM 3464 N N . MET A 1 431 ? 4.168 -2.611 19.189 1.00 90.31 431 MET A N 1
ATOM 3465 C CA . MET A 1 431 ? 3.197 -2.437 18.106 1.00 90.31 431 MET A CA 1
ATOM 3466 C C . MET A 1 431 ? 2.180 -3.581 18.104 1.00 90.31 431 MET A C 1
ATOM 3468 O O . MET A 1 431 ? 0.971 -3.341 18.103 1.00 90.31 431 MET A O 1
ATOM 3472 N N . PHE A 1 432 ? 2.639 -4.832 18.192 1.00 89.00 432 PHE A N 1
ATOM 3473 C CA . PHE A 1 432 ? 1.731 -5.978 18.194 1.00 89.00 432 PHE A CA 1
ATOM 3474 C C . PHE A 1 432 ? 0.872 -6.070 19.456 1.00 89.00 432 PHE A C 1
ATOM 3476 O O . PHE A 1 432 ? -0.312 -6.393 19.343 1.00 89.00 432 PHE A O 1
ATOM 3483 N N . VAL A 1 433 ? 1.424 -5.759 20.636 1.00 91.25 433 VAL A N 1
ATOM 3484 C CA . VAL A 1 433 ? 0.648 -5.697 21.891 1.00 91.25 433 VAL A CA 1
ATOM 3485 C C . VAL A 1 433 ? -0.404 -4.584 21.839 1.00 91.25 433 VAL A C 1
ATOM 3487 O O . VAL A 1 433 ? -1.497 -4.756 22.370 1.00 91.25 433 VAL A O 1
ATOM 3490 N N . ASN A 1 434 ? -0.119 -3.487 21.135 1.00 91.81 434 ASN A N 1
ATOM 3491 C CA . ASN A 1 434 ? -1.052 -2.379 20.931 1.00 91.81 434 ASN A CA 1
ATOM 3492 C C . ASN A 1 434 ? -2.033 -2.594 19.764 1.00 91.81 434 ASN A C 1
ATOM 3494 O O . ASN A 1 434 ? -2.783 -1.680 19.423 1.00 91.81 434 ASN A O 1
ATOM 3498 N N . GLY A 1 435 ? -2.090 -3.795 19.180 1.00 92.81 435 GLY A N 1
ATOM 3499 C CA . GLY A 1 435 ? -3.101 -4.155 18.182 1.00 92.81 435 GLY A CA 1
ATOM 3500 C C . GLY A 1 435 ? -2.804 -3.689 16.753 1.00 92.81 435 GLY A C 1
ATOM 3501 O O . GLY A 1 435 ? -3.704 -3.721 15.919 1.00 92.81 435 GLY A O 1
ATOM 3502 N N . ILE A 1 436 ? -1.565 -3.290 16.445 1.00 95.94 436 ILE A N 1
ATOM 3503 C CA . ILE A 1 436 ? -1.146 -2.967 15.072 1.00 95.94 436 ILE A CA 1
ATOM 3504 C C . ILE A 1 436 ? -1.121 -4.237 14.236 1.00 95.94 436 ILE A C 1
ATOM 3506 O O . ILE A 1 436 ? -0.381 -5.160 14.559 1.00 95.94 436 ILE A O 1
ATOM 3510 N N . GLU A 1 437 ? -1.914 -4.316 13.171 1.00 95.19 437 GLU A N 1
ATOM 3511 C CA . GLU A 1 437 ? -2.130 -5.563 12.433 1.00 95.19 437 GLU A CA 1
ATOM 3512 C C . GLU A 1 437 ? -0.875 -6.006 11.666 1.00 95.19 437 GLU A C 1
ATOM 3514 O O . GLU A 1 437 ? -0.457 -7.157 11.822 1.00 95.19 437 GLU A O 1
ATOM 3519 N N . ARG A 1 438 ? -0.252 -5.090 10.912 1.00 94.38 438 ARG A N 1
ATOM 3520 C CA . ARG A 1 438 ? 1.031 -5.298 10.228 1.00 94.38 438 ARG A CA 1
ATOM 3521 C C . ARG A 1 438 ? 1.973 -4.109 10.431 1.00 94.38 438 ARG A C 1
ATOM 3523 O O . ARG A 1 438 ? 1.525 -2.971 10.562 1.00 94.38 438 ARG A O 1
ATOM 3530 N N . THR A 1 439 ? 3.271 -4.393 10.448 1.00 93.31 439 THR A N 1
ATOM 3531 C CA . THR A 1 439 ? 4.349 -3.409 10.639 1.00 93.31 439 THR A CA 1
ATOM 3532 C C . THR A 1 439 ? 5.411 -3.599 9.568 1.00 93.31 439 THR A C 1
ATOM 3534 O O . THR A 1 439 ? 5.871 -4.723 9.390 1.00 93.31 439 THR A O 1
ATOM 3537 N N . VAL A 1 440 ? 5.848 -2.539 8.903 1.00 94.12 440 VAL A N 1
ATOM 3538 C CA . VAL A 1 440 ? 6.820 -2.598 7.806 1.00 94.12 440 VAL A CA 1
ATOM 3539 C C . VAL A 1 440 ? 8.072 -1.817 8.191 1.00 94.12 440 VAL A C 1
ATOM 3541 O O . VAL A 1 440 ? 8.007 -0.623 8.465 1.00 94.12 440 VAL A O 1
ATOM 3544 N N . ILE A 1 441 ? 9.212 -2.505 8.230 1.00 90.12 441 ILE A N 1
ATOM 3545 C CA . ILE A 1 441 ? 10.503 -1.902 8.577 1.00 90.12 441 ILE A CA 1
ATOM 3546 C C . ILE A 1 441 ? 11.005 -1.071 7.392 1.00 90.12 441 ILE A C 1
ATOM 3548 O O . ILE A 1 441 ? 11.023 -1.555 6.260 1.00 90.12 441 ILE A O 1
ATOM 3552 N N . PHE A 1 442 ? 11.450 0.152 7.663 1.00 86.75 442 PHE A N 1
ATOM 3553 C CA . PHE A 1 442 ? 12.168 0.999 6.719 1.00 86.75 442 PHE A CA 1
ATOM 3554 C C . PHE A 1 442 ? 13.672 0.970 7.053 1.00 86.75 442 PHE A C 1
ATOM 3556 O O . PHE A 1 442 ? 14.069 1.459 8.112 1.00 86.75 442 PHE A O 1
ATOM 3563 N N . ASN A 1 443 ? 14.537 0.384 6.220 1.00 80.50 443 ASN A N 1
ATOM 3564 C CA . ASN A 1 443 ? 14.273 -0.312 4.950 1.00 80.50 443 ASN A CA 1
ATOM 3565 C C . ASN A 1 443 ? 15.164 -1.569 4.787 1.00 80.50 443 ASN A C 1
ATOM 3567 O O . ASN A 1 443 ? 15.924 -1.927 5.685 1.00 80.50 443 ASN A O 1
ATOM 3571 N N . LEU A 1 444 ? 15.035 -2.281 3.657 1.00 81.75 444 LEU A N 1
ATOM 3572 C CA . LEU A 1 444 ? 15.736 -3.552 3.398 1.00 81.75 444 LEU A CA 1
ATOM 3573 C C . LEU A 1 444 ? 17.263 -3.423 3.437 1.00 81.75 444 LEU A C 1
ATOM 3575 O O . LEU A 1 444 ? 17.957 -4.377 3.803 1.00 81.75 444 LEU A O 1
ATOM 3579 N N . LYS A 1 445 ? 17.779 -2.281 2.984 1.00 76.94 445 LYS A N 1
ATOM 3580 C CA . LYS A 1 445 ? 19.203 -2.027 2.820 1.00 76.94 445 LYS A CA 1
ATOM 3581 C C . LYS A 1 445 ? 19.470 -0.536 2.976 1.00 76.94 445 LYS A C 1
ATOM 3583 O O . LYS A 1 445 ? 18.875 0.275 2.269 1.00 76.94 445 LYS A O 1
ATOM 3588 N N . ASP A 1 446 ? 20.479 -0.223 3.781 1.00 72.00 446 ASP A N 1
ATOM 3589 C CA . ASP A 1 446 ? 21.012 1.128 3.882 1.00 72.00 446 ASP A CA 1
ATOM 3590 C C . ASP A 1 446 ? 21.442 1.661 2.503 1.00 72.00 446 ASP A C 1
ATOM 3592 O O . ASP A 1 446 ? 22.157 1.018 1.713 1.00 72.00 446 ASP A O 1
ATOM 3596 N N . GLU A 1 447 ? 21.003 2.876 2.211 1.00 62.56 447 GLU A N 1
ATOM 3597 C CA . GLU A 1 447 ? 21.398 3.629 1.028 1.00 62.56 447 GLU A CA 1
ATOM 3598 C C . GLU A 1 447 ? 22.740 4.325 1.320 1.00 62.56 447 GLU A C 1
ATOM 3600 O O . GLU A 1 447 ? 22.788 5.488 1.710 1.00 62.56 447 GLU A O 1
ATOM 3605 N N . GLU A 1 448 ? 23.856 3.593 1.217 1.00 54.06 448 GLU A N 1
ATOM 3606 C CA . GLU A 1 448 ? 25.200 4.160 1.428 1.00 54.06 448 GLU A CA 1
ATOM 3607 C C . GLU A 1 448 ? 25.545 5.244 0.395 1.00 54.06 448 GLU A C 1
ATOM 3609 O O . GLU A 1 448 ? 25.328 5.034 -0.795 1.00 54.06 448 GLU A O 1
ATOM 3614 N N . MET A 1 449 ? 26.173 6.348 0.835 1.00 36.78 449 MET A N 1
ATOM 3615 C CA . MET A 1 449 ? 26.914 7.293 -0.020 1.00 36.78 449 MET A CA 1
ATOM 3616 C C . MET A 1 449 ? 28.224 6.673 -0.545 1.00 36.78 449 MET A C 1
ATOM 3618 O O . MET A 1 449 ? 28.854 5.879 0.148 1.00 36.78 449 MET A O 1
ATOM 3622 N N . ALA A 1 450 ? 28.662 7.071 -1.750 1.00 29.58 450 ALA A N 1
ATOM 3623 C CA . ALA A 1 450 ? 29.934 6.655 -2.353 1.00 29.58 450 ALA A CA 1
ATOM 3624 C C . ALA A 1 450 ? 31.137 6.762 -1.412 1.00 29.58 450 ALA A C 1
ATOM 3626 O O . ALA A 1 450 ? 31.428 7.844 -0.906 1.00 29.58 450 ALA A O 1
ATOM 3627 N N . VAL A 1 451 ? 31.955 5.713 -1.360 1.00 28.14 451 VAL A N 1
ATOM 3628 C CA . VAL A 1 451 ? 33.395 5.855 -1.117 1.00 28.14 451 VAL A CA 1
ATOM 3629 C C . VAL A 1 451 ? 34.092 5.722 -2.472 1.00 28.14 451 VAL A C 1
ATOM 3631 O O . VAL A 1 451 ? 34.135 4.634 -3.044 1.00 28.14 451 VAL A O 1
ATOM 3634 N N . VAL A 1 452 ? 34.624 6.820 -3.018 1.00 25.81 452 VAL A N 1
ATOM 3635 C CA . VAL A 1 452 ? 35.525 6.765 -4.182 1.00 25.81 452 VAL A CA 1
ATOM 3636 C C . VAL A 1 452 ? 36.958 6.677 -3.669 1.00 25.81 452 VAL A C 1
ATOM 3638 O O . VAL A 1 452 ? 37.503 7.655 -3.167 1.00 25.81 452 VAL A O 1
ATOM 3641 N N . LEU A 1 453 ? 37.584 5.507 -3.801 1.00 25.09 453 LEU A N 1
ATOM 3642 C CA . LEU A 1 453 ? 39.020 5.341 -3.568 1.00 25.09 453 LEU A CA 1
ATOM 3643 C C . LEU A 1 453 ? 39.779 5.768 -4.835 1.00 25.09 453 LEU A C 1
ATOM 3645 O O . LEU A 1 453 ? 39.745 5.056 -5.840 1.00 25.09 453 LEU A O 1
ATOM 3649 N N . SER A 1 454 ? 40.471 6.914 -4.819 1.00 26.69 454 SER A N 1
ATOM 3650 C CA . SER A 1 454 ? 41.451 7.220 -5.870 1.00 26.69 454 SER A CA 1
ATOM 3651 C C . SER A 1 454 ? 42.743 6.454 -5.592 1.00 26.69 454 SER A C 1
ATOM 3653 O O . SER A 1 454 ? 43.423 6.710 -4.601 1.00 26.69 454 SER A O 1
ATOM 3655 N N . VAL A 1 455 ? 43.080 5.512 -6.470 1.00 29.09 455 VAL A N 1
ATOM 3656 C CA . VAL A 1 455 ? 44.317 4.732 -6.402 1.00 29.09 455 VAL A CA 1
ATOM 3657 C C . VAL A 1 455 ? 45.432 5.538 -7.058 1.00 29.09 455 VAL A C 1
ATOM 3659 O O . VAL A 1 455 ? 45.697 5.355 -8.236 1.00 29.09 455 VAL A O 1
ATOM 3662 N N . ASP A 1 456 ? 46.040 6.460 -6.318 1.00 29.94 456 ASP A N 1
ATOM 3663 C CA . ASP A 1 456 ? 47.381 6.966 -6.614 1.00 29.94 456 ASP A CA 1
ATOM 3664 C C . ASP A 1 456 ? 47.956 7.635 -5.356 1.00 29.94 456 ASP A C 1
ATOM 3666 O O . ASP A 1 456 ? 47.435 8.640 -4.878 1.00 29.94 456 ASP A O 1
ATOM 3670 N N . SER A 1 457 ? 49.069 7.080 -4.865 1.00 30.03 457 SER A N 1
ATOM 3671 C CA . SER A 1 457 ? 49.796 7.376 -3.613 1.00 30.03 457 SER A CA 1
ATOM 3672 C C . SER A 1 457 ? 49.266 6.686 -2.347 1.00 30.03 457 SER A C 1
ATOM 3674 O O . SER A 1 457 ? 48.091 6.368 -2.236 1.00 30.03 457 SER A O 1
ATOM 3676 N N . GLU A 1 458 ? 50.187 6.362 -1.435 1.00 34.91 458 GLU A N 1
ATOM 3677 C CA . GLU A 1 458 ? 50.042 5.451 -0.282 1.00 34.91 458 GLU A CA 1
ATOM 3678 C C . GLU A 1 458 ? 49.056 5.914 0.817 1.00 34.91 458 GLU A C 1
ATOM 3680 O O . GLU A 1 458 ? 49.039 5.326 1.893 1.00 34.91 458 GLU A O 1
ATOM 3685 N N . ASP A 1 459 ? 48.200 6.904 0.546 1.00 32.44 459 ASP A N 1
ATOM 3686 C CA . ASP A 1 459 ? 47.219 7.452 1.482 1.00 32.44 459 ASP A CA 1
ATOM 3687 C C . ASP A 1 459 ? 45.812 7.484 0.848 1.00 32.44 459 ASP A C 1
ATOM 3689 O O . ASP A 1 459 ? 45.596 8.078 -0.210 1.00 32.44 459 ASP A O 1
ATOM 3693 N N . ALA A 1 460 ? 44.832 6.854 1.508 1.00 33.03 460 ALA A N 1
ATOM 3694 C CA . ALA A 1 460 ? 43.419 6.907 1.125 1.00 33.03 460 ALA A CA 1
ATOM 3695 C C . ALA A 1 460 ? 42.723 8.101 1.803 1.00 33.03 460 ALA A C 1
ATOM 3697 O O . ALA A 1 460 ? 42.770 8.236 3.026 1.00 33.03 460 ALA A O 1
ATOM 3698 N N . TYR A 1 461 ? 42.039 8.944 1.023 1.00 36.00 461 TYR A N 1
ATOM 3699 C CA . TYR A 1 461 ? 41.279 10.095 1.527 1.00 36.00 461 TYR A CA 1
ATOM 3700 C C . TYR A 1 461 ? 39.792 9.980 1.180 1.00 36.00 461 TYR A C 1
ATOM 3702 O O . TYR A 1 461 ? 39.436 9.542 0.087 1.00 36.00 461 TYR A O 1
ATOM 3710 N N . LEU A 1 462 ? 38.927 10.423 2.098 1.00 33.88 462 LEU A N 1
ATOM 3711 C CA . LEU A 1 462 ? 37.508 10.652 1.826 1.00 33.88 462 LEU A CA 1
ATOM 3712 C C . LEU A 1 462 ? 37.353 12.014 1.132 1.00 33.88 462 LEU A C 1
ATOM 3714 O O . LEU A 1 462 ? 37.834 13.034 1.633 1.00 33.88 462 LEU A O 1
ATOM 3718 N N . VAL A 1 463 ? 36.691 12.024 -0.021 1.00 33.84 463 VAL A N 1
ATOM 3719 C CA . VAL A 1 463 ? 36.362 13.234 -0.787 1.00 33.84 463 VAL A CA 1
ATOM 3720 C C . VAL A 1 463 ? 34.851 13.394 -0.858 1.00 33.84 463 VAL A C 1
ATOM 3722 O O . VAL A 1 463 ? 34.128 12.416 -1.050 1.00 33.84 463 VAL A O 1
ATOM 3725 N N . ASP A 1 464 ? 34.370 14.624 -0.679 1.00 37.03 464 ASP A N 1
ATOM 3726 C CA . ASP A 1 464 ? 32.959 14.947 -0.889 1.00 37.03 464 ASP A CA 1
ATOM 3727 C C . ASP A 1 464 ? 32.605 15.000 -2.392 1.00 37.03 464 ASP A C 1
ATOM 3729 O O . ASP A 1 464 ? 33.465 14.862 -3.266 1.00 37.03 464 ASP A O 1
ATOM 3733 N N . MET A 1 465 ? 31.327 15.231 -2.720 1.00 34.22 465 MET A N 1
ATOM 3734 C CA . MET A 1 465 ? 30.861 15.321 -4.116 1.00 34.22 465 MET A CA 1
ATOM 3735 C C . MET A 1 465 ? 31.452 16.508 -4.911 1.00 34.22 465 MET A C 1
ATOM 3737 O O . MET A 1 465 ? 31.208 16.609 -6.113 1.00 34.22 465 MET A O 1
ATOM 3741 N N . GLY A 1 466 ? 32.213 17.404 -4.271 1.00 32.34 466 GLY A N 1
ATOM 3742 C CA . GLY A 1 466 ? 32.968 18.488 -4.904 1.00 32.34 466 GLY A CA 1
ATOM 3743 C C . GLY A 1 466 ? 34.446 18.160 -5.154 1.00 32.34 466 GLY A C 1
ATOM 3744 O O . GLY A 1 466 ? 35.133 18.948 -5.805 1.00 32.34 466 GLY A O 1
ATOM 3745 N N . GLY A 1 467 ? 34.937 17.011 -4.677 1.00 31.92 467 GLY A N 1
ATOM 3746 C CA . GLY A 1 467 ? 36.349 16.634 -4.749 1.00 31.92 467 GLY A CA 1
ATOM 3747 C C . GLY A 1 467 ? 37.228 17.329 -3.704 1.00 31.92 467 GLY A C 1
ATOM 3748 O O . GLY A 1 467 ? 38.452 17.320 -3.848 1.00 31.92 467 GLY A O 1
ATOM 3749 N N . GLU A 1 468 ? 36.642 17.935 -2.664 1.00 35.66 468 GLU A N 1
ATOM 3750 C CA . GLU A 1 468 ? 37.415 18.498 -1.557 1.00 35.66 468 GLU A CA 1
ATOM 3751 C C . GLU A 1 468 ? 37.764 17.407 -0.533 1.00 35.66 468 GLU A C 1
ATOM 3753 O O . GLU A 1 468 ? 36.914 16.641 -0.074 1.00 35.66 468 GLU A O 1
ATOM 3758 N N . ILE A 1 469 ? 39.050 17.331 -0.171 1.00 39.34 469 ILE A N 1
ATOM 3759 C CA . ILE A 1 469 ? 39.548 16.443 0.884 1.00 39.34 469 ILE A CA 1
ATOM 3760 C C . ILE A 1 469 ? 39.077 17.011 2.223 1.00 39.34 469 ILE A C 1
ATOM 3762 O O . ILE A 1 469 ? 39.596 18.029 2.690 1.00 39.34 469 ILE A O 1
ATOM 3766 N N . THR A 1 470 ? 38.113 16.349 2.861 1.00 38.12 470 THR A N 1
ATOM 3767 C CA . THR A 1 470 ? 37.668 16.711 4.210 1.00 38.12 470 THR A CA 1
ATOM 3768 C C . THR A 1 470 ? 38.341 15.786 5.226 1.00 38.12 470 THR A C 1
ATOM 3770 O O . THR A 1 470 ? 38.289 14.564 5.132 1.00 38.12 470 THR A O 1
ATOM 3773 N N . SER A 1 471 ? 39.037 16.362 6.207 1.00 33.41 471 SER A N 1
ATOM 3774 C CA . SER A 1 471 ? 39.660 15.629 7.320 1.00 33.41 471 SER A CA 1
ATOM 3775 C C . SER A 1 471 ? 39.053 16.094 8.649 1.00 33.41 471 SER A C 1
ATOM 3777 O O . SER A 1 471 ? 38.814 17.296 8.786 1.00 33.41 471 SER A O 1
ATOM 3779 N N . PRO A 1 472 ? 38.977 15.253 9.696 1.00 36.88 472 PRO A N 1
ATOM 3780 C CA . PRO A 1 472 ? 38.592 13.851 9.720 1.00 36.88 472 PRO A CA 1
ATOM 3781 C C . PRO A 1 472 ? 37.215 13.739 10.402 1.00 36.88 472 PRO A C 1
ATOM 3783 O O . PRO A 1 472 ? 37.088 13.965 11.607 1.00 36.88 472 PRO A O 1
ATOM 3786 N N . GLN A 1 473 ? 36.174 13.369 9.659 1.00 29.59 473 GLN A N 1
ATOM 3787 C CA . GLN A 1 473 ? 34.974 12.789 10.260 1.00 29.59 473 GLN A CA 1
ATOM 3788 C C . GLN A 1 473 ? 34.872 11.348 9.779 1.00 29.59 473 GLN A C 1
ATOM 3790 O O . GLN A 1 473 ? 34.597 11.076 8.616 1.00 29.59 473 GLN A O 1
ATOM 3795 N N . VAL A 1 474 ? 35.183 10.431 10.691 1.00 29.00 474 VAL A N 1
ATOM 3796 C CA . VAL A 1 474 ? 35.007 8.994 10.496 1.00 29.00 474 VAL A CA 1
ATOM 3797 C C . VAL A 1 474 ? 33.505 8.722 10.497 1.00 29.00 474 VAL A C 1
ATOM 3799 O O . VAL A 1 474 ? 32.868 8.813 11.546 1.00 29.00 474 VAL A O 1
ATOM 3802 N N . TYR A 1 475 ? 32.949 8.401 9.334 1.00 31.09 475 TYR A N 1
ATOM 3803 C CA . TYR A 1 475 ? 31.629 7.793 9.215 1.00 31.09 475 TYR A CA 1
ATOM 3804 C C . TYR A 1 475 ? 31.826 6.375 8.688 1.00 31.09 475 TYR A C 1
ATOM 3806 O O . TYR A 1 475 ? 32.180 6.178 7.529 1.00 31.09 475 TYR A O 1
ATOM 3814 N N . ASN A 1 476 ? 31.657 5.400 9.578 1.00 33.22 476 ASN A N 1
ATOM 3815 C CA . ASN A 1 476 ? 31.658 3.986 9.232 1.00 33.22 476 ASN A CA 1
ATOM 3816 C C . ASN A 1 476 ? 30.228 3.579 8.865 1.00 33.22 476 ASN A C 1
ATOM 3818 O O . ASN A 1 476 ? 29.321 3.761 9.678 1.00 33.22 476 ASN A O 1
ATOM 3822 N N . GLY A 1 477 ? 30.054 3.043 7.655 1.00 27.95 477 GLY A N 1
ATOM 3823 C CA . GLY A 1 477 ? 28.900 2.222 7.290 1.00 27.95 477 GLY A CA 1
ATOM 3824 C C . GLY A 1 477 ? 28.919 0.889 8.040 1.00 27.95 477 GLY A C 1
ATOM 3825 O O . GLY A 1 477 ? 29.925 0.533 8.667 1.00 27.95 477 GLY A O 1
ATOM 3826 N N . SER A 1 478 ? 27.807 0.159 7.985 1.00 28.78 478 SER A N 1
ATOM 3827 C CA . SER A 1 478 ? 27.657 -1.096 8.717 1.00 28.78 478 SER A CA 1
ATOM 3828 C C . SER A 1 478 ? 27.205 -2.252 7.824 1.00 28.78 478 SER A C 1
ATOM 3830 O O . SER A 1 478 ? 26.362 -2.118 6.939 1.00 28.78 478 SER A O 1
ATOM 3832 N N . VAL A 1 479 ? 27.828 -3.404 8.069 1.00 23.55 479 VAL A N 1
ATOM 3833 C CA . VAL A 1 479 ? 27.613 -4.705 7.431 1.00 23.55 479 VAL A CA 1
ATOM 3834 C C . VAL A 1 479 ? 26.421 -5.394 8.095 1.00 23.55 479 VAL A C 1
ATOM 3836 O O . VAL A 1 479 ? 26.300 -5.370 9.313 1.00 23.55 479 VAL A O 1
ATOM 3839 N N . MET A 1 480 ? 25.578 -6.087 7.318 1.00 23.89 480 MET A N 1
ATOM 3840 C CA . MET A 1 480 ? 24.472 -6.873 7.877 1.00 23.89 480 MET A CA 1
ATOM 3841 C C . MET A 1 480 ? 24.919 -7.823 9.002 1.00 23.89 480 MET A C 1
ATOM 3843 O O . MET A 1 480 ? 25.792 -8.672 8.807 1.00 23.89 480 MET A O 1
ATOM 3847 N N . VAL A 1 481 ? 24.208 -7.784 10.130 1.00 23.44 481 VAL A N 1
ATOM 3848 C CA . VAL A 1 481 ? 24.321 -8.781 11.199 1.00 23.44 481 VAL A CA 1
ATOM 3849 C C . VAL A 1 481 ? 23.686 -10.102 10.745 1.00 23.44 481 VAL A C 1
ATOM 3851 O O . VAL A 1 481 ? 22.478 -10.309 10.848 1.00 23.44 481 VAL A O 1
ATOM 3854 N N . THR A 1 482 ? 24.505 -11.033 10.255 1.00 24.22 482 THR A N 1
ATOM 3855 C CA . THR A 1 482 ? 24.161 -12.461 10.223 1.00 24.22 482 THR A CA 1
ATOM 3856 C C . THR A 1 482 ? 24.479 -13.087 11.578 1.00 24.22 482 THR A C 1
ATOM 3858 O O . THR A 1 482 ? 25.630 -13.083 12.015 1.00 24.22 482 THR A O 1
ATOM 3861 N N . ALA A 1 483 ? 23.478 -13.660 12.243 1.00 22.94 483 ALA A N 1
ATOM 3862 C CA . ALA A 1 483 ? 23.682 -14.472 13.437 1.00 22.94 483 ALA A CA 1
ATOM 3863 C C . ALA A 1 483 ? 24.288 -15.848 13.069 1.00 22.94 483 ALA A C 1
ATOM 3865 O O . ALA A 1 483 ? 23.534 -16.787 12.846 1.00 22.94 483 ALA A O 1
ATOM 3866 N N . GLY A 1 484 ? 25.630 -15.944 13.032 1.00 23.64 484 GLY A N 1
ATOM 3867 C CA . GLY A 1 484 ? 26.445 -17.184 12.986 1.00 23.64 484 GLY A CA 1
ATOM 3868 C C . GLY A 1 484 ? 26.351 -18.016 11.686 1.00 23.64 484 GLY A C 1
ATOM 3869 O O . GLY A 1 484 ? 25.288 -18.132 11.100 1.00 23.64 484 GLY A O 1
ATOM 3870 N N . GLU A 1 485 ? 27.398 -18.637 11.135 1.00 24.73 485 GLU A N 1
ATOM 3871 C CA . GLU A 1 485 ? 28.766 -18.908 11.592 1.00 24.73 485 GLU A CA 1
ATOM 3872 C C . GLU A 1 485 ? 29.776 -18.631 10.449 1.00 24.73 485 GLU A C 1
ATOM 3874 O O . GLU A 1 485 ? 29.630 -19.155 9.349 1.00 24.73 485 GLU A O 1
ATOM 3879 N N . GLU A 1 486 ? 30.774 -17.794 10.769 1.00 29.28 486 GLU A N 1
ATOM 3880 C CA . GLU A 1 486 ? 32.059 -17.463 10.108 1.00 29.28 486 GLU A CA 1
ATOM 3881 C C . GLU A 1 486 ? 32.147 -17.158 8.595 1.00 29.28 486 GLU A C 1
ATOM 3883 O O . GLU A 1 486 ? 31.872 -17.990 7.732 1.00 29.28 486 GLU A O 1
ATOM 3888 N N . PRO A 1 487 ? 32.811 -16.028 8.278 1.00 24.52 487 PRO A N 1
ATOM 3889 C CA . PRO A 1 487 ? 33.954 -16.094 7.374 1.00 24.52 487 PRO A CA 1
ATOM 3890 C C . PRO A 1 487 ? 35.238 -15.517 7.975 1.00 24.52 487 PRO A C 1
ATOM 3892 O O . PRO A 1 487 ? 35.264 -14.577 8.767 1.00 24.52 487 PRO A O 1
ATOM 3895 N N . GLN A 1 488 ? 36.320 -16.143 7.537 1.00 22.59 488 GLN A N 1
ATOM 3896 C CA . GLN A 1 488 ? 37.681 -16.002 8.001 1.00 22.59 488 GLN A CA 1
ATOM 3897 C C . GLN A 1 488 ? 38.443 -14.810 7.379 1.00 22.59 488 GLN A C 1
ATOM 3899 O O . GLN A 1 488 ? 38.373 -14.582 6.177 1.00 22.59 488 GLN A O 1
ATOM 3904 N N . TYR A 1 489 ? 39.287 -14.207 8.228 1.00 23.06 489 TYR A N 1
ATOM 3905 C CA . TYR A 1 489 ? 40.563 -13.501 7.989 1.00 23.06 489 TYR A CA 1
ATOM 3906 C C . TYR A 1 489 ? 40.638 -12.084 7.371 1.00 23.06 489 TYR A C 1
ATOM 3908 O O . TYR A 1 489 ? 40.421 -11.898 6.182 1.00 23.06 489 TYR A O 1
ATOM 3916 N N . LEU A 1 490 ? 41.219 -11.199 8.216 1.00 21.72 490 LEU A N 1
ATOM 3917 C CA . LEU A 1 490 ? 42.367 -10.275 8.014 1.00 21.72 490 LEU A CA 1
ATOM 3918 C C . LEU A 1 490 ? 42.187 -9.111 7.015 1.00 21.72 490 LEU A C 1
ATOM 3920 O O . LEU A 1 490 ? 41.764 -9.305 5.889 1.00 21.72 490 LEU A O 1
ATOM 3924 N N . VAL A 1 491 ? 42.555 -7.868 7.345 1.00 19.92 491 VAL A N 1
ATOM 3925 C CA . VAL A 1 491 ? 43.892 -7.411 7.779 1.00 19.92 491 VAL A CA 1
ATOM 3926 C C . VAL A 1 491 ? 43.785 -6.146 8.654 1.00 19.92 491 VAL A C 1
ATOM 3928 O O . VAL A 1 491 ? 42.958 -5.279 8.391 1.00 19.92 491 VAL A O 1
ATOM 3931 N N . GLU A 1 492 ? 44.650 -6.062 9.673 1.00 26.06 492 GLU A N 1
ATOM 3932 C CA . GLU A 1 492 ? 44.967 -4.855 10.454 1.00 26.06 492 GLU A CA 1
ATOM 3933 C C . GLU A 1 492 ? 45.459 -3.703 9.560 1.00 26.06 492 GLU A C 1
ATOM 3935 O O . GLU A 1 492 ? 46.456 -3.887 8.862 1.00 26.06 492 GLU A O 1
ATOM 3940 N N . MET A 1 493 ? 44.845 -2.519 9.673 1.00 25.17 493 MET A N 1
ATOM 3941 C CA . MET A 1 493 ? 45.522 -1.212 9.784 1.00 25.17 493 MET A CA 1
ATOM 3942 C C . MET A 1 493 ? 44.648 -0.248 10.580 1.00 25.17 493 MET A C 1
ATOM 3944 O O . MET A 1 493 ? 43.439 -0.167 10.266 1.00 25.17 493 MET A O 1
#

Nearest PDB structures (foldseek):
  2bvt-assembly1_A  TM=5.837E-01  e=2.760E-04  Cellulomonas fimi
  7y8i-assembly4_D  TM=5.328E-01  e=6.863E-02  Chelicerata
  5a42-assembly1_A  TM=7.273E-01  e=6.700E-01  Escherichia coli K-12
  1d7k-assembly1_A  TM=4.492E-01  e=2.726E-01  Homo sapiens
  7odc-assembly1_A-2  TM=3.714E-01  e=2.144E-01  Mus musculus

Foldseek 3Di:
DVVVVVVVVVVVVVVVVVVPDDDPDPDDDDDDDDDFKDKDWDDDPVRHAQFQWWKWKAFPPGHTDDIGGAHNRNMDMDGDDPPTQKIWMWTGDVVDIDIDMDGNPPDDDDDDDDADDQDDDDPPLPPLQLFEEFAAACVQPVVCCVVCQVVQLSHQEYEYEFDPCQQPVEQDDDCSSLVTCQWDWDWDQALQRDIDIDTTHNLSVQVSQQPSSGHAYAYEPAQDHCSHPVDSLPQALVSQLVSLLSSLLQQVPPPPVHRVPRRHGRQHYEFHAAEFCDPPDPDPHHHDHQLLSCLRRILVSNLVSNCVSPVRGFYEYHAHAQQAANNRDRNQAGDCRSVLRNLVNLVVVVCLVRVSSGQAYHHADAHDLVPLLCVLVRVVNVQCSCCVRHVDGGAYAHQEYADDAAQDPVRDDHDDPVSRVVSVVVNSVNCVVSRHRHYYYPHPDDSDRHDDFDPDDPDTFGADPVRDGDPDDDDDDDDDDDDDDDDDDDDDD

Radius of gyration: 29.07 Å; Cα contacts (8 Å, |Δi|>4): 791; chains: 1; bounding box: 77×82×89 Å

Sequence (493 aa):
MKAKLFFAVFVMLLVLSCLCISEVGAHRLHVVHRISEIEIEAYFGGGTPCRDANVKVYGKEGFLYIEGATDDEGKFGFPPKIGMGEYKVVVEAPGHKAETVINLTGVTPHENYLLPTPPPEQPKATFCQDRTGMNAHWQNWAEMFPDYRDKLKTFGIVRDQAWWIGLEPLDLEGDEWLKAKWSYPYWQTAPCGRTDFYDSGYDNLVKMYQDAYSPDLLLILSIKDTDVAFDINDITAEQYYDYVYHVVERYDGDGINDMPGLKRPVIFFELGNEVDCKRTRQDVNHDYMSPEDYVRKRLIPGYKAAKAANANCIVMCAGLGMESNIAGDHVGRFNTDYLEAMYREIKQNDGSAYNYYMDKVAIHYYSEYQNPEKIEQNIEQVKTEIVNNEGKEKAIWITEFGFPTGANKDGGFVYSEENQASVLTRYLALMFVNGIERTVIFNLKDEEMAVVLSVDSEDAYLVDMGGEITSPQVYNGSVMVTAGEEPQYLVEM

Secondary structure (DSSP, 8-state):
-HHHHHHHHHHHHHHHHHTT------PPPP-------EEEE-B-TTS-B-TT-EEEEE-GGG-EEEEEE--TTSEEEEPPPTT--EEEEEEEETTEEEEEEEE-TTS----------PPPP-S---TTTTTEEEE--GGGSGGGHHHHHHHHTTSSEEEE---HHHH-SS---GGGGGGS-SSEEEEEE-TTS-EEEEEESHHHHHHHT-STTSPEEEEE-----TTT-SSGGGS-HHHHHHHHHHHHHHTS-SSSSPPTT--S---EEEESSS-BS--SS--SSS-B--HHHHIIIIIHHHHHHHHHH-TT-EEEE--B-S-B-TTS-B-SS---HHHHHHHHHHHHTTGGGGGGG-SBEEEEE-S-TTSGGGHHHHHHHHHHHHHHHHSS---EEEEEE---SB--TTS-PPBPHHHHHHHHHHHHHHHHHTT-SEEEES-SS--PPP-----SSS----B-TT--B--------------S---------